Protein 3ZGJ (pdb70)

Solvent-accessible surface area: 27251 Å² total; per-residue (Å²): 72,3,46,70,28,29,5,2,7,2,16,1,72,50,13,200,91,2,19,22,43,0,40,102,14,13,33,6,68,40,16,0,55,2,8,67,112,43,52,20,129,48,48,92,0,16,0,0,48,19,8,102,3,10,3,0,0,0,29,19,66,42,126,81,18,73,2,23,136,26,17,145,114,1,9,11,2,2,0,4,0,0,0,3,1,138,77,18,56,53,2,21,84,82,0,59,160,33,60,4,106,53,81,39,65,67,124,61,0,5,0,22,17,10,45,58,3,74,0,8,0,6,91,85,116,46,2,56,78,29,100,37,47,112,66,116,45,33,110,54,116,74,35,94,92,28,54,32,19,5,0,0,0,0,3,74,42,72,49,2,99,73,15,16,62,43,0,77,45,0,0,47,0,48,60,77,18,16,43,67,10,77,11,80,61,12,5,7,7,6,6,6,0,42,12,106,79,40,29,0,4,0,6,0,8,17,4,10,111,66,75,84,109,13,15,4,48,102,11,16,80,20,4,69,6,23,1,3,12,13,0,0,2,21,16,107,79,0,20,22,28,9,100,50,7,36,125,107,63,9,41,32,14,65,14,62,35,65,36,4,107,161,84,102,70,76,54,14,96,106,8,36,0,3,19,29,61,36,76,105,23,99,0,15,5,2,14,2,117,23,40,12,111,90,51,5,2,15,1,1,11,0,23,52,63,44,5,136,4,21,5,60,59,0,17,88,8,10,6,58,4,23,58,105,72,67,123,67,46,5,50,77,25,18,4,1,2,2,11,2,71,47,13,193,90,3,20,21,42,0,42,103,14,13,31,6,68,38,14,0,53,3,7,64,110,38,57,23,133,42,42,94,0,19,0,0,49,20,5,72,4,9,4,0,0,0,36,19,66,42,122,107,21,66,0,24,125,26,18,82,111,1,10,10,3,2,1,1,0,0,0,4,1,129,61,15,128,34,1,17,73,81,0,57,162,34,61,7,116,54,76,72,56,14,32,66,18,104,50,84,83,86,96,46,125,9,0,4,0,23,20,9,47,58,5,71,0,3,0,1,45,81,85,17,0,5,43,12,50,22,46,116,60,134,40,35,117,45,82,44,11,14,49,24,66,32,20,4,0,0,0,0,3,72,42,70,50,14,190,75,15,11,113,36,0,77,51,1,0,54,0,51,130,77,31,48,48,98,10,80,11,73,62,14,6,6,48,10,21,4,1,40,13,112,81,36,28,0,3,0,8,0,8,22,6,27,107,116,75,82,101,1,11,4,43,77,14,16,75,24,2,73,6,21,2,3,11,11,0,0,2,22,16,53,79,0,18,23,25,12,99,54,11,35,127,104,63,8,44,20,14,173,13,67,32,65,42,2,92,139,37,107,135,104,85,74,32,28,113,46,17,101,106,6,19,0,2,19,27,143,26,140,117,12,40,0,28,4,2,12,2,111,21,41,11,111,91,53,4,1,15,1,1,11,0,27,52,55,44,6,130,3,23,4,53,61,0,15,87,8,10,7,61,5,21,31,91,71,107,170

InterPro domains:
  IPR004360 Glyoxalase/fosfomycin resistance/dioxygenase domain [PF00903] (19-122)
  IPR004360 Glyoxalase/fosfomycin resistance/dioxygenase domain [PF00903] (179-324)
  IPR005956 4-hydroxyphenylpyruvate dioxygenase [PIRSF009283] (10-370)
  IPR005956 4-hydroxyphenylpyruvate dioxygenase [PTHR11959] (17-368)
  IPR005956 4-hydroxyphenylpyruvate dioxygenase [TIGR01263] (18-370)
  IPR029068 Glyoxalase/Bleomycin resistance protein/Dihydroxybiphenyl dioxygenase [G3DSA:3.10.180.10] (1-175)
  IPR029068 Glyoxalase/Bleomycin resistance protein/Dihydroxybiphenyl dioxygenase [G3DSA:3.10.180.10] (176-371)
  IPR029068 Glyoxalase/Bleomycin resistance protein/Dihydroxybiphenyl dioxygenase [SSF54593] (10-359)
  IPR037523 Vicinal oxygen chelate (VOC), core domain [PS51819] (18-148)
  IPR037523 Vicinal oxygen chelate (VOC), core domain [PS51819] (178-329)
  IPR041735 4-hydroxyphenylpyruvate dioxygenase, C-terminal [cd07250] (179-364)
  IPR041736 4-hydroxyphenylpyruvate dioxygenase, N-terminal [cd08342] (19-156)

Nearest PDB structures (foldseek):
  3zgj-assembly1_A  TM=1.003E+00  e=5.094E-76  Streptomyces coelicolor A3(2)
  3zgj-assembly2_B  TM=9.993E-01  e=3.856E-69  Streptomyces coelicolor A3(2)
  1t47-assembly1_B  TM=8.723E-01  e=1.632E-34  Streptomyces avermitilis
  1sqi-assembly1_B  TM=8.446E-01  e=7.645E-31  Rattus norvegicus
  1sqi-assembly1_A  TM=8.437E-01  e=1.027E-30  Rattus norvegicus

Secondary structure (DSSP, 8-state):
---EEEEEEEEES-HHHHHHIIIIIT--EEEEEESGGGT--SEEEEEEEETTEEEEEEEESSTTSHHHHHHHHHSSEEEEEEEEESSHHHHHHHHHHTT--EEE----EEEE-STT-EEEEEE----TTS--EE-GGGGS---S-SEEEEEEEE--TT-HHHHHHHHHHHH---EEEEEEEEETTEEEEEEEEE-TTSS-EEEEEEE-TTS---HHHHHHHHHTSSEEEEEEEE-S-HHHHHHHHHHTT--B----HHHHHH--HHHHHHHT-EEEEETTEEEEEEEBPP-STTS--EEEEEEEEB--S--HHHHHHHHHHHHHHH-/----EEEEEEEEES-HHHHHHIIIIIT--EEEEEESGGGT--SEEEEEEEETTEEEEEEEESSTTSHHHHHHHHHSSEEEEEEEEES-HHHHHHHHHHTT--EEEEEEE-SSTT---EEEEEE-STT-EEEEEE----TTS--EEPGGGGS---S--EEEEEEEE--TT-HHHHHHHHHHHH---EEEEEEEEETTEEEEEEEEE-TTSS-EEEEEEE-TTS---HHHHHHHHTTSSEEEEEEEE-S-HHHHHHHHHHTT--B----HHHHHH----HHHHHHHHHHT-EEEEETTEEEEEEEBPP-STTS--EEEEEEEEB--S--HHHHHHHHHHHHHHH-

CATH classification: 3.10.180.10 (+1 more: 3.10.180.10)

Structure (mmCIF, N/CA/C/O backbone):
data_3ZGJ
#
_entry.id   3ZGJ
#
_cell.length_a   122.870
_cell.length_b   122.870
_cell.length_c   54.860
_cell.angle_alpha   90.00
_cell.angle_beta   90.00
_cell.angle_gamma   90.00
#
_symmetry.space_group_name_H-M   'P 4'
#
loop_
_entity.id
_entity.type
_entity.pdbx_description
1 polymer '4-HYDROXYPHENYLPYRUVIC ACID DIOXYGENASE'
2 non-polymer 'COBALT (II) ION'
3 non-polymer '(R)-MANDELIC ACID'
4 water water
#
loop_
_atom_site.group_PDB
_atom_site.id
_atom_site.type_symbol
_atom_site.label_atom_id
_atom_site.label_alt_id
_atom_site.label_comp_id
_atom_site.label_asym_id
_atom_site.label_entity_id
_atom_site.label_seq_id
_atom_site.pdbx_PDB_ins_code
_atom_site.Cartn_x
_atom_site.Cartn_y
_atom_site.Cartn_z
_atom_site.occupancy
_atom_site.B_iso_or_equiv
_atom_site.auth_seq_id
_atom_site.auth_comp_id
_atom_site.auth_asym_id
_atom_site.auth_atom_id
_atom_site.pdbx_PDB_model_num
ATOM 1 N N . PRO A 1 15 ? 5.329 -60.807 -56.918 1.00 58.10 15 PRO A N 1
ATOM 2 C CA . PRO A 1 15 ? 6.760 -60.943 -57.190 1.00 52.39 15 PRO A CA 1
ATOM 3 C C . PRO A 1 15 ? 7.396 -62.131 -56.376 1.00 49.42 15 PRO A C 1
ATOM 4 O O . PRO A 1 15 ? 6.729 -62.706 -55.486 1.00 47.01 15 PRO A O 1
ATOM 8 N N . PRO A 1 16 ? 8.686 -62.460 -56.641 1.00 46.55 16 PRO A N 1
ATOM 9 C CA . PRO A 1 16 ? 9.408 -63.615 -56.030 1.00 41.89 16 PRO A CA 1
ATOM 10 C C . PRO A 1 16 ? 9.387 -63.550 -54.538 1.00 44.52 16 PRO A C 1
ATOM 11 O O . PRO A 1 16 ? 9.670 -62.484 -53.995 1.00 45.67 16 PRO A O 1
ATOM 15 N N . SER A 1 17 ? 9.057 -64.646 -53.847 1.00 35.61 17 SER A N 1
ATOM 16 C CA . SER A 1 17 ? 9.250 -64.624 -52.400 1.00 40.95 17 SER A CA 1
ATOM 17 C C . SER A 1 17 ? 10.652 -65.042 -51.857 1.00 39.09 17 SER A C 1
ATOM 18 O O . SER A 1 17 ? 11.049 -64.577 -50.807 1.00 38.74 17 SER A O 1
ATOM 21 N N . ASP A 1 18 ? 11.361 -65.929 -52.560 1.00 42.15 18 ASP A N 1
ATOM 22 C CA . ASP A 1 18 ? 12.540 -66.612 -52.024 1.00 40.35 18 ASP A CA 1
ATOM 23 C C . ASP A 1 18 ? 13.478 -66.954 -53.140 1.00 34.52 18 ASP A C 1
ATOM 24 O O . ASP A 1 18 ? 13.102 -66.973 -54.313 1.00 33.09 18 ASP A O 1
ATOM 29 N N . ILE A 1 19 ? 14.729 -67.269 -52.768 1.00 30.88 19 ILE A N 1
ATOM 30 C CA . ILE A 1 19 ? 15.626 -67.823 -53.763 1.00 27.99 19 ILE A CA 1
ATOM 31 C C . ILE A 1 19 ? 15.393 -69.387 -53.754 1.00 24.12 19 ILE A C 1
ATOM 32 O O . ILE A 1 19 ? 15.547 -69.982 -52.708 1.00 27.12 19 ILE A O 1
ATOM 37 N N . ALA A 1 20 ? 14.921 -69.928 -54.871 1.00 30.59 20 ALA A N 1
ATOM 38 C CA . ALA A 1 20 ? 14.693 -71.374 -55.119 1.00 28.88 20 ALA A CA 1
ATOM 39 C C . ALA A 1 20 ? 16.032 -72.130 -55.028 1.00 26.30 20 ALA A C 1
ATOM 40 O O . ALA A 1 20 ? 16.143 -73.113 -54.283 1.00 35.07 20 ALA A O 1
ATOM 42 N N . TYR A 1 21 ? 17.010 -71.702 -55.823 1.00 28.50 21 TYR A N 1
ATOM 43 C CA . TYR A 1 21 ? 18.356 -72.279 -55.781 1.00 27.44 21 TYR A CA 1
ATOM 44 C C . TYR A 1 21 ? 19.352 -71.381 -56.499 1.00 27.15 21 TYR A C 1
ATOM 45 O O . TYR A 1 21 ? 18.957 -70.492 -57.242 1.00 26.97 21 TYR A O 1
ATOM 54 N N . ALA A 1 22 ? 20.648 -71.623 -56.284 1.00 23.07 22 ALA A N 1
ATOM 55 C CA . ALA A 1 22 ? 21.694 -70.977 -57.069 1.00 24.11 22 ALA A CA 1
ATOM 56 C C . ALA A 1 22 ? 22.373 -72.074 -57.866 1.00 27.64 22 ALA A C 1
ATOM 57 O O . ALA A 1 22 ? 22.705 -73.158 -57.290 1.00 27.13 22 ALA A O 1
ATOM 59 N N . GLU A 1 23 ? 22.619 -71.795 -59.135 1.00 23.67 23 GLU A N 1
ATOM 60 C CA . GLU A 1 23 ? 23.330 -72.764 -60.003 1.00 27.18 23 GLU A CA 1
ATOM 61 C C . GLU A 1 23 ? 24.746 -72.312 -60.359 1.00 26.65 23 GLU A C 1
ATOM 62 O O . GLU A 1 23 ? 24.936 -71.213 -60.978 1.00 26.70 23 GLU A O 1
ATOM 68 N N . LEU A 1 24 ? 25.716 -73.141 -59.939 1.00 22.20 24 LEU A N 1
ATOM 69 C CA . LEU A 1 24 ? 27.124 -72.978 -60.186 1.00 25.70 24 LEU A CA 1
ATOM 70 C C . LEU A 1 24 ? 27.560 -73.698 -61.450 1.00 30.70 24 LEU A C 1
ATOM 71 O O . LEU A 1 24 ? 27.360 -74.915 -61.593 1.00 33.47 24 LEU A O 1
ATOM 76 N N . TYR A 1 25 ? 28.126 -72.969 -62.409 1.00 27.59 25 TYR A N 1
ATOM 77 C CA . TYR A 1 25 ? 28.718 -73.537 -63.623 1.00 26.81 25 TYR A CA 1
ATOM 78 C C . TYR A 1 25 ? 30.183 -73.689 -63.360 1.00 29.30 25 TYR A C 1
ATOM 79 O O . TYR A 1 25 ? 30.853 -72.727 -62.920 1.00 29.02 25 TYR A O 1
ATOM 88 N N . VAL A 1 26 ? 30.742 -74.894 -63.602 1.00 27.30 26 VAL A N 1
ATOM 89 C CA . VAL A 1 26 ? 32.105 -75.175 -63.203 1.00 25.40 26 VAL A CA 1
ATOM 90 C C . VAL A 1 26 ? 32.866 -75.963 -64.317 1.00 27.57 26 VAL A C 1
ATOM 91 O O . VAL A 1 26 ? 32.245 -76.685 -65.130 1.00 27.83 26 VAL A O 1
ATOM 95 N N . ALA A 1 27 ? 34.192 -75.854 -64.308 1.00 29.13 27 ALA A N 1
ATOM 96 C CA . ALA A 1 27 ? 35.000 -76.641 -65.221 1.00 33.73 27 ALA A CA 1
ATOM 97 C C . ALA A 1 27 ? 35.092 -78.165 -64.802 1.00 36.10 27 ALA A C 1
ATOM 98 O O . ALA A 1 27 ? 35.198 -79.029 -65.656 1.00 37.53 27 ALA A O 1
ATOM 100 N N . ASP A 1 28 ? 35.074 -78.446 -63.497 1.00 32.62 28 ASP A N 1
ATOM 101 C CA . ASP A 1 28 ? 35.344 -79.762 -62.939 1.00 32.13 28 ASP A CA 1
ATOM 102 C C . ASP A 1 28 ? 34.306 -80.004 -61.811 1.00 26.86 28 ASP A C 1
ATOM 103 O O . ASP A 1 28 ? 34.518 -79.581 -60.701 1.00 25.52 28 ASP A O 1
ATOM 108 N N . ASP A 1 29 ? 33.195 -80.728 -62.073 1.00 24.85 29 ASP A N 1
ATOM 109 C CA . ASP A 1 29 ? 32.249 -80.855 -60.943 1.00 24.91 29 ASP A CA 1
ATOM 110 C C . ASP A 1 29 ? 32.764 -81.788 -59.883 1.00 22.35 29 ASP A C 1
ATOM 111 O O . ASP A 1 29 ? 32.393 -81.670 -58.669 1.00 21.76 29 ASP A O 1
ATOM 116 N N . ARG A 1 30 ? 33.662 -82.733 -60.218 1.00 24.66 30 ARG A N 1
ATOM 117 C CA A ARG A 1 30 ? 34.272 -83.541 -59.123 0.50 23.50 30 ARG A CA 1
ATOM 118 C CA B ARG A 1 30 ? 34.242 -83.529 -59.089 0.50 23.50 30 ARG A CA 1
ATOM 119 C C . ARG A 1 30 ? 34.891 -82.629 -58.062 1.00 23.04 30 ARG A C 1
ATOM 120 O O . ARG A 1 30 ? 34.742 -82.810 -56.828 1.00 21.75 30 ARG A O 1
ATOM 135 N N . GLU A 1 31 ? 35.639 -81.627 -58.537 1.00 27.35 31 GLU A N 1
ATOM 136 C CA . GLU A 1 31 ? 36.348 -80.791 -57.543 1.00 26.95 31 GLU A CA 1
ATOM 137 C C . GLU A 1 31 ? 35.343 -79.887 -56.764 1.00 23.28 31 GLU A C 1
ATOM 138 O O . GLU A 1 31 ? 35.390 -79.789 -55.548 1.00 23.08 31 GLU A O 1
ATOM 144 N N . ALA A 1 32 ? 34.467 -79.219 -57.518 1.00 26.52 32 ALA A N 1
ATOM 145 C CA . ALA A 1 32 ? 33.540 -78.224 -56.959 1.00 24.43 32 ALA A CA 1
ATOM 146 C C . ALA A 1 32 ? 32.557 -78.879 -56.043 1.00 22.36 32 ALA A C 1
ATOM 147 O O . ALA A 1 32 ? 32.374 -78.423 -54.942 1.00 25.29 32 ALA A O 1
ATOM 149 N N . SER A 1 33 ? 31.934 -79.993 -56.469 1.00 23.06 33 SER A N 1
ATOM 150 C CA . SER A 1 33 ? 30.944 -80.660 -55.615 1.00 24.02 33 SER A CA 1
ATOM 151 C C . SER A 1 33 ? 31.658 -81.323 -54.449 1.00 24.93 33 SER A C 1
ATOM 152 O O . SER A 1 33 ? 31.180 -81.305 -53.312 1.00 26.95 33 SER A O 1
ATOM 155 N N . GLY A 1 34 ? 32.829 -81.935 -54.711 1.00 23.59 34 GLY A N 1
ATOM 156 C CA . GLY A 1 34 ? 33.642 -82.437 -53.605 1.00 22.94 34 GLY A CA 1
ATOM 157 C C . GLY A 1 34 ? 33.856 -81.444 -52.478 1.00 24.59 34 GLY A C 1
ATOM 158 O O . GLY A 1 34 ? 33.751 -81.799 -51.327 1.00 26.03 34 GLY A O 1
ATOM 159 N N . PHE A 1 35 ? 34.190 -80.189 -52.801 1.00 27.03 35 PHE A N 1
ATOM 160 C CA . PHE A 1 35 ? 34.417 -79.204 -51.716 1.00 24.19 35 PHE A CA 1
ATOM 161 C C . PHE A 1 35 ? 33.082 -78.915 -51.033 1.00 21.46 35 PHE A C 1
ATOM 162 O O . PHE A 1 35 ? 32.966 -78.877 -49.837 1.00 23.40 35 PHE A O 1
ATOM 170 N N . LEU A 1 36 ? 32.015 -78.744 -51.803 1.00 22.78 36 LEU A N 1
ATOM 171 C CA . LEU A 1 36 ? 30.695 -78.383 -51.148 1.00 22.16 36 LEU A CA 1
ATOM 172 C C . LEU A 1 36 ? 30.123 -79.478 -50.254 1.00 21.70 36 LEU A C 1
ATOM 173 O O . LEU A 1 36 ? 29.544 -79.229 -49.221 1.00 21.40 36 LEU A O 1
ATOM 178 N N . VAL A 1 37 ? 30.313 -80.704 -50.704 1.00 24.72 37 VAL A N 1
ATOM 179 C CA . VAL A 1 37 ? 29.902 -81.913 -49.952 1.00 26.00 37 VAL A CA 1
ATOM 180 C C . VAL A 1 37 ? 30.877 -82.278 -48.843 1.00 23.69 37 VAL A C 1
ATOM 181 O O . VAL A 1 37 ? 30.502 -82.301 -47.664 1.00 24.13 37 VAL A O 1
ATOM 185 N N . ASP A 1 38 ? 32.134 -82.551 -49.211 1.00 27.04 38 ASP A N 1
ATOM 186 C CA . ASP A 1 38 ? 33.108 -83.123 -48.219 1.00 31.47 38 ASP A CA 1
ATOM 187 C C . ASP A 1 38 ? 33.551 -82.066 -47.234 1.00 29.15 38 ASP A C 1
ATOM 188 O O . ASP A 1 38 ? 33.691 -82.379 -46.088 1.00 30.25 38 ASP A O 1
ATOM 193 N N . SER A 1 39 ? 33.715 -80.802 -47.667 1.00 28.40 39 SER A N 1
ATOM 194 C CA . SER A 1 39 ? 34.066 -79.752 -46.689 1.00 28.87 39 SER A CA 1
ATOM 195 C C . SER A 1 39 ? 32.907 -79.025 -46.062 1.00 27.64 39 SER A C 1
ATOM 196 O O . SER A 1 39 ? 32.789 -79.000 -44.838 1.00 29.72 39 SER A O 1
ATOM 199 N N . LEU A 1 40 ? 32.035 -78.421 -46.896 1.00 28.04 40 LEU A N 1
ATOM 200 C CA . LEU A 1 40 ? 30.902 -77.676 -46.332 1.00 26.66 40 LEU A CA 1
ATOM 201 C C . LEU A 1 40 ? 29.756 -78.521 -45.826 1.00 29.70 40 LEU A C 1
ATOM 202 O O . LEU A 1 40 ? 28.881 -78.022 -45.095 1.00 30.32 40 LEU A O 1
ATOM 207 N N . GLY A 1 41 ? 29.711 -79.806 -46.184 1.00 29.06 41 GLY A N 1
ATOM 208 C CA . GLY A 1 41 ? 28.576 -80.602 -45.681 1.00 24.69 41 GLY A CA 1
ATOM 209 C C . GLY A 1 41 ? 27.276 -80.587 -46.475 1.00 24.54 41 GLY A C 1
ATOM 210 O O . GLY A 1 41 ? 26.217 -80.974 -45.925 1.00 27.46 41 GLY A O 1
ATOM 211 N N . PHE A 1 42 ? 27.293 -80.173 -47.748 1.00 24.27 42 PHE A N 1
ATOM 212 C CA . PHE A 1 42 ? 26.057 -80.238 -48.541 1.00 22.82 42 PHE A CA 1
ATOM 213 C C . PHE A 1 42 ? 25.793 -81.735 -48.840 1.00 24.37 42 PHE A C 1
ATOM 214 O O . PHE A 1 42 ? 26.743 -82.465 -48.846 1.00 21.12 42 PHE A O 1
ATOM 222 N N . VAL A 1 43 ? 24.536 -82.107 -49.044 1.00 24.54 43 VAL A N 1
ATOM 223 C CA . VAL A 1 43 ? 24.156 -83.471 -49.404 1.00 24.90 43 VAL A CA 1
ATOM 224 C C . VAL A 1 43 ? 23.648 -83.514 -50.843 1.00 21.22 43 VAL A C 1
ATOM 225 O O . VAL A 1 43 ? 22.665 -82.799 -51.205 1.00 22.56 43 VAL A O 1
ATOM 229 N N . PRO A 1 44 ? 24.206 -84.430 -51.668 1.00 23.78 44 PRO A N 1
ATOM 230 C CA . PRO A 1 44 ? 23.600 -84.622 -52.984 1.00 20.08 44 PRO A CA 1
ATOM 231 C C . PRO A 1 44 ? 22.177 -85.195 -52.937 1.00 23.55 44 PRO A C 1
ATOM 232 O O . PRO A 1 44 ? 21.900 -86.182 -52.204 1.00 20.27 44 PRO A O 1
ATOM 236 N N . LEU A 1 45 ? 21.268 -84.602 -53.711 1.00 19.91 45 LEU A N 1
ATOM 237 C CA . LEU A 1 45 ? 19.832 -85.011 -53.688 1.00 22.01 45 LEU A CA 1
ATOM 238 C C . LEU A 1 45 ? 19.459 -85.669 -55.030 1.00 21.83 45 LEU A C 1
ATOM 239 O O . LEU A 1 45 ? 18.557 -86.524 -55.089 1.00 25.51 45 LEU A O 1
ATOM 244 N N . ALA A 1 46 ? 20.072 -85.235 -56.118 1.00 19.73 46 ALA A N 1
ATOM 245 C CA . ALA A 1 46 ? 19.565 -85.607 -57.428 1.00 20.40 46 ALA A CA 1
ATOM 246 C C . ALA A 1 46 ? 20.538 -85.247 -58.464 1.00 21.00 46 ALA A C 1
ATOM 247 O O . ALA A 1 46 ? 21.381 -84.343 -58.253 1.00 21.91 46 ALA A O 1
ATOM 249 N N . VAL A 1 47 ? 20.484 -85.952 -59.591 1.00 18.58 47 VAL A N 1
ATOM 250 C CA . VAL A 1 47 ? 21.442 -85.702 -60.668 1.00 19.87 47 VAL A CA 1
ATOM 251 C C . VAL A 1 47 ? 20.764 -85.788 -61.993 1.00 18.42 47 VAL A C 1
ATOM 252 O O . VAL A 1 47 ? 19.756 -86.482 -62.137 1.00 22.02 47 VAL A O 1
ATOM 256 N N . ALA A 1 48 ? 21.343 -85.115 -62.993 1.00 22.76 48 ALA A N 1
ATOM 257 C CA . ALA A 1 48 ? 20.859 -85.159 -64.383 1.00 24.71 48 ALA A CA 1
ATOM 258 C C . ALA A 1 48 ? 22.076 -85.260 -65.281 1.00 25.44 48 ALA A C 1
ATOM 259 O O . ALA A 1 48 ? 23.192 -84.840 -64.920 1.00 26.81 48 ALA A O 1
ATOM 261 N N . GLY A 1 49 ? 21.892 -85.824 -66.459 1.00 24.55 49 GLY A N 1
ATOM 262 C CA . GLY A 1 49 ? 23.015 -86.038 -67.349 1.00 24.60 49 GLY A CA 1
ATOM 263 C C . GLY A 1 49 ? 22.514 -86.912 -68.508 1.00 22.99 49 GLY A C 1
ATOM 264 O O . GLY A 1 49 ? 21.301 -87.102 -68.673 1.00 28.94 49 GLY A O 1
ATOM 265 N N . PRO A 1 50 ? 23.413 -87.422 -69.335 1.00 24.98 50 PRO A N 1
ATOM 266 C CA . PRO A 1 50 ? 22.981 -88.135 -70.546 1.00 25.77 50 PRO A CA 1
ATOM 267 C C . PRO A 1 50 ? 21.953 -89.224 -70.264 1.00 26.94 50 PRO A C 1
ATOM 268 O O . PRO A 1 50 ? 21.011 -89.327 -71.001 1.00 28.24 50 PRO A O 1
ATOM 272 N N . ALA A 1 51 ? 22.056 -89.967 -69.152 1.00 27.89 51 ALA A N 1
ATOM 273 C CA . ALA A 1 51 ? 21.072 -91.062 -68.911 1.00 27.09 51 ALA A CA 1
ATOM 274 C C . ALA A 1 51 ? 19.669 -90.545 -68.602 1.00 29.51 51 ALA A C 1
ATOM 275 O O . ALA A 1 51 ? 18.717 -91.318 -68.688 1.00 25.70 51 ALA A O 1
ATOM 277 N N . THR A 1 52 ? 19.545 -89.262 -68.177 1.00 27.25 52 THR A N 1
ATOM 278 C CA . THR A 1 52 ? 18.225 -88.706 -67.899 1.00 27.58 52 THR A CA 1
ATOM 279 C C . THR A 1 52 ? 17.767 -87.807 -69.114 1.00 27.02 52 THR A C 1
ATOM 280 O O . THR A 1 52 ? 16.712 -87.186 -69.034 1.00 25.97 52 THR A O 1
ATOM 284 N N . GLY A 1 53 ? 18.557 -87.754 -70.168 1.00 26.96 53 GLY A N 1
ATOM 285 C CA . GLY A 1 53 ? 18.131 -87.022 -71.393 1.00 31.29 53 GLY A CA 1
ATOM 286 C C . GLY A 1 53 ? 18.754 -85.630 -71.504 1.00 35.51 53 GLY A C 1
ATOM 287 O O . GLY A 1 53 ? 18.376 -84.859 -72.370 1.00 34.47 53 GLY A O 1
ATOM 288 N N . THR A 1 54 ? 19.724 -85.322 -70.632 1.00 33.28 54 THR A N 1
ATOM 289 C CA . THR A 1 54 ? 20.474 -84.060 -70.670 1.00 34.57 54 THR A CA 1
ATOM 290 C C . THR A 1 54 ? 21.845 -84.308 -71.208 1.00 30.58 54 THR A C 1
ATOM 291 O O . THR A 1 54 ? 22.773 -84.669 -70.465 1.00 33.43 54 THR A O 1
ATOM 295 N N . HIS A 1 55 ? 22.005 -84.144 -72.518 1.00 34.14 55 HIS A N 1
ATOM 296 C CA . HIS A 1 55 ? 23.263 -84.575 -73.176 1.00 34.95 55 HIS A CA 1
ATOM 297 C C . HIS A 1 55 ? 24.433 -83.662 -73.116 1.00 37.68 55 HIS A C 1
ATOM 298 O O . HIS A 1 55 ? 25.550 -84.127 -73.181 1.00 38.23 55 HIS A O 1
ATOM 305 N N . ASP A 1 56 ? 24.224 -82.363 -72.928 1.00 35.36 56 ASP A N 1
ATOM 306 C CA . ASP A 1 56 ? 25.391 -81.473 -73.013 1.00 35.91 56 ASP A CA 1
ATOM 307 C C . ASP A 1 56 ? 26.040 -81.147 -71.663 1.00 32.00 56 ASP A C 1
ATOM 308 O O . ASP A 1 56 ? 27.084 -80.521 -71.610 1.00 35.63 56 ASP A O 1
ATOM 313 N N . ARG A 1 57 ? 25.466 -81.631 -70.571 1.00 32.48 57 ARG A N 1
ATOM 314 C CA . ARG A 1 57 ? 26.013 -81.297 -69.258 1.00 29.15 57 ARG A CA 1
ATOM 315 C C . ARG A 1 57 ? 25.589 -82.305 -68.212 1.00 28.03 57 ARG A C 1
ATOM 316 O O . ARG A 1 57 ? 24.555 -82.931 -68.370 1.00 31.20 57 ARG A O 1
ATOM 324 N N . ARG A 1 58 ? 26.367 -82.396 -67.132 1.00 26.80 58 ARG A N 1
ATOM 325 C CA . ARG A 1 58 ? 26.010 -83.124 -65.932 1.00 28.64 58 ARG A CA 1
ATOM 326 C C . ARG A 1 58 ? 25.667 -82.137 -64.820 1.00 26.52 58 ARG A C 1
ATOM 327 O O . ARG A 1 58 ? 26.487 -81.255 -64.542 1.00 29.18 58 ARG A O 1
ATOM 335 N N . SER A 1 59 ? 24.502 -82.303 -64.174 1.00 24.19 59 SER A N 1
ATOM 336 C CA . SER A 1 59 ? 24.116 -81.425 -63.028 1.00 25.31 59 SER A CA 1
ATOM 337 C C . SER A 1 59 ? 23.790 -82.203 -61.789 1.00 23.59 59 SER A C 1
ATOM 338 O O . SER A 1 59 ? 23.265 -83.330 -61.888 1.00 26.15 59 SER A O 1
ATOM 341 N N . THR A 1 60 ? 24.147 -81.652 -60.633 1.00 20.29 60 THR A N 1
ATOM 342 C CA . THR A 1 60 ? 23.880 -82.281 -59.341 1.00 19.85 60 THR A CA 1
ATOM 343 C C . THR A 1 60 ? 23.229 -81.229 -58.442 1.00 20.26 60 THR A C 1
ATOM 344 O O . THR A 1 60 ? 23.780 -80.151 -58.232 1.00 22.57 60 THR A O 1
ATOM 348 N N . VAL A 1 61 ? 22.115 -81.589 -57.867 1.00 21.17 61 VAL A N 1
ATOM 349 C CA . VAL A 1 61 ? 21.471 -80.765 -56.857 1.00 22.51 61 VAL A CA 1
ATOM 350 C C . VAL A 1 61 ? 22.039 -81.107 -55.492 1.00 25.68 61 VAL A C 1
ATOM 351 O O . VAL A 1 61 ? 22.046 -82.302 -55.093 1.00 23.18 61 VAL A O 1
ATOM 355 N N . LEU A 1 62 ? 22.530 -80.087 -54.771 1.00 19.09 62 LEU A N 1
ATOM 356 C CA . LEU A 1 62 ? 23.031 -80.273 -53.431 1.00 19.45 62 LEU A CA 1
ATOM 357 C C . LEU A 1 62 ? 22.225 -79.497 -52.490 1.00 22.58 62 LEU A C 1
ATOM 358 O O . LEU A 1 62 ? 21.823 -78.374 -52.832 1.00 24.19 62 LEU A O 1
ATOM 363 N N . ARG A 1 63 ? 22.054 -80.004 -51.276 1.00 20.55 63 ARG A N 1
ATOM 364 C CA . ARG A 1 63 ? 21.270 -79.231 -50.301 1.00 24.48 63 ARG A CA 1
ATOM 365 C C . ARG A 1 63 ? 21.850 -79.258 -48.915 1.00 25.81 63 ARG A C 1
ATOM 366 O O . ARG A 1 63 ? 22.419 -80.242 -48.486 1.00 24.78 63 ARG A O 1
ATOM 374 N N . SER A 1 64 ? 21.659 -78.174 -48.171 1.00 24.11 64 SER A N 1
ATOM 375 C CA . SER A 1 64 ? 21.990 -78.168 -46.780 1.00 28.02 64 SER A CA 1
ATOM 376 C C . SER A 1 64 ? 20.976 -77.250 -46.107 1.00 29.15 64 SER A C 1
ATOM 377 O O . SER A 1 64 ? 20.879 -76.033 -46.472 1.00 27.36 64 SER A O 1
ATOM 380 N N . GLY A 1 65 ? 20.195 -77.813 -45.175 1.00 28.64 65 GLY A N 1
ATOM 381 C CA . GLY A 1 65 ? 19.054 -77.078 -44.606 1.00 29.75 65 GLY A CA 1
ATOM 382 C C . GLY A 1 65 ? 18.146 -76.588 -45.723 1.00 33.87 65 GLY A C 1
ATOM 383 O O . GLY A 1 65 ? 17.659 -77.350 -46.533 1.00 31.84 65 GLY A O 1
ATOM 384 N N . GLU A 1 66 ? 17.922 -75.288 -45.791 1.00 31.89 66 GLU A N 1
ATOM 385 C CA . GLU A 1 66 ? 17.149 -74.760 -46.863 1.00 29.92 66 GLU A CA 1
ATOM 386 C C . GLU A 1 66 ? 17.989 -74.203 -47.980 1.00 31.09 66 GLU A C 1
ATOM 387 O O . GLU A 1 66 ? 17.463 -73.550 -48.851 1.00 33.46 66 GLU A O 1
ATOM 393 N N . VAL A 1 67 ? 19.290 -74.439 -47.995 1.00 26.91 67 VAL A N 1
ATOM 394 C CA . VAL A 1 67 ? 20.064 -73.870 -49.128 1.00 25.52 67 VAL A CA 1
ATOM 395 C C . VAL A 1 67 ? 20.169 -74.930 -50.204 1.00 24.52 67 VAL A C 1
ATOM 396 O O . VAL A 1 67 ? 20.606 -76.074 -49.894 1.00 22.37 67 VAL A O 1
ATOM 400 N N . THR A 1 68 ? 19.741 -74.624 -51.425 1.00 24.21 68 THR A N 1
ATOM 401 C CA . THR A 1 68 ? 19.936 -75.541 -52.575 1.00 25.20 68 THR A CA 1
ATOM 402 C C . THR A 1 68 ? 20.926 -74.947 -53.599 1.00 25.69 68 THR A C 1
ATOM 403 O O . THR A 1 68 ? 20.722 -73.797 -54.089 1.00 24.85 68 THR A O 1
ATOM 407 N N . LEU A 1 69 ? 21.977 -75.704 -53.938 1.00 19.51 69 LEU A N 1
ATOM 408 C CA . LEU A 1 69 ? 22.945 -75.301 -54.978 1.00 21.48 69 LEU A CA 1
ATOM 409 C C . LEU A 1 69 ? 22.871 -76.380 -56.016 1.00 25.20 69 LEU A C 1
ATOM 410 O O . LEU A 1 69 ? 22.581 -77.545 -55.654 1.00 31.46 69 LEU A O 1
ATOM 415 N N . VAL A 1 70 ? 23.079 -76.017 -57.277 1.00 22.11 70 VAL A N 1
ATOM 416 C CA . VAL A 1 70 ? 23.083 -76.962 -58.373 1.00 22.63 70 VAL A CA 1
ATOM 417 C C . VAL A 1 70 ? 24.499 -76.790 -58.940 1.00 27.00 70 VAL A C 1
ATOM 418 O O . VAL A 1 70 ? 24.977 -75.634 -59.121 1.00 25.83 70 VAL A O 1
ATOM 422 N N . VAL A 1 71 ? 25.239 -77.900 -59.136 1.00 21.34 71 VAL A N 1
ATOM 423 C CA . VAL A 1 71 ? 26.592 -77.772 -59.667 1.00 20.21 71 VAL A CA 1
ATOM 424 C C . VAL A 1 71 ? 26.533 -78.385 -61.041 1.00 25.92 71 VAL A C 1
ATOM 425 O O . VAL A 1 71 ? 25.993 -79.508 -61.202 1.00 21.91 71 VAL A O 1
ATOM 429 N N . THR A 1 72 ? 26.983 -77.647 -62.055 1.00 21.98 72 THR A N 1
ATOM 430 C CA . THR A 1 72 ? 26.759 -78.070 -63.428 1.00 24.69 72 THR A CA 1
ATOM 431 C C . THR A 1 72 ? 28.053 -77.977 -64.214 1.00 27.87 72 THR A C 1
ATOM 432 O O . THR A 1 72 ? 28.764 -76.984 -64.108 1.00 29.90 72 THR A O 1
ATOM 436 N N . GLN A 1 73 ? 28.363 -79.044 -64.975 1.00 26.69 73 GLN A N 1
ATOM 437 C CA . GLN A 1 73 ? 29.603 -79.091 -65.749 1.00 27.72 73 GLN A CA 1
ATOM 438 C C . GLN A 1 73 ? 29.285 -79.470 -67.188 1.00 30.60 73 GLN A C 1
ATOM 439 O O . GLN A 1 73 ? 28.470 -80.340 -67.426 1.00 27.44 73 GLN A O 1
ATOM 445 N N . ALA A 1 74 ? 29.898 -78.786 -68.153 1.00 29.32 74 ALA A N 1
ATOM 446 C CA . ALA A 1 74 ? 29.646 -79.099 -69.512 1.00 33.38 74 ALA A CA 1
ATOM 447 C C . ALA A 1 74 ? 30.292 -80.438 -69.828 1.00 31.09 74 ALA A C 1
ATOM 448 O O . ALA A 1 74 ? 31.404 -80.757 -69.328 1.00 30.82 74 ALA A O 1
ATOM 450 N N . LEU A 1 75 ? 29.645 -81.133 -70.752 1.00 28.70 75 LEU A N 1
ATOM 451 C CA . LEU A 1 75 ? 30.174 -82.440 -71.225 1.00 33.57 75 LEU A CA 1
ATOM 452 C C . LEU A 1 75 ? 30.638 -82.380 -72.670 1.00 36.99 75 LEU A C 1
ATOM 453 O O . LEU A 1 75 ? 30.988 -83.402 -73.225 1.00 39.28 75 LEU A O 1
ATOM 458 N N . ALA A 1 76 ? 30.643 -81.185 -73.271 1.00 41.25 76 ALA A N 1
ATOM 459 C CA . ALA A 1 76 ? 31.081 -80.973 -74.665 1.00 45.91 76 ALA A CA 1
ATOM 460 C C . ALA A 1 76 ? 31.626 -79.536 -74.745 1.00 51.22 76 ALA A C 1
ATOM 461 O O . ALA A 1 76 ? 31.074 -78.630 -74.101 1.00 46.57 76 ALA A O 1
ATOM 463 N N . PRO A 1 77 ? 32.724 -79.318 -75.506 1.00 62.07 77 PRO A N 1
ATOM 464 C CA . PRO A 1 77 ? 33.194 -77.923 -75.632 1.00 61.64 77 PRO A CA 1
ATOM 465 C C . PRO A 1 77 ? 32.278 -77.087 -76.539 1.00 61.10 77 PRO A C 1
ATOM 466 O O . PRO A 1 77 ? 31.453 -77.664 -77.276 1.00 60.97 77 PRO A O 1
ATOM 470 N N . ASP A 1 78 ? 32.366 -75.754 -76.416 1.00 52.12 78 ASP A N 1
ATOM 471 C CA . ASP A 1 78 ? 31.547 -74.815 -77.179 1.00 51.25 78 ASP A CA 1
ATOM 472 C C . ASP A 1 78 ? 30.038 -74.998 -77.007 1.00 56.06 78 ASP A C 1
ATOM 473 O O . ASP A 1 78 ? 29.284 -74.740 -77.938 1.00 61.40 78 ASP A O 1
ATOM 475 N N . THR A 1 79 ? 29.594 -75.429 -75.817 1.00 49.13 79 THR A N 1
ATOM 476 C CA . THR A 1 79 ? 28.184 -75.348 -75.431 1.00 46.79 79 THR A CA 1
ATOM 477 C C . THR A 1 79 ? 28.036 -74.067 -74.595 1.00 44.60 79 THR A C 1
ATOM 478 O O . THR A 1 79 ? 29.040 -73.521 -74.200 1.00 39.95 79 THR A O 1
ATOM 482 N N . PRO A 1 80 ? 26.802 -73.605 -74.315 1.00 47.98 80 PRO A N 1
ATOM 483 C CA . PRO A 1 80 ? 26.671 -72.377 -73.489 1.00 49.12 80 PRO A CA 1
ATOM 484 C C . PRO A 1 80 ? 27.389 -72.490 -72.125 1.00 47.57 80 PRO A C 1
ATOM 485 O O . PRO A 1 80 ? 28.095 -71.548 -71.725 1.00 46.80 80 PRO A O 1
ATOM 489 N N . VAL A 1 81 ? 27.244 -73.621 -71.423 1.00 36.26 81 VAL A N 1
ATOM 490 C CA . VAL A 1 81 ? 27.945 -73.797 -70.144 1.00 33.80 81 VAL A CA 1
ATOM 491 C C . VAL A 1 81 ? 29.429 -73.720 -70.292 1.00 34.82 81 VAL A C 1
ATOM 492 O O . VAL A 1 81 ? 30.114 -73.063 -69.496 1.00 35.35 81 VAL A O 1
ATOM 496 N N . ALA A 1 82 ? 29.960 -74.425 -71.284 1.00 37.02 82 ALA A N 1
ATOM 497 C CA . ALA A 1 82 ? 31.398 -74.419 -71.515 1.00 39.83 82 ALA A CA 1
ATOM 498 C C . ALA A 1 82 ? 31.838 -72.993 -71.881 1.00 33.91 82 ALA A C 1
ATOM 499 O O . ALA A 1 82 ? 32.883 -72.573 -71.430 1.00 30.39 82 ALA A O 1
ATOM 501 N N . ARG A 1 83 ? 31.055 -72.308 -72.704 1.00 39.35 83 ARG A N 1
ATOM 502 C CA . ARG A 1 83 ? 31.399 -70.916 -73.084 1.00 44.76 83 ARG A CA 1
ATOM 503 C C . ARG A 1 83 ? 31.363 -70.023 -71.832 1.00 40.41 83 ARG A C 1
ATOM 504 O O . ARG A 1 83 ? 32.322 -69.293 -71.544 1.00 39.24 83 ARG A O 1
ATOM 512 N N . TYR A 1 84 ? 30.290 -70.119 -71.056 1.00 37.75 84 TYR A N 1
ATOM 513 C CA . TYR A 1 84 ? 30.266 -69.393 -69.739 1.00 34.93 84 TYR A CA 1
ATOM 514 C C . TYR A 1 84 ? 31.546 -69.619 -68.878 1.00 35.05 84 TYR A C 1
ATOM 515 O O . TYR A 1 84 ? 32.221 -68.680 -68.432 1.00 33.98 84 TYR A O 1
ATOM 524 N N . VAL A 1 85 ? 31.895 -70.875 -68.604 1.00 33.57 85 VAL A N 1
ATOM 525 C CA . VAL A 1 85 ? 32.994 -71.168 -67.726 1.00 29.41 85 VAL A CA 1
ATOM 526 C C . VAL A 1 85 ? 34.317 -70.737 -68.381 1.00 31.50 85 VAL A C 1
ATOM 527 O O . VAL A 1 85 ? 35.284 -70.428 -67.700 1.00 31.91 85 VAL A O 1
ATOM 531 N N . GLU A 1 86 ? 34.420 -70.777 -69.708 1.00 37.76 86 GLU A N 1
ATOM 532 C CA . GLU A 1 86 ? 35.697 -70.289 -70.254 1.00 37.91 86 GLU A CA 1
ATOM 533 C C . GLU A 1 86 ? 35.828 -68.761 -69.949 1.00 36.78 86 GLU A C 1
ATOM 534 O O . GLU A 1 86 ? 36.894 -68.307 -69.536 1.00 34.04 86 GLU A O 1
ATOM 540 N N . ARG A 1 87 ? 34.727 -68.021 -70.102 1.00 36.92 87 ARG A N 1
ATOM 541 C CA . ARG A 1 87 ? 34.753 -66.549 -69.818 1.00 36.53 87 ARG A CA 1
ATOM 542 C C . ARG A 1 87 ? 35.006 -66.209 -68.337 1.00 36.38 87 ARG A C 1
ATOM 543 O O . ARG A 1 87 ? 36.004 -65.569 -67.975 1.00 35.02 87 ARG A O 1
ATOM 551 N N . HIS A 1 88 ? 34.130 -66.723 -67.458 1.00 36.50 88 HIS A N 1
ATOM 552 C CA . HIS A 1 88 ? 34.069 -66.350 -66.026 1.00 32.12 88 HIS A CA 1
ATOM 553 C C . HIS A 1 88 ? 34.857 -67.213 -65.032 1.00 35.76 88 HIS A C 1
ATOM 554 O O . HIS A 1 88 ? 35.078 -66.823 -63.878 1.00 34.04 88 HIS A O 1
ATOM 561 N N . GLY A 1 89 ? 35.245 -68.433 -65.423 1.00 31.40 89 GLY A N 1
ATOM 562 C CA . GLY A 1 89 ? 35.755 -69.394 -64.394 1.00 28.63 89 GLY A CA 1
ATOM 563 C C . GLY A 1 89 ? 34.542 -70.021 -63.710 1.00 26.96 89 GLY A C 1
ATOM 564 O O . GLY A 1 89 ? 33.379 -69.753 -64.106 1.00 29.62 89 GLY A O 1
ATOM 565 N N . ASP A 1 90 ? 34.779 -70.847 -62.698 1.00 29.46 90 ASP A N 1
ATOM 566 C CA . ASP A 1 90 ? 33.690 -71.400 -61.893 1.00 28.79 90 ASP A CA 1
ATOM 567 C C . ASP A 1 90 ? 32.906 -70.202 -61.308 1.00 28.97 90 ASP A C 1
ATOM 568 O O . ASP A 1 90 ? 33.500 -69.346 -60.669 1.00 28.94 90 ASP A O 1
ATOM 573 N N . SER A 1 91 ? 31.597 -70.196 -61.476 1.00 28.06 91 SER A N 1
ATOM 574 C CA . SER A 1 91 ? 30.797 -68.984 -61.161 1.00 30.13 91 SER A CA 1
ATOM 575 C C . SER A 1 91 ? 29.329 -69.305 -61.035 1.00 25.51 91 SER A C 1
ATOM 576 O O . SER A 1 91 ? 28.831 -70.193 -61.727 1.00 29.01 91 SER A O 1
ATOM 579 N N . ILE A 1 92 ? 28.597 -68.548 -60.221 1.00 24.38 92 ILE A N 1
ATOM 580 C CA . ILE A 1 92 ? 27.112 -68.675 -60.184 1.00 24.91 92 ILE A CA 1
ATOM 581 C C . ILE A 1 92 ? 26.504 -68.049 -61.460 1.00 33.47 92 ILE A C 1
ATOM 582 O O . ILE A 1 92 ? 26.650 -66.843 -61.658 1.00 33.29 92 ILE A O 1
ATOM 587 N N . ALA A 1 93 ? 25.806 -68.818 -62.299 1.00 27.80 93 ALA A N 1
ATOM 588 C CA . ALA A 1 93 ? 25.198 -68.341 -63.541 1.00 24.69 93 ALA A CA 1
ATOM 589 C C . ALA A 1 93 ? 23.718 -68.142 -63.403 1.00 30.97 93 ALA A C 1
ATOM 590 O O . ALA A 1 93 ? 23.090 -67.495 -64.222 1.00 34.93 93 ALA A O 1
ATOM 592 N N . ASP A 1 94 ? 23.129 -68.680 -62.354 1.00 30.61 94 ASP A N 1
ATOM 593 C CA . ASP A 1 94 ? 21.684 -68.620 -62.206 1.00 30.91 94 ASP A CA 1
ATOM 594 C C . ASP A 1 94 ? 21.302 -68.432 -60.768 1.00 33.48 94 ASP A C 1
ATOM 595 O O . ASP A 1 94 ? 21.705 -69.208 -59.865 1.00 30.16 94 ASP A O 1
ATOM 600 N N . LEU A 1 95 ? 20.570 -67.353 -60.511 1.00 30.08 95 LEU A N 1
ATOM 601 C CA . LEU A 1 95 ? 19.932 -67.200 -59.191 1.00 27.40 95 LEU A CA 1
ATOM 602 C C . LEU A 1 95 ? 18.450 -67.365 -59.432 1.00 33.35 95 LEU A C 1
ATOM 603 O O . LEU A 1 95 ? 17.820 -66.420 -59.999 1.00 31.20 95 LEU A O 1
ATOM 608 N N . ALA A 1 96 ? 17.890 -68.533 -59.050 1.00 32.02 96 ALA A N 1
ATOM 609 C CA . ALA A 1 96 ? 16.447 -68.861 -59.339 1.00 27.27 96 ALA A CA 1
ATOM 610 C C . ALA A 1 96 ? 15.541 -68.376 -58.263 1.00 27.73 96 ALA A C 1
ATOM 611 O O . ALA A 1 96 ? 15.824 -68.563 -57.060 1.00 28.48 96 ALA A O 1
ATOM 613 N N . PHE A 1 97 ? 14.426 -67.738 -58.695 1.00 29.13 97 PHE A N 1
ATOM 614 C CA . PHE A 1 97 ? 13.441 -67.209 -57.765 1.00 30.86 97 PHE A CA 1
ATOM 615 C C . PHE A 1 97 ? 12.218 -68.132 -57.728 1.00 30.00 97 PHE A C 1
ATOM 616 O O . PHE A 1 97 ? 11.745 -68.524 -58.771 1.00 33.42 97 PHE A O 1
ATOM 624 N N . GLY A 1 98 ? 11.745 -68.422 -56.520 1.00 36.63 98 GLY A N 1
ATOM 625 C CA . GLY A 1 98 ? 10.456 -69.031 -56.269 1.00 41.84 98 GLY A CA 1
ATOM 626 C C . GLY A 1 98 ? 9.307 -68.012 -56.193 1.00 44.09 98 GLY A C 1
ATOM 627 O O . GLY A 1 98 ? 9.337 -67.091 -55.391 1.00 41.38 98 GLY A O 1
ATOM 628 N N . CYS A 1 99 ? 8.271 -68.253 -57.000 1.00 50.72 99 CYS A N 1
ATOM 629 C CA . CYS A 1 99 ? 7.135 -67.336 -57.208 1.00 54.04 99 CYS A CA 1
ATOM 630 C C . CYS A 1 99 ? 5.820 -68.061 -56.933 1.00 58.37 99 CYS A C 1
ATOM 631 O O . CYS A 1 99 ? 5.641 -69.187 -57.415 1.00 55.34 99 CYS A O 1
ATOM 634 N N . ASP A 1 100 ? 4.919 -67.437 -56.168 1.00 58.57 100 ASP A N 1
ATOM 635 C CA . ASP A 1 100 ? 3.551 -67.947 -55.961 1.00 62.34 100 ASP A CA 1
ATOM 636 C C . ASP A 1 100 ? 2.793 -68.059 -57.283 1.00 62.33 100 ASP A C 1
ATOM 637 O O . ASP A 1 100 ? 1.991 -68.974 -57.489 1.00 63.92 100 ASP A O 1
ATOM 642 N N . ASP A 1 101 ? 3.072 -67.129 -58.185 1.00 54.76 101 ASP A N 1
ATOM 643 C CA . ASP A 1 101 ? 2.510 -67.157 -59.519 1.00 61.79 101 ASP A CA 1
ATOM 644 C C . ASP A 1 101 ? 3.597 -66.696 -60.472 1.00 50.72 101 ASP A C 1
ATOM 645 O O . ASP A 1 101 ? 3.932 -65.522 -60.502 1.00 56.99 101 ASP A O 1
ATOM 650 N N . VAL A 1 102 ? 4.104 -67.624 -61.264 1.00 48.22 102 VAL A N 1
ATOM 651 C CA . VAL A 1 102 ? 5.270 -67.395 -62.117 1.00 50.81 102 VAL A CA 1
ATOM 652 C C . VAL A 1 102 ? 4.926 -66.430 -63.236 1.00 53.78 102 VAL A C 1
ATOM 653 O O . VAL A 1 102 ? 5.730 -65.572 -63.570 1.00 49.76 102 VAL A O 1
ATOM 657 N N . ARG A 1 103 ? 3.738 -66.578 -63.814 1.00 54.61 103 ARG A N 1
ATOM 658 C CA . ARG A 1 103 ? 3.331 -65.762 -64.955 1.00 56.16 103 ARG A CA 1
ATOM 659 C C . ARG A 1 103 ? 3.391 -64.279 -64.537 1.00 51.41 103 ARG A C 1
ATOM 660 O O . ARG A 1 103 ? 4.032 -63.477 -65.194 1.00 50.30 103 ARG A O 1
ATOM 662 N N . SER A 1 104 ? 2.804 -63.979 -63.380 1.00 50.43 104 SER A N 1
ATOM 663 C CA . SER A 1 104 ? 2.816 -62.657 -62.766 1.00 59.11 104 SER A CA 1
ATOM 664 C C . SER A 1 104 ? 4.235 -62.129 -62.478 1.00 62.56 104 SER A C 1
ATOM 665 O O . SER A 1 104 ? 4.516 -60.977 -62.776 1.00 58.96 104 SER A O 1
ATOM 668 N N . CYS A 1 105 ? 5.114 -62.967 -61.901 1.00 62.74 105 CYS A N 1
ATOM 669 C CA . CYS A 1 105 ? 6.525 -62.594 -61.674 1.00 52.82 105 CYS A CA 1
ATOM 670 C C . CYS A 1 105 ? 7.261 -62.277 -62.968 1.00 47.05 105 CYS A C 1
ATOM 671 O O . CYS A 1 105 ? 7.981 -61.265 -63.046 1.00 44.26 105 CYS A O 1
ATOM 674 N N . PHE A 1 106 ? 7.056 -63.117 -63.974 1.00 38.27 106 PHE A N 1
ATOM 675 C CA . PHE A 1 106 ? 7.669 -62.943 -65.300 1.00 40.80 106 PHE A CA 1
ATOM 676 C C . PHE A 1 106 ? 7.212 -61.655 -65.991 1.00 50.30 106 PHE A C 1
ATOM 677 O O . PHE A 1 106 ? 8.013 -61.030 -66.714 1.00 48.69 106 PHE A O 1
ATOM 685 N N . ASP A 1 107 ? 5.930 -61.307 -65.818 1.00 48.55 107 ASP A N 1
ATOM 686 C CA . ASP A 1 107 ? 5.363 -60.150 -66.524 1.00 55.55 107 ASP A CA 1
ATOM 687 C C . ASP A 1 107 ? 5.898 -58.888 -65.906 1.00 53.76 107 ASP A C 1
ATOM 688 O O . ASP A 1 107 ? 6.487 -58.057 -66.602 1.00 54.57 107 ASP A O 1
ATOM 693 N N . ARG A 1 108 ? 5.717 -58.775 -64.592 1.00 49.84 108 ARG A N 1
ATOM 694 C CA . ARG A 1 108 ? 6.340 -57.699 -63.799 1.00 50.08 108 ARG A CA 1
ATOM 695 C C . ARG A 1 108 ? 7.828 -57.496 -64.089 1.00 51.44 108 ARG A C 1
ATOM 696 O O . ARG A 1 108 ? 8.289 -56.346 -64.112 1.00 53.30 108 ARG A O 1
ATOM 704 N N . ALA A 1 109 ? 8.576 -58.587 -64.340 1.00 45.86 109 ALA A N 1
ATOM 705 C CA . ALA A 1 109 ? 10.021 -58.467 -64.656 1.00 49.11 109 ALA A CA 1
ATOM 706 C C . ALA A 1 109 ? 10.275 -57.954 -66.062 1.00 49.82 109 ALA A C 1
ATOM 707 O O . ALA A 1 109 ? 11.163 -57.156 -66.296 1.00 44.77 109 ALA A O 1
ATOM 709 N N . VAL A 1 110 ? 9.542 -58.484 -67.025 1.00 45.57 110 VAL A N 1
ATOM 710 C CA . VAL A 1 110 ? 9.697 -58.014 -68.423 1.00 59.56 110 VAL A CA 1
ATOM 711 C C . VAL A 1 110 ? 9.284 -56.516 -68.505 1.00 50.31 110 VAL A C 1
ATOM 712 O O . VAL A 1 110 ? 9.964 -55.692 -69.134 1.00 50.36 110 VAL A O 1
ATOM 716 N N . LEU A 1 111 ? 8.202 -56.189 -67.810 1.00 53.79 111 LEU A N 1
ATOM 717 C CA . LEU A 1 111 ? 7.729 -54.803 -67.704 1.00 63.12 111 LEU A CA 1
ATOM 718 C C . LEU A 1 111 ? 8.852 -53.851 -67.269 1.00 63.96 111 LEU A C 1
ATOM 719 O O . LEU A 1 111 ? 9.091 -52.828 -67.917 1.00 66.12 111 LEU A O 1
ATOM 724 N N . ALA A 1 112 ? 9.536 -54.201 -66.177 1.00 53.33 112 ALA A N 1
ATOM 725 C CA . ALA A 1 112 ? 10.710 -53.471 -65.700 1.00 49.02 112 ALA A CA 1
ATOM 726 C C . ALA A 1 112 ? 11.925 -53.481 -66.619 1.00 40.86 112 ALA A C 1
ATOM 727 O O . ALA A 1 112 ? 12.969 -52.907 -66.275 1.00 45.53 112 ALA A O 1
ATOM 729 N N . GLY A 1 113 ? 11.836 -54.102 -67.778 1.00 40.44 113 GLY A N 1
ATOM 730 C CA . GLY A 1 113 ? 12.977 -54.081 -68.719 1.00 38.82 113 GLY A CA 1
ATOM 731 C C . GLY A 1 113 ? 13.823 -55.365 -68.689 1.00 46.36 113 GLY A C 1
ATOM 732 O O . GLY A 1 113 ? 14.842 -55.441 -69.364 1.00 44.08 113 GLY A O 1
ATOM 733 N N . ALA A 1 114 ? 13.443 -56.375 -67.887 1.00 46.60 114 ALA A N 1
ATOM 734 C CA . ALA A 1 114 ? 14.220 -57.620 -67.883 1.00 50.49 114 ALA A CA 1
ATOM 735 C C . ALA A 1 114 ? 14.046 -58.266 -69.267 1.00 52.36 114 ALA A C 1
ATOM 736 O O . ALA A 1 114 ? 12.913 -58.300 -69.783 1.00 61.04 114 ALA A O 1
ATOM 738 N N . GLU A 1 115 ? 15.147 -58.695 -69.887 1.00 48.49 115 GLU A N 1
ATOM 739 C CA . GLU A 1 115 ? 15.101 -59.488 -71.110 1.00 53.98 115 GLU A CA 1
ATOM 740 C C . GLU A 1 115 ? 14.445 -60.875 -70.887 1.00 60.26 115 GLU A C 1
ATOM 741 O O . GLU A 1 115 ? 14.724 -61.550 -69.893 1.00 56.90 115 GLU A O 1
ATOM 747 N N . ALA A 1 116 ? 13.563 -61.291 -71.801 1.00 65.20 116 ALA A N 1
ATOM 748 C CA . ALA A 1 116 ? 12.964 -62.631 -71.734 1.00 67.23 116 ALA A CA 1
ATOM 749 C C . ALA A 1 116 ? 13.919 -63.638 -72.353 1.00 68.66 116 ALA A C 1
ATOM 750 O O . ALA A 1 116 ? 14.068 -63.697 -73.578 1.00 74.42 116 ALA A O 1
ATOM 752 N N . LEU A 1 117 ? 14.597 -64.404 -71.493 1.00 64.45 117 LEU A N 1
ATOM 753 C CA . LEU A 1 117 ? 15.619 -65.349 -71.935 1.00 56.80 117 LEU A CA 1
ATOM 754 C C . LEU A 1 117 ? 15.013 -66.706 -72.315 1.00 54.22 117 LEU A C 1
ATOM 755 O O . LEU A 1 117 ? 15.558 -67.399 -73.160 1.00 57.37 117 LEU A O 1
ATOM 760 N N . GLN A 1 118 ? 13.890 -67.063 -71.694 1.00 47.67 118 GLN A N 1
ATOM 761 C CA . GLN A 1 118 ? 13.064 -68.207 -72.092 1.00 54.34 118 GLN A CA 1
ATOM 762 C C . GLN A 1 118 ? 11.656 -67.942 -71.560 1.00 56.09 118 GLN A C 1
ATOM 763 O O . GLN A 1 118 ? 11.471 -67.632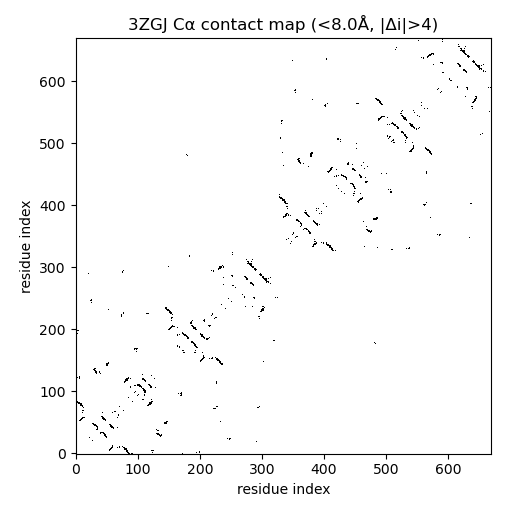 -70.372 1.00 57.23 118 GLN A O 1
ATOM 765 N N . ALA A 1 119 ? 10.651 -68.041 -72.426 1.00 53.46 119 ALA A N 1
ATOM 766 C CA . ALA A 1 119 ? 9.328 -67.595 -72.023 1.00 51.16 119 ALA A CA 1
ATOM 767 C C . ALA A 1 119 ? 8.618 -68.772 -71.366 1.00 56.16 119 ALA A C 1
ATOM 768 O O . ALA A 1 119 ? 9.051 -69.916 -71.565 1.00 63.94 119 ALA A O 1
ATOM 770 N N . PRO A 1 120 ? 7.538 -68.505 -70.589 1.00 54.11 120 PRO A N 1
ATOM 771 C CA . PRO A 1 120 ? 6.906 -69.486 -69.683 1.00 63.76 120 PRO A CA 1
ATOM 772 C C . PRO A 1 120 ? 6.484 -70.876 -70.256 1.00 73.94 120 PRO A C 1
ATOM 773 O O . PRO A 1 120 ? 5.280 -71.194 -70.328 1.00 71.59 120 PRO A O 1
ATOM 777 N N . THR A 1 121 ? 7.490 -71.702 -70.591 1.00 79.85 121 THR A N 1
ATOM 778 C CA . THR A 1 121 ? 7.310 -73.086 -71.084 1.00 74.43 121 THR A CA 1
ATOM 779 C C . THR A 1 121 ? 6.970 -74.088 -69.970 1.00 76.24 121 THR A C 1
ATOM 780 O O . THR A 1 121 ? 5.904 -73.993 -69.330 1.00 85.60 121 THR A O 1
ATOM 784 N N . PHE A 1 132 ? 7.355 -72.369 -65.077 1.00 48.69 132 PHE A N 1
ATOM 785 C CA . PHE A 1 132 ? 8.782 -72.009 -65.212 1.00 60.67 132 PHE A CA 1
ATOM 786 C C . PHE A 1 132 ? 9.223 -71.148 -66.434 1.00 62.45 132 PHE A C 1
ATOM 787 O O . PHE A 1 132 ? 8.877 -71.425 -67.596 1.00 62.29 132 PHE A O 1
ATOM 795 N N . ALA A 1 133 ? 10.060 -70.148 -66.135 1.00 59.99 133 ALA A N 1
ATOM 796 C CA . ALA A 1 133 ? 10.521 -69.120 -67.084 1.00 57.45 133 ALA A CA 1
ATOM 797 C C . ALA A 1 133 ? 11.958 -68.658 -66.731 1.00 58.78 133 ALA A C 1
ATOM 798 O O . ALA A 1 133 ? 12.436 -68.944 -65.633 1.00 55.02 133 ALA A O 1
ATOM 800 N N . THR A 1 134 ? 12.641 -67.999 -67.668 1.00 52.49 134 THR A N 1
ATOM 801 C CA . THR A 1 134 ? 13.916 -67.335 -67.412 1.00 54.34 134 THR A CA 1
ATOM 802 C C . THR A 1 134 ? 14.049 -65.851 -67.885 1.00 57.17 134 THR A C 1
ATOM 803 O O . THR A 1 134 ? 14.026 -65.578 -69.100 1.00 52.88 134 THR A O 1
ATOM 807 N N . VAL A 1 135 ? 14.258 -64.929 -66.929 1.00 50.35 135 VAL A N 1
ATOM 808 C CA . VAL A 1 135 ? 14.607 -63.514 -67.245 1.00 45.68 135 VAL A CA 1
ATOM 809 C C . VAL A 1 135 ? 16.077 -63.117 -66.925 1.00 45.85 135 VAL A C 1
ATOM 810 O O . VAL A 1 135 ? 16.807 -63.807 -66.199 1.00 40.57 135 VAL A O 1
ATOM 814 N N . SER A 1 136 ? 16.520 -61.990 -67.450 1.00 42.97 136 SER A N 1
ATOM 815 C CA . SER A 1 136 ? 17.892 -61.526 -67.201 1.00 39.22 136 SER A CA 1
ATOM 816 C C . SER A 1 136 ? 17.936 -60.705 -65.941 1.00 32.86 136 SER A C 1
ATOM 817 O O . SER A 1 136 ? 16.927 -60.561 -65.212 1.00 36.47 136 SER A O 1
ATOM 820 N N . GLY A 1 137 ? 19.130 -60.210 -65.637 1.00 35.08 137 GLY A N 1
ATOM 821 C CA . GLY A 1 137 ? 19.351 -59.553 -64.336 1.00 33.40 137 GLY A CA 1
ATOM 822 C C . GLY A 1 137 ? 20.579 -58.722 -64.455 1.00 33.94 137 GLY A C 1
ATOM 823 O O . GLY A 1 137 ? 20.905 -58.317 -65.564 1.00 34.68 137 GLY A O 1
ATOM 824 N N . PHE A 1 138 ? 21.321 -58.527 -63.363 1.00 29.99 138 PHE A N 1
ATOM 825 C CA . PHE A 1 138 ? 22.653 -57.870 -63.465 1.00 29.37 138 PHE A CA 1
ATOM 826 C C . PHE A 1 138 ? 23.622 -58.659 -64.335 1.00 37.22 138 PHE A C 1
ATOM 827 O O . PHE A 1 138 ? 23.458 -59.872 -64.478 1.00 39.33 138 PHE A O 1
ATOM 835 N N . GLY A 1 139 ? 24.663 -57.995 -64.833 1.00 34.14 139 GLY A N 1
ATOM 836 C CA . GLY A 1 139 ? 25.639 -58.553 -65.772 1.00 37.42 139 GLY A CA 1
ATOM 837 C C . GLY A 1 139 ? 24.999 -59.612 -66.679 1.00 43.99 139 GLY A C 1
ATOM 838 O O . GLY A 1 139 ? 23.949 -59.378 -67.288 1.00 47.64 139 GLY A O 1
ATOM 839 N N . ASP A 1 140 ? 25.576 -60.810 -66.736 1.00 38.59 140 ASP A N 1
ATOM 840 C CA . ASP A 1 140 ? 24.985 -61.861 -67.593 1.00 37.07 140 ASP A CA 1
ATOM 841 C C . ASP A 1 140 ? 24.321 -63.004 -66.759 1.00 40.05 140 ASP A C 1
ATOM 842 O O . ASP A 1 140 ? 24.037 -64.077 -67.283 1.00 34.93 140 ASP A O 1
ATOM 847 N N . ILE A 1 141 ? 24.002 -62.716 -65.500 1.00 35.64 141 ILE A N 1
ATOM 848 C CA . ILE A 1 141 ? 23.187 -63.617 -64.692 1.00 37.21 141 ILE A CA 1
ATOM 849 C C . ILE A 1 141 ? 21.808 -63.991 -65.257 1.00 40.09 141 ILE A C 1
ATOM 850 O O . ILE A 1 141 ? 21.149 -63.212 -65.955 1.00 37.98 141 ILE A O 1
ATOM 855 N N . ARG A 1 142 ? 21.319 -65.172 -64.875 1.00 31.20 142 ARG A N 1
ATOM 856 C CA . ARG A 1 142 ? 19.989 -65.551 -65.233 1.00 32.11 142 ARG A CA 1
ATOM 857 C C . ARG A 1 142 ? 19.184 -65.650 -63.959 1.00 32.85 142 ARG A C 1
ATOM 858 O O . ARG A 1 142 ? 19.737 -65.882 -62.869 1.00 33.78 142 ARG A O 1
ATOM 866 N N . HIS A 1 143 ? 17.885 -65.425 -64.066 1.00 28.48 143 HIS A N 1
ATOM 867 C CA . HIS A 1 143 ? 16.970 -65.655 -62.992 1.00 32.43 143 HIS A CA 1
ATOM 868 C C . HIS A 1 143 ? 15.850 -66.528 -63.515 1.00 35.87 143 HIS A C 1
ATOM 869 O O . HIS A 1 143 ? 14.901 -66.040 -64.154 1.00 29.39 143 HIS A O 1
ATOM 876 N N . THR A 1 144 ? 15.912 -67.823 -63.193 1.00 33.71 144 THR A N 1
ATOM 877 C CA . THR A 1 144 ? 14.881 -68.724 -63.592 1.00 31.00 144 THR A CA 1
ATOM 878 C C . THR A 1 144 ? 13.821 -68.484 -62.589 1.00 34.97 144 THR A C 1
ATOM 879 O O . THR A 1 144 ? 14.115 -68.210 -61.403 1.00 36.02 144 THR A O 1
ATOM 883 N N . LEU A 1 145 ? 12.560 -68.554 -63.028 1.00 35.07 145 LEU A N 1
ATOM 884 C CA . LEU A 1 145 ? 11.451 -68.217 -62.165 1.00 36.51 145 LEU A CA 1
ATOM 885 C C . LEU A 1 145 ? 10.659 -69.530 -61.986 1.00 38.66 145 LEU A C 1
ATOM 886 O O . LEU A 1 145 ? 10.344 -70.150 -62.991 1.00 37.94 145 LEU A O 1
ATOM 891 N N . VAL A 1 146 ? 10.294 -69.927 -60.761 1.00 39.64 146 VAL A N 1
ATOM 892 C CA . VAL A 1 146 ? 9.819 -71.321 -60.571 1.00 41.38 146 VAL A CA 1
ATOM 893 C C . VAL A 1 146 ? 8.794 -71.331 -59.480 1.00 43.75 146 VAL A C 1
ATOM 894 O O . VAL A 1 146 ? 8.721 -70.383 -58.700 1.00 42.56 146 VAL A O 1
ATOM 898 N N . PRO A 1 147 ? 7.923 -72.359 -59.458 1.00 46.94 147 PRO A N 1
ATOM 899 C CA . PRO A 1 147 ? 6.866 -72.282 -58.435 1.00 46.31 147 PRO A CA 1
ATOM 900 C C . PRO A 1 147 ? 7.446 -72.351 -57.032 1.00 53.44 147 PRO A C 1
ATOM 901 O O . PRO A 1 147 ? 8.319 -73.153 -56.783 1.00 53.75 147 PRO A O 1
ATOM 905 N N . ALA A 1 148 ? 7.006 -71.482 -56.142 1.00 51.87 148 ALA A N 1
ATOM 906 C CA . ALA A 1 148 ? 7.408 -71.556 -54.764 1.00 58.71 148 ALA A CA 1
ATOM 907 C C . ALA A 1 148 ? 6.550 -72.671 -54.128 1.00 64.48 148 ALA A C 1
ATOM 908 O O . ALA A 1 148 ? 7.021 -73.447 -53.301 1.00 68.23 148 ALA A O 1
ATOM 910 N N . LEU A 1 156 ? 11.873 -77.862 -54.108 1.00 67.54 156 LEU A N 1
ATOM 911 C CA . LEU A 1 156 ? 11.584 -78.476 -55.397 1.00 62.76 156 LEU A CA 1
ATOM 912 C C . LEU A 1 156 ? 12.710 -78.221 -56.435 1.00 67.18 156 LEU A C 1
ATOM 913 O O . LEU A 1 156 ? 13.153 -77.081 -56.646 1.00 66.08 156 LEU A O 1
ATOM 915 N N . LEU A 1 157 ? 13.148 -79.311 -57.072 1.00 58.05 157 LEU A N 1
ATOM 916 C CA . LEU A 1 157 ? 14.270 -79.370 -58.022 1.00 41.64 157 LEU A CA 1
ATOM 917 C C . LEU A 1 157 ? 14.053 -78.496 -59.236 1.00 40.14 157 LEU A C 1
ATOM 918 O O . LEU A 1 157 ? 12.883 -78.218 -59.570 1.00 45.39 157 LEU A O 1
ATOM 923 N N . PRO A 1 158 ? 15.133 -78.090 -59.937 1.00 36.70 158 PRO A N 1
ATOM 924 C CA . PRO A 1 158 ? 14.903 -77.265 -61.124 1.00 37.85 158 PRO A CA 1
ATOM 925 C C . PRO A 1 158 ? 13.974 -77.903 -62.160 1.00 47.34 158 PRO A C 1
ATOM 926 O O . PRO A 1 158 ? 14.122 -79.090 -62.530 1.00 42.89 158 PRO A O 1
ATOM 930 N N . PRO A 1 159 ? 13.053 -77.088 -62.692 1.00 51.22 159 PRO A N 1
ATOM 931 C CA . PRO A 1 159 ? 12.055 -77.631 -63.617 1.00 42.20 159 PRO A CA 1
ATOM 932 C C . PRO A 1 159 ? 12.468 -77.832 -65.073 1.00 41.48 159 PRO A C 1
ATOM 933 O O . PRO A 1 159 ? 11.653 -78.350 -65.833 1.00 42.02 159 PRO A O 1
ATOM 937 N N . ASP A 1 160 ? 13.676 -77.445 -65.485 1.00 36.21 160 ASP A N 1
ATOM 938 C CA . ASP A 1 160 ? 14.101 -77.570 -66.899 1.00 36.75 160 ASP A CA 1
ATOM 939 C C . ASP A 1 160 ? 14.798 -78.897 -67.238 1.00 45.35 160 ASP A C 1
ATOM 940 O O . ASP A 1 160 ? 15.333 -79.100 -68.354 1.00 46.09 160 ASP A O 1
ATOM 945 N N . ARG A 1 161 ? 14.870 -79.860 -66.320 1.00 40.97 161 ARG A N 1
ATOM 946 C CA . ARG A 1 161 ? 15.650 -81.034 -66.737 1.00 40.03 161 ARG A CA 1
ATOM 947 C C . ARG A 1 161 ? 14.995 -82.123 -65.917 1.00 30.51 161 ARG A C 1
ATOM 948 O O . ARG A 1 161 ? 14.198 -81.761 -65.061 1.00 28.44 161 ARG A O 1
ATOM 956 N N . ASP A 1 162 ? 15.242 -83.382 -66.130 1.00 33.28 162 ASP A N 1
ATOM 957 C CA . ASP A 1 162 ? 14.503 -84.423 -65.347 1.00 30.27 162 ASP A CA 1
ATOM 958 C C . ASP A 1 162 ? 15.576 -85.031 -64.534 1.00 27.98 162 ASP A C 1
ATOM 959 O O . ASP A 1 162 ? 16.674 -85.166 -64.962 1.00 32.85 162 ASP A O 1
ATOM 964 N N . TRP A 1 163 ? 15.200 -85.418 -63.350 1.00 26.61 163 TRP A N 1
ATOM 965 C CA . TRP A 1 163 ? 16.176 -85.637 -62.249 1.00 27.52 163 TRP A CA 1
ATOM 966 C C . TRP A 1 163 ? 16.096 -87.102 -61.825 1.00 25.33 163 TRP A C 1
ATOM 967 O O . TRP A 1 163 ? 15.024 -87.613 -61.612 1.00 26.56 163 TRP A O 1
ATOM 978 N N . ALA A 1 164 ? 17.221 -87.770 -61.808 1.00 23.46 164 ALA A N 1
ATOM 979 C CA . ALA A 1 164 ? 17.320 -89.024 -61.013 1.00 24.08 164 ALA A CA 1
ATOM 980 C C . ALA A 1 164 ? 17.624 -88.773 -59.520 1.00 23.45 164 ALA A C 1
ATOM 981 O O . ALA A 1 164 ? 18.716 -88.324 -59.165 1.00 21.05 164 ALA A O 1
ATOM 983 N N . LEU A 1 165 ? 16.684 -89.140 -58.656 1.00 24.10 165 LEU A N 1
ATOM 984 C CA . LEU A 1 165 ? 16.803 -88.976 -57.156 1.00 26.27 165 LEU A CA 1
ATOM 985 C C . LEU A 1 165 ? 17.808 -89.870 -56.512 1.00 29.66 165 LEU A C 1
ATOM 986 O O . LEU A 1 165 ? 17.912 -91.046 -56.904 1.00 25.21 165 LEU A O 1
ATOM 991 N N . LEU A 1 166 ? 18.529 -89.313 -55.524 1.00 22.90 166 LEU A N 1
ATOM 992 C CA . LEU A 1 166 ? 19.261 -90.104 -54.552 1.00 26.64 166 LEU A CA 1
ATOM 993 C C . LEU A 1 166 ? 18.356 -90.442 -53.390 1.00 23.93 166 LEU A C 1
ATOM 994 O O . LEU A 1 166 ? 17.351 -89.774 -53.172 1.00 27.81 166 LEU A O 1
ATOM 999 N N . PRO A 1 167 ? 18.736 -91.466 -52.589 1.00 24.56 167 PRO A N 1
ATOM 1000 C CA . PRO A 1 167 ? 17.938 -91.801 -51.376 1.00 26.52 167 PRO A CA 1
ATOM 1001 C C . PRO A 1 167 ? 17.701 -90.574 -50.438 1.00 25.94 167 PRO A C 1
ATOM 1002 O O . PRO A 1 167 ? 16.621 -90.401 -49.838 1.00 22.60 167 PRO A O 1
ATOM 1006 N N . ALA A 1 168 ? 18.731 -89.743 -50.313 1.00 24.32 168 ALA A N 1
ATOM 1007 C CA . ALA A 1 168 ? 18.696 -88.523 -49.462 1.00 27.54 168 ALA A CA 1
ATOM 1008 C C . ALA A 1 168 ? 17.599 -87.543 -49.886 1.00 26.08 168 ALA A C 1
ATOM 1009 O O . ALA A 1 168 ? 17.146 -86.784 -49.077 1.00 27.14 168 ALA A O 1
ATOM 1011 N N . ALA A 1 169 ? 17.163 -87.573 -51.144 1.00 23.60 169 ALA A N 1
ATOM 1012 C CA . ALA A 1 169 ? 16.180 -86.636 -51.620 1.00 29.34 169 ALA A CA 1
ATOM 1013 C C . ALA A 1 169 ? 14.836 -86.940 -50.950 1.00 38.20 169 ALA A C 1
ATOM 1014 O O . ALA A 1 169 ? 13.920 -86.136 -51.034 1.00 34.86 169 ALA A O 1
ATOM 1016 N N . THR A 1 170 ? 14.692 -88.125 -50.355 1.00 35.52 170 THR A N 1
ATOM 1017 C CA . THR A 1 170 ? 13.358 -88.622 -49.938 1.00 36.39 170 THR A CA 1
ATOM 1018 C C . THR A 1 170 ? 13.215 -88.401 -48.443 1.00 42.43 170 THR A C 1
ATOM 1019 O O . THR A 1 170 ? 12.310 -88.951 -47.833 1.00 47.93 170 THR A O 1
ATOM 1023 N N . GLY A 1 171 ? 14.130 -87.619 -47.851 1.00 42.84 171 GLY A N 1
ATOM 1024 C CA . GLY A 1 171 ? 14.194 -87.382 -46.409 1.00 48.98 171 GLY A CA 1
ATOM 1025 C C . GLY A 1 171 ? 14.069 -85.914 -45.996 1.00 58.78 171 GLY A C 1
ATOM 1026 O O . GLY A 1 171 ? 14.264 -85.030 -46.807 1.00 51.32 171 GLY A O 1
ATOM 1027 N N . ARG A 1 172 ? 13.751 -85.667 -44.727 1.00 65.97 172 ARG A N 1
ATOM 1028 C CA . ARG A 1 172 ? 13.475 -84.302 -44.214 1.00 72.08 172 ARG A CA 1
ATOM 1029 C C . ARG A 1 172 ? 14.763 -83.536 -43.996 1.00 64.25 172 ARG A C 1
ATOM 1030 O O . ARG A 1 172 ? 15.750 -84.087 -43.507 1.00 63.02 172 ARG A O 1
ATOM 1032 N N . THR A 1 173 ? 14.731 -82.259 -44.348 1.00 71.08 173 THR A N 1
ATOM 1033 C CA . THR A 1 173 ? 15.893 -81.383 -44.229 1.00 69.28 173 THR A CA 1
ATOM 1034 C C . THR A 1 173 ? 15.756 -80.411 -43.037 1.00 60.82 173 THR A C 1
ATOM 1035 O O . THR A 1 173 ? 14.629 -80.093 -42.606 1.00 54.45 173 THR A O 1
ATOM 1039 N N . GLY A 1 174 ? 16.886 -79.972 -42.482 1.00 54.13 174 GLY A N 1
ATOM 1040 C CA . GLY A 1 174 ? 16.857 -79.056 -41.314 1.00 55.39 174 GLY A CA 1
ATOM 1041 C C . GLY A 1 174 ? 16.340 -77.668 -41.721 1.00 52.70 174 GLY A C 1
ATOM 1042 O O . GLY A 1 174 ? 16.262 -77.373 -42.922 1.00 45.66 174 GLY A O 1
ATOM 1043 N N . PRO A 1 175 ? 15.952 -76.816 -40.743 1.00 50.46 175 PRO A N 1
ATOM 1044 C CA . PRO A 1 175 ? 15.570 -75.435 -41.174 1.00 50.87 175 PRO A CA 1
ATOM 1045 C C . PRO A 1 175 ? 16.825 -74.507 -41.327 1.00 43.64 175 PRO A C 1
ATOM 1046 O O . PRO A 1 175 ? 16.761 -73.407 -41.916 1.00 41.09 175 PRO A O 1
ATOM 1050 N N . ARG A 1 176 ? 17.941 -74.978 -40.788 1.00 35.95 176 ARG A N 1
ATOM 1051 C CA . ARG A 1 176 ? 19.234 -74.303 -40.957 1.00 40.97 176 ARG A CA 1
ATOM 1052 C C . ARG A 1 176 ? 20.189 -75.266 -41.605 1.00 37.45 176 ARG A C 1
ATOM 1053 O O . ARG A 1 176 ? 20.054 -76.461 -41.383 1.00 40.98 176 ARG A O 1
ATOM 1061 N N . PRO A 1 177 ? 21.171 -74.759 -42.367 1.00 33.26 177 PRO A N 1
ATOM 1062 C CA . PRO A 1 177 ? 21.320 -73.323 -42.728 1.00 30.87 177 PRO A CA 1
ATOM 1063 C C . PRO A 1 177 ? 20.250 -72.775 -43.700 1.00 31.15 177 PRO A C 1
ATOM 1064 O O . PRO A 1 177 ? 19.477 -73.548 -44.318 1.00 30.71 177 PRO A O 1
ATOM 1068 N N . LEU A 1 178 ? 20.091 -71.449 -43.761 1.00 28.79 178 LEU A N 1
ATOM 1069 C CA . LEU A 1 178 ? 19.326 -70.865 -44.847 1.00 29.54 178 LEU A CA 1
ATOM 1070 C C . LEU A 1 178 ? 20.147 -69.789 -45.515 1.00 26.94 178 LEU A C 1
ATOM 1071 O O . LEU A 1 178 ? 21.229 -69.437 -45.031 1.00 29.97 178 LEU A O 1
ATOM 1076 N N . LEU A 1 179 ? 19.713 -69.356 -46.680 1.00 25.85 179 LEU A N 1
ATOM 1077 C CA . LEU A 1 179 ? 20.571 -68.446 -47.483 1.00 28.22 179 LEU A CA 1
ATOM 1078 C C . LEU A 1 179 ? 20.273 -66.999 -47.048 1.00 30.73 179 LEU A C 1
ATOM 1079 O O . LEU A 1 179 ? 19.208 -66.485 -47.352 1.00 31.05 179 LEU A O 1
ATOM 1084 N N . ASP A 1 180 ? 21.191 -66.413 -46.284 1.00 27.93 180 ASP A N 1
ATOM 1085 C CA . ASP A 1 180 ? 20.957 -65.113 -45.658 1.00 28.93 180 ASP A CA 1
ATOM 1086 C C . ASP A 1 180 ? 20.902 -63.977 -46.702 1.00 27.36 180 ASP A C 1
ATOM 1087 O O . ASP A 1 180 ? 19.967 -63.206 -46.709 1.00 29.96 180 ASP A O 1
ATOM 1092 N N . HIS A 1 181 ? 21.833 -63.978 -47.645 1.00 27.67 181 HIS A N 1
ATOM 1093 C CA . HIS A 1 181 ? 21.908 -62.939 -48.659 1.00 24.50 181 HIS A CA 1
ATOM 1094 C C . HIS A 1 181 ? 22.935 -63.366 -49.695 1.00 25.01 181 HIS A C 1
ATOM 1095 O O . HIS A 1 181 ? 23.760 -64.344 -49.472 1.00 25.37 181 HIS A O 1
ATOM 1102 N N . VAL A 1 182 ? 22.829 -62.734 -50.861 1.00 18.61 182 VAL A N 1
ATOM 1103 C CA . VAL A 1 182 ? 23.760 -62.949 -51.950 1.00 22.76 182 VAL A CA 1
ATOM 1104 C C . VAL A 1 182 ? 24.484 -61.614 -52.167 1.00 23.98 182 VAL A C 1
ATOM 1105 O O . VAL A 1 182 ? 23.794 -60.579 -52.258 1.00 28.19 182 VAL A O 1
ATOM 1109 N N . ALA A 1 183 ? 25.814 -61.636 -52.317 1.00 23.55 183 ALA A N 1
ATOM 1110 C CA . ALA A 1 183 ? 26.621 -60.396 -52.547 1.00 21.97 183 ALA A CA 1
ATOM 1111 C C . ALA A 1 183 ? 27.063 -60.384 -53.999 1.00 25.34 183 ALA A C 1
ATOM 1112 O O . ALA A 1 183 ? 27.481 -61.425 -54.574 1.00 22.61 183 ALA A O 1
ATOM 1114 N N . VAL A 1 184 ? 26.851 -59.245 -54.675 1.00 20.35 184 VAL A N 1
ATOM 1115 C CA . VAL A 1 184 ? 27.051 -59.176 -56.105 1.00 22.97 184 VAL A CA 1
ATOM 1116 C C . VAL A 1 184 ? 27.981 -57.991 -56.399 1.00 26.96 184 VAL A C 1
ATOM 1117 O O . VAL A 1 184 ? 27.720 -56.851 -55.920 1.00 28.21 184 VAL A O 1
ATOM 1121 N N . CYS A 1 185 ? 29.038 -58.247 -57.163 1.00 25.65 185 CYS A N 1
ATOM 1122 C CA . CYS A 1 185 ? 29.955 -57.154 -57.610 1.00 28.88 185 CYS A CA 1
ATOM 1123 C C . CYS A 1 185 ? 29.437 -56.603 -58.921 1.00 27.58 185 CYS A C 1
ATOM 1124 O O . CYS A 1 185 ? 29.142 -57.363 -59.869 1.00 28.06 185 CYS A O 1
ATOM 1127 N N . LEU A 1 186 ? 29.333 -55.252 -58.974 1.00 26.69 186 LEU A N 1
ATOM 1128 C CA . LEU A 1 186 ? 28.852 -54.516 -60.139 1.00 28.40 186 LEU A CA 1
ATOM 1129 C C . LEU A 1 186 ? 29.953 -53.540 -60.729 1.00 26.37 186 LEU A C 1
ATOM 1130 O O . LEU A 1 186 ? 30.828 -53.121 -60.029 1.00 26.33 186 LEU A O 1
ATOM 1135 N N . GLU A 1 187 ? 29.910 -53.251 -62.010 1.00 29.18 187 GLU A N 1
ATOM 1136 C CA . GLU A 1 187 ? 30.828 -52.255 -62.607 1.00 34.97 187 GLU A CA 1
ATOM 1137 C C . GLU A 1 187 ? 30.508 -50.832 -62.055 1.00 33.11 187 GLU A C 1
ATOM 1138 O O . GLU A 1 187 ? 29.320 -50.518 -61.826 1.00 29.44 187 GLU A O 1
ATOM 1144 N N . SER A 1 188 ? 31.538 -50.006 -61.942 1.00 33.50 188 SER A N 1
ATOM 1145 C CA . SER A 1 188 ? 31.423 -48.577 -61.506 1.00 33.11 188 SER A CA 1
ATOM 1146 C C . SER A 1 188 ? 30.358 -47.879 -62.275 1.00 30.42 188 SER A C 1
ATOM 1147 O O . SER A 1 188 ? 30.282 -47.992 -63.494 1.00 32.95 188 SER A O 1
ATOM 1150 N N . GLY A 1 189 ? 29.549 -47.124 -61.551 1.00 31.50 189 GLY A N 1
ATOM 1151 C CA . GLY A 1 189 ? 28.456 -46.344 -62.150 1.00 34.57 189 GLY A CA 1
ATOM 1152 C C . GLY A 1 189 ? 27.238 -47.140 -62.520 1.00 39.53 189 GLY A C 1
ATOM 1153 O O . GLY A 1 189 ? 26.365 -46.616 -63.276 1.00 37.60 189 GLY A O 1
ATOM 1154 N N . THR A 1 190 ? 27.138 -48.413 -62.045 1.00 30.69 190 THR A N 1
ATOM 1155 C CA . THR A 1 190 ? 25.927 -49.149 -62.341 1.00 29.19 190 THR A CA 1
ATOM 1156 C C . THR A 1 190 ? 25.151 -49.445 -61.050 1.00 29.42 190 THR A C 1
ATOM 1157 O O . THR A 1 190 ? 24.058 -49.996 -61.101 1.00 28.31 190 THR A O 1
ATOM 1161 N N . LEU A 1 191 ? 25.646 -49.023 -59.888 1.00 27.30 191 LEU A N 1
ATOM 1162 C CA . LEU A 1 191 ? 24.930 -49.339 -58.654 1.00 29.90 191 LEU A CA 1
ATOM 1163 C C . LEU A 1 191 ? 23.471 -48.844 -58.627 1.00 34.60 191 LEU A C 1
ATOM 1164 O O . LEU A 1 191 ? 22.583 -49.600 -58.271 1.00 27.89 191 LEU A O 1
ATOM 1169 N N . ARG A 1 192 ? 23.213 -47.577 -58.984 1.00 34.61 192 ARG A N 1
ATOM 1170 C CA . ARG A 1 192 ? 21.852 -47.031 -58.826 1.00 37.37 192 ARG A CA 1
ATOM 1171 C C . ARG A 1 192 ? 20.929 -47.702 -59.782 1.00 30.52 192 ARG A C 1
ATOM 1172 O O . ARG A 1 192 ? 19.821 -48.070 -59.438 1.00 34.47 192 ARG A O 1
ATOM 1180 N N . SER A 1 193 ? 21.365 -47.860 -61.013 1.00 32.96 193 SER A N 1
ATOM 1181 C CA . SER A 1 193 ? 20.411 -48.379 -61.982 1.00 34.57 193 SER A CA 1
ATOM 1182 C C . SER A 1 193 ? 20.163 -49.903 -61.766 1.00 30.42 193 SER A C 1
ATOM 1183 O O . SER A 1 193 ? 19.060 -50.400 -62.022 1.00 32.67 193 SER A O 1
ATOM 1186 N N . THR A 1 194 ? 21.162 -50.606 -61.227 1.00 33.87 194 THR A N 1
ATOM 1187 C CA . THR A 1 194 ? 20.941 -52.026 -60.776 1.00 28.22 194 THR A CA 1
ATOM 1188 C C . THR A 1 194 ? 19.947 -52.070 -59.672 1.00 30.38 194 THR A C 1
ATOM 1189 O O . THR A 1 194 ? 18.954 -52.842 -59.735 1.00 29.44 194 THR A O 1
ATOM 1193 N N . ALA A 1 195 ? 20.144 -51.247 -58.629 1.00 27.53 195 ALA A N 1
ATOM 1194 C CA . ALA A 1 195 ? 19.109 -51.195 -57.594 1.00 28.98 195 ALA A CA 1
ATOM 1195 C C . ALA A 1 195 ? 17.696 -50.820 -58.038 1.00 34.21 195 ALA A C 1
ATOM 1196 O O . ALA A 1 195 ? 16.739 -51.343 -57.479 1.00 32.46 195 ALA A O 1
ATOM 1198 N N . GLU A 1 196 ? 17.588 -49.883 -58.968 1.00 34.41 196 GLU A N 1
ATOM 1199 C CA . GLU A 1 196 ? 16.299 -49.468 -59.518 1.00 35.33 196 GLU A CA 1
ATOM 1200 C C . GLU A 1 196 ? 15.609 -50.635 -60.262 1.00 32.60 196 GLU A C 1
ATOM 1201 O O . GLU A 1 196 ? 14.403 -50.888 -60.039 1.00 35.10 196 GLU A O 1
ATOM 1203 N N . PHE A 1 197 ? 16.364 -51.329 -61.121 1.00 33.76 197 PHE A N 1
ATOM 1204 C CA . PHE A 1 197 ? 15.921 -52.583 -61.708 1.00 35.67 197 PHE A CA 1
ATOM 1205 C C . PHE A 1 197 ? 15.409 -53.613 -60.689 1.00 36.32 197 PHE A C 1
ATOM 1206 O O . PHE A 1 197 ? 14.311 -54.126 -60.853 1.00 35.39 197 PHE A O 1
ATOM 1214 N N . TYR A 1 198 ? 16.156 -53.899 -59.625 1.00 35.15 198 TYR A N 1
ATOM 1215 C CA . TYR A 1 198 ? 15.685 -54.899 -58.657 1.00 35.26 198 TYR A CA 1
ATOM 1216 C C . TYR A 1 198 ? 14.440 -54.481 -57.889 1.00 39.07 198 TYR A C 1
ATOM 1217 O O . TYR A 1 198 ? 13.592 -55.318 -57.590 1.00 31.33 198 TYR A O 1
ATOM 1226 N N . GLU A 1 199 ? 14.314 -53.173 -57.584 1.00 39.04 199 GLU A N 1
ATOM 1227 C CA . GLU A 1 199 ? 13.083 -52.642 -56.984 1.00 34.09 199 GLU A CA 1
ATOM 1228 C C . GLU A 1 199 ? 11.895 -52.934 -57.929 1.00 31.08 199 GLU A C 1
ATOM 1229 O O . GLU A 1 199 ? 10.816 -53.440 -57.480 1.00 28.81 199 GLU A O 1
ATOM 1235 N N . ALA A 1 200 ? 12.080 -52.620 -59.214 1.00 33.38 200 ALA A N 1
ATOM 1236 C CA . ALA A 1 200 ? 10.928 -52.603 -60.114 1.00 41.81 200 ALA A CA 1
ATOM 1237 C C . ALA A 1 200 ? 10.579 -53.993 -60.607 1.00 44.05 200 ALA A C 1
ATOM 1238 O O . ALA A 1 200 ? 9.396 -54.368 -60.617 1.00 40.55 200 ALA A O 1
ATOM 1240 N N . ALA A 1 201 ? 11.616 -54.734 -61.015 1.00 41.04 201 ALA A N 1
ATOM 1241 C CA . ALA A 1 201 ? 11.460 -56.110 -61.546 1.00 42.30 201 ALA A CA 1
ATOM 1242 C C . ALA A 1 201 ? 11.005 -57.109 -60.479 1.00 45.92 201 ALA A C 1
ATOM 1243 O O . ALA A 1 201 ? 10.088 -57.921 -60.748 1.00 45.57 201 ALA A O 1
ATOM 1245 N N . PHE A 1 202 ? 11.552 -57.015 -59.267 1.00 36.89 202 PHE A N 1
ATOM 1246 C CA . PHE A 1 202 ? 11.367 -58.093 -58.312 1.00 40.32 202 PHE A CA 1
ATOM 1247 C C . PHE A 1 202 ? 10.902 -57.609 -56.976 1.00 35.77 202 PHE A C 1
ATOM 1248 O O . PHE A 1 202 ? 10.801 -58.375 -55.988 1.00 35.42 202 PHE A O 1
ATOM 1256 N N . ASP A 1 203 ? 10.552 -56.321 -56.908 1.00 39.66 203 ASP A N 1
ATOM 1257 C CA . ASP A 1 203 ? 10.039 -55.801 -55.636 1.00 36.06 203 ASP A CA 1
ATOM 1258 C C . ASP A 1 203 ? 11.019 -55.935 -54.477 1.00 33.55 203 ASP A C 1
ATOM 1259 O O . ASP A 1 203 ? 10.641 -56.282 -53.279 1.00 30.49 203 ASP A O 1
ATOM 1264 N N . MET A 1 204 ? 12.296 -55.703 -54.810 1.00 30.61 204 MET A N 1
ATOM 1265 C CA . MET A 1 204 ? 13.367 -55.688 -53.791 1.00 28.31 204 MET A CA 1
ATOM 1266 C C . MET A 1 204 ? 13.897 -54.212 -53.607 1.00 31.93 204 MET A C 1
ATOM 1267 O O . MET A 1 204 ? 14.882 -53.803 -54.292 1.00 33.67 204 MET A O 1
ATOM 1272 N N . PRO A 1 205 ? 13.221 -53.422 -52.764 1.00 34.14 205 PRO A N 1
ATOM 1273 C CA . PRO A 1 205 ? 13.587 -51.988 -52.591 1.00 33.64 205 PRO A CA 1
ATOM 1274 C C . PRO A 1 205 ? 14.834 -51.834 -51.703 1.00 39.63 205 PRO A C 1
ATOM 1275 O O . PRO A 1 205 ? 15.308 -52.816 -51.041 1.00 31.14 205 PRO A O 1
ATOM 1279 N N . TYR A 1 206 ? 15.354 -50.605 -51.668 1.00 31.48 206 TYR A N 1
ATOM 1280 C CA . TYR A 1 206 ? 16.462 -50.270 -50.835 1.00 27.54 206 TYR A CA 1
ATOM 1281 C C . TYR A 1 206 ? 16.227 -50.727 -49.409 1.00 28.23 206 TYR A C 1
ATOM 1282 O O . TYR A 1 206 ? 15.179 -50.522 -48.832 1.00 30.38 206 TYR A O 1
ATOM 1291 N N . TYR A 1 207 ? 17.215 -51.341 -48.778 1.00 24.51 207 TYR A N 1
ATOM 1292 C CA . TYR A 1 207 ? 17.139 -51.615 -47.380 1.00 24.88 207 TYR A CA 1
ATOM 1293 C C . TYR A 1 207 ? 18.136 -50.748 -46.577 1.00 25.39 207 TYR A C 1
ATOM 1294 O O . TYR A 1 207 ? 17.781 -50.222 -45.507 1.00 26.32 207 TYR A O 1
ATOM 1303 N N . SER A 1 208 ? 19.382 -50.627 -47.066 1.00 27.40 208 SER A N 1
ATOM 1304 C CA . SER A 1 208 ? 20.451 -49.940 -46.373 1.00 28.27 208 SER A CA 1
ATOM 1305 C C . SER A 1 208 ? 21.632 -49.695 -47.336 1.00 28.52 208 SER A C 1
ATOM 1306 O O . SER A 1 208 ? 21.685 -50.238 -48.442 1.00 28.30 208 SER A O 1
ATOM 1309 N N . SER A 1 209 ? 22.519 -48.755 -46.990 1.00 25.29 209 SER A N 1
ATOM 1310 C CA . SER A 1 209 ? 23.676 -48.491 -47.876 1.00 23.94 209 SER A CA 1
ATOM 1311 C C . SER A 1 209 ? 24.891 -48.249 -46.995 1.00 26.33 209 SER A C 1
ATOM 1312 O O . SER A 1 209 ? 24.755 -48.003 -45.773 1.00 28.82 209 SER A O 1
ATOM 1315 N N . GLU A 1 210 ? 26.079 -48.485 -47.543 1.00 24.46 210 GLU A N 1
ATOM 1316 C CA . GLU A 1 210 ? 27.296 -48.251 -46.746 1.00 29.16 210 GLU A CA 1
ATOM 1317 C C . GLU A 1 210 ? 28.322 -47.812 -47.744 1.00 26.42 210 GLU A C 1
ATOM 1318 O O . GLU A 1 210 ? 28.265 -48.225 -48.906 1.00 29.23 210 GLU A O 1
ATOM 1324 N N . TYR A 1 211 ? 29.256 -46.972 -47.314 1.00 28.96 211 TYR A N 1
ATOM 1325 C CA . TYR A 1 211 ? 30.396 -46.616 -48.168 1.00 30.79 211 TYR A CA 1
ATOM 1326 C C . TYR A 1 211 ? 31.559 -47.092 -47.367 1.00 32.50 211 TYR A C 1
ATOM 1327 O O . TYR A 1 211 ? 31.639 -46.690 -46.221 1.00 32.61 211 TYR A O 1
ATOM 1336 N N . ILE A 1 212 ? 32.456 -47.945 -47.935 1.00 29.90 212 ILE A N 1
ATOM 1337 C CA . ILE A 1 212 ? 33.405 -48.640 -47.068 1.00 29.30 212 ILE A CA 1
ATOM 1338 C C . ILE A 1 212 ? 34.820 -48.345 -47.583 1.00 27.89 212 ILE A C 1
ATOM 1339 O O . ILE A 1 212 ? 35.099 -48.535 -48.738 1.00 28.22 212 ILE A O 1
ATOM 1344 N N . GLU A 1 213 ? 35.714 -47.896 -46.722 1.00 31.56 213 GLU A N 1
ATOM 1345 C CA . GLU A 1 213 ? 37.075 -47.553 -47.204 1.00 34.71 213 GLU A CA 1
ATOM 1346 C C . GLU A 1 213 ? 38.057 -48.504 -46.560 1.00 37.81 213 GLU A C 1
ATOM 1347 O O . GLU A 1 213 ? 37.948 -48.776 -45.357 1.00 42.60 213 GLU A O 1
ATOM 1353 N N . VAL A 1 214 ? 38.994 -48.998 -47.353 1.00 37.44 214 VAL A N 1
ATOM 1354 C CA . VAL A 1 214 ? 40.087 -49.895 -46.861 1.00 43.17 214 VAL A CA 1
ATOM 1355 C C . VAL A 1 214 ? 41.373 -49.355 -47.528 1.00 41.63 214 VAL A C 1
ATOM 1356 O O . VAL A 1 214 ? 41.442 -49.299 -48.776 1.00 43.00 214 VAL A O 1
ATOM 1360 N N . GLY A 1 215 ? 42.382 -48.933 -46.755 1.00 48.58 215 GLY A N 1
ATOM 1361 C CA . GLY A 1 215 ? 43.620 -48.411 -47.420 1.00 43.50 215 GLY A CA 1
ATOM 1362 C C . GLY A 1 215 ? 43.202 -47.262 -48.328 1.00 37.88 215 GLY A C 1
ATOM 1363 O O . GLY A 1 215 ? 42.430 -46.407 -47.911 1.00 38.14 215 GLY A O 1
ATOM 1364 N N . GLU A 1 216 ? 43.612 -47.268 -49.589 1.00 37.93 216 GLU A N 1
ATOM 1365 C CA . GLU A 1 216 ? 43.288 -46.137 -50.464 1.00 43.90 216 GLU A CA 1
ATOM 1366 C C . GLU A 1 216 ? 42.092 -46.479 -51.389 1.00 47.09 216 GLU A C 1
ATOM 1367 O O . GLU A 1 216 ? 41.752 -45.713 -52.323 1.00 43.25 216 GLU A O 1
ATOM 1369 N N . GLN A 1 217 ? 41.460 -47.645 -51.153 1.00 37.54 217 GLN A N 1
ATOM 1370 C CA . GLN A 1 217 ? 40.331 -48.021 -51.995 1.00 32.30 217 GLN A CA 1
ATOM 1371 C C . GLN A 1 217 ? 39.023 -47.788 -51.217 1.00 28.58 217 GLN A C 1
ATOM 1372 O O . GLN A 1 217 ? 39.020 -47.613 -49.983 1.00 30.14 217 GLN A O 1
ATOM 1378 N N . ALA A 1 218 ? 37.904 -47.864 -51.932 1.00 30.56 218 ALA A N 1
ATOM 1379 C CA . ALA A 1 218 ? 36.594 -47.784 -51.286 1.00 28.56 218 ALA A CA 1
ATOM 1380 C C . ALA A 1 218 ? 35.562 -48.474 -52.159 1.00 26.66 218 ALA A C 1
ATOM 1381 O O . ALA A 1 218 ? 35.705 -48.610 -53.398 1.00 26.54 218 ALA A O 1
ATOM 1383 N N . MET A 1 219 ? 34.476 -48.841 -51.508 1.00 27.77 219 MET A N 1
ATOM 1384 C CA . MET A 1 219 ? 33.390 -49.443 -52.260 1.00 30.25 219 MET A CA 1
ATOM 1385 C C . MET A 1 219 ? 32.089 -48.901 -51.737 1.00 23.67 219 MET A C 1
ATOM 1386 O O . MET A 1 219 ? 31.954 -48.592 -50.577 1.00 30.57 219 MET A O 1
ATOM 1391 N N . ASP A 1 220 ? 31.153 -48.831 -52.632 1.00 26.59 220 ASP A N 1
ATOM 1392 C CA . ASP A 1 220 ? 29.864 -48.366 -52.326 1.00 26.61 220 ASP A CA 1
ATOM 1393 C C . ASP A 1 220 ? 28.934 -49.573 -52.421 1.00 27.44 220 ASP A C 1
ATOM 1394 O O . ASP A 1 220 ? 28.951 -50.309 -53.463 1.00 29.01 220 ASP A O 1
ATOM 1399 N N . MET A 1 221 ? 28.047 -49.702 -51.446 1.00 30.01 221 MET A N 1
ATOM 1400 C CA . MET A 1 221 ? 27.093 -50.778 -51.562 1.00 27.67 221 MET A CA 1
ATOM 1401 C C . MET A 1 221 ? 25.693 -50.388 -51.124 1.00 29.78 221 MET A C 1
ATOM 1402 O O . MET A 1 221 ? 25.497 -49.489 -50.295 1.00 28.03 221 MET A O 1
ATOM 1407 N N . ILE A 1 222 ? 24.708 -51.069 -51.704 1.00 26.54 222 ILE A N 1
ATOM 1408 C CA . ILE A 1 222 ? 23.306 -50.972 -51.272 1.00 24.27 222 ILE A CA 1
ATOM 1409 C C . ILE A 1 222 ? 22.824 -52.409 -51.005 1.00 28.06 222 ILE A C 1
ATOM 1410 O O . ILE A 1 222 ? 22.959 -53.293 -51.901 1.00 27.87 222 ILE A O 1
ATOM 1415 N N . PHE A 1 223 ? 22.221 -52.602 -49.838 1.00 26.62 223 PHE A N 1
ATOM 1416 C CA . PHE A 1 223 ? 21.542 -53.870 -49.551 1.00 30.04 223 PHE A CA 1
ATOM 1417 C C . PHE A 1 223 ? 20.103 -53.668 -50.008 1.00 33.31 223 PHE A C 1
ATOM 1418 O O . PHE A 1 223 ? 19.488 -52.598 -49.653 1.00 26.14 223 PHE A O 1
ATOM 1426 N N . VAL A 1 224 ? 19.604 -54.601 -50.858 1.00 23.78 224 VAL A N 1
ATOM 1427 C CA . VAL A 1 224 ? 18.174 -54.599 -51.255 1.00 28.44 224 VAL A CA 1
ATOM 1428 C C . VAL A 1 224 ? 17.458 -55.825 -50.655 1.00 34.47 224 VAL A C 1
ATOM 1429 O O . VAL A 1 224 ? 18.124 -56.889 -50.475 1.00 28.63 224 VAL A O 1
ATOM 1433 N N . ARG A 1 225 ? 16.168 -55.690 -50.298 1.00 29.70 225 ARG A N 1
ATOM 1434 C CA . ARG A 1 225 ? 15.477 -56.781 -49.606 1.00 31.84 225 ARG A CA 1
ATOM 1435 C C . ARG A 1 225 ? 13.986 -56.664 -49.876 1.00 37.85 225 ARG A C 1
ATOM 1436 O O . ARG A 1 225 ? 13.387 -55.554 -49.800 1.00 32.16 225 ARG A O 1
ATOM 1444 N N . ASN A 1 226 ? 13.357 -57.778 -50.213 1.00 34.89 226 ASN A N 1
ATOM 1445 C CA . ASN A 1 226 ? 11.876 -57.760 -50.371 1.00 30.99 226 ASN A CA 1
ATOM 1446 C C . ASN A 1 226 ? 11.114 -57.685 -49.081 1.00 33.08 226 ASN A C 1
ATOM 1447 O O . ASN A 1 226 ? 11.652 -57.923 -48.011 1.00 33.06 226 ASN A O 1
ATOM 1452 N N . ALA A 1 227 ? 9.827 -57.309 -49.172 1.00 43.80 227 ALA A N 1
ATOM 1453 C CA . ALA A 1 227 ? 8.944 -57.183 -47.979 1.00 41.66 227 ALA A CA 1
ATOM 1454 C C . ALA A 1 227 ? 8.962 -58.397 -47.048 1.00 40.80 227 ALA A C 1
ATOM 1455 O O . ALA A 1 227 ? 9.132 -58.250 -45.809 1.00 39.18 227 ALA A O 1
ATOM 1457 N N . GLY A 1 228 ? 8.783 -59.595 -47.631 1.00 43.01 228 GLY A N 1
ATOM 1458 C CA . GLY A 1 228 ? 8.860 -60.833 -46.851 1.00 44.01 228 GLY A CA 1
ATOM 1459 C C . GLY A 1 228 ? 10.192 -61.039 -46.118 1.00 43.78 228 GLY A C 1
ATOM 1460 O O . GLY A 1 228 ? 10.235 -61.693 -45.080 1.00 42.02 228 GLY A O 1
ATOM 1461 N N . GLY A 1 229 ? 11.290 -60.507 -46.672 1.00 37.93 229 GLY A N 1
ATOM 1462 C CA . GLY A 1 229 ? 12.628 -60.805 -46.161 1.00 37.92 229 GLY A CA 1
ATOM 1463 C C . GLY A 1 229 ? 13.237 -62.113 -46.701 1.00 39.72 229 GLY A C 1
ATOM 1464 O O . GLY A 1 229 ? 14.271 -62.549 -46.232 1.00 43.16 229 GLY A O 1
ATOM 1465 N N . GLY A 1 230 ? 12.577 -62.757 -47.656 1.00 37.49 230 GLY A N 1
ATOM 1466 C CA . GLY A 1 230 ? 13.114 -63.959 -48.272 1.00 36.70 230 GLY A CA 1
ATOM 1467 C C . GLY A 1 230 ? 14.351 -63.767 -49.160 1.00 43.88 230 GLY A C 1
ATOM 1468 O O . GLY A 1 230 ? 15.148 -64.713 -49.406 1.00 37.22 230 GLY A O 1
ATOM 1469 N N . ILE A 1 231 ? 14.517 -62.556 -49.684 1.00 31.94 231 ILE A N 1
ATOM 1470 C CA . ILE A 1 231 ? 15.578 -62.321 -50.633 1.00 35.09 231 ILE A CA 1
ATOM 1471 C C . ILE A 1 231 ? 16.306 -61.024 -50.223 1.00 37.24 231 ILE A C 1
ATOM 1472 O O . ILE A 1 231 ? 15.625 -59.994 -50.108 1.00 29.74 231 ILE A O 1
ATOM 1477 N N . THR A 1 232 ? 17.632 -61.095 -49.986 1.00 31.97 232 THR A N 1
ATOM 1478 C CA . THR A 1 232 ? 18.485 -59.921 -49.727 1.00 30.05 232 THR A CA 1
ATOM 1479 C C . THR A 1 232 ? 19.702 -60.022 -50.637 1.00 33.58 232 THR A C 1
ATOM 1480 O O . THR A 1 232 ? 20.365 -61.071 -50.674 1.00 26.66 232 THR A O 1
ATOM 1484 N N . PHE A 1 233 ? 19.923 -59.020 -51.483 1.00 25.57 233 PHE A N 1
ATOM 1485 C CA . PHE A 1 233 ? 21.132 -58.899 -52.218 1.00 24.44 233 PHE A CA 1
ATOM 1486 C C . PHE A 1 233 ? 21.979 -57.753 -51.631 1.00 31.08 233 PHE A C 1
ATOM 1487 O O . PHE A 1 233 ? 21.392 -56.670 -51.180 1.00 28.27 233 PHE A O 1
ATOM 1495 N N . THR A 1 234 ? 23.305 -57.961 -51.589 1.00 26.54 234 THR A N 1
ATOM 1496 C CA . THR A 1 234 ? 24.260 -56.841 -51.435 1.00 27.19 234 THR A CA 1
ATOM 1497 C C . THR A 1 234 ? 24.717 -56.473 -52.813 1.00 30.23 234 THR A C 1
ATOM 1498 O O . THR A 1 234 ? 25.316 -57.324 -53.531 1.00 28.63 234 THR A O 1
ATOM 1502 N N . LEU A 1 235 ? 24.423 -55.230 -53.232 1.00 22.74 235 LEU A N 1
ATOM 1503 C CA . LEU A 1 235 ? 24.930 -54.744 -54.494 1.00 24.19 235 LEU A CA 1
ATOM 1504 C C . LEU A 1 235 ? 26.154 -53.899 -54.164 1.00 29.05 235 LEU A C 1
ATOM 1505 O O . LEU A 1 235 ? 26.038 -52.907 -53.404 1.00 28.71 235 LEU A O 1
ATOM 1510 N N . ILE A 1 236 ? 27.292 -54.239 -54.764 1.00 26.44 236 ILE A N 1
ATOM 1511 C CA . ILE A 1 236 ? 28.592 -53.613 -54.438 1.00 26.02 236 ILE A CA 1
ATOM 1512 C C . ILE A 1 236 ? 29.236 -53.088 -55.739 1.00 28.16 236 ILE A C 1
ATOM 1513 O O . ILE A 1 236 ? 29.395 -53.828 -56.740 1.00 28.16 236 ILE A O 1
ATOM 1518 N N . GLU A 1 237 ? 29.602 -51.804 -55.738 1.00 25.60 237 GLU A N 1
ATOM 1519 C CA . GLU A 1 237 ? 30.308 -51.222 -56.863 1.00 28.83 237 GLU A CA 1
ATOM 1520 C C . GLU A 1 237 ? 31.717 -50.680 -56.375 1.00 27.75 237 GLU A C 1
ATOM 1521 O O . GLU A 1 237 ? 31.853 -50.216 -55.235 1.00 29.56 237 GLU A O 1
ATOM 1527 N N . PRO A 1 238 ? 32.778 -50.795 -57.189 1.00 28.76 238 PRO A N 1
ATOM 1528 C CA . PRO A 1 238 ? 34.016 -50.149 -56.682 1.00 28.33 238 PRO A CA 1
ATOM 1529 C C . PRO A 1 238 ? 33.920 -48.582 -56.860 1.00 28.48 238 PRO A C 1
ATOM 1530 O O . PRO A 1 238 ? 33.271 -48.104 -57.815 1.00 31.18 238 PRO A O 1
ATOM 1534 N N . ASP A 1 239 ? 34.535 -47.839 -55.962 1.00 30.73 239 ASP A N 1
ATOM 1535 C CA . ASP A 1 239 ? 34.553 -46.340 -56.162 1.00 32.49 239 ASP A CA 1
ATOM 1536 C C . ASP A 1 239 ? 35.661 -46.004 -57.159 1.00 29.07 239 ASP A C 1
ATOM 1537 O O . ASP A 1 239 ? 36.820 -46.102 -56.803 1.00 31.45 239 ASP A O 1
ATOM 1542 N N . ASP A 1 240 ? 35.330 -45.690 -58.409 1.00 33.47 240 ASP A N 1
ATOM 1543 C CA . ASP A 1 240 ? 36.413 -45.234 -59.328 1.00 39.78 240 ASP A CA 1
ATOM 1544 C C . ASP A 1 240 ? 37.118 -43.904 -59.042 1.00 45.02 240 ASP A C 1
ATOM 1545 O O . ASP A 1 240 ? 38.052 -43.511 -59.786 1.00 39.04 240 ASP A O 1
ATOM 1550 N N . THR A 1 241 ? 36.701 -43.207 -57.987 1.00 40.26 241 THR A N 1
ATOM 1551 C CA . THR A 1 241 ? 37.414 -41.953 -57.644 1.00 37.58 241 THR A CA 1
ATOM 1552 C C . THR A 1 241 ? 38.495 -42.310 -56.652 1.00 43.36 241 THR A C 1
ATOM 1553 O O . THR A 1 241 ? 39.211 -41.434 -56.160 1.00 41.48 241 THR A O 1
ATOM 1557 N N . ARG A 1 242 ? 38.617 -43.601 -56.309 1.00 36.91 242 ARG A N 1
ATOM 1558 C CA . ARG A 1 242 ? 39.734 -43.969 -55.448 1.00 36.92 242 ARG A CA 1
ATOM 1559 C C . ARG A 1 242 ? 40.536 -45.018 -56.181 1.00 33.79 242 ARG A C 1
ATOM 1560 O O . ARG A 1 242 ? 40.282 -45.282 -57.341 1.00 33.82 242 ARG A O 1
ATOM 1568 N N . VAL A 1 243 ? 41.490 -45.648 -55.495 1.00 33.97 243 VAL A N 1
ATOM 1569 C CA . VAL A 1 243 ? 42.413 -46.531 -56.224 1.00 41.36 243 VAL A CA 1
ATOM 1570 C C . VAL A 1 243 ? 41.779 -47.928 -56.291 1.00 39.93 243 VAL A C 1
ATOM 1571 O O . VAL A 1 243 ? 41.114 -48.332 -55.296 1.00 32.88 243 VAL A O 1
ATOM 1575 N N . PRO A 1 244 ? 41.964 -48.642 -57.444 1.00 43.80 244 PRO A N 1
ATOM 1576 C CA . PRO A 1 244 ? 41.395 -49.988 -57.647 1.00 41.21 244 PRO A CA 1
ATOM 1577 C C . PRO A 1 244 ? 41.696 -50.908 -56.496 1.00 40.36 244 PRO A C 1
ATOM 1578 O O . PRO A 1 244 ? 42.775 -50.819 -55.883 1.00 40.35 244 PRO A O 1
ATOM 1582 N N . GLY A 1 245 ? 40.718 -51.749 -56.142 1.00 40.32 245 GLY A N 1
ATOM 1583 C CA . GLY A 1 245 ? 40.919 -52.672 -55.011 1.00 39.26 245 GLY A CA 1
ATOM 1584 C C . GLY A 1 245 ? 40.286 -54.027 -55.289 1.00 31.77 245 GLY A C 1
ATOM 1585 O O . GLY A 1 245 ? 40.180 -54.511 -56.464 1.00 30.30 245 GLY A O 1
ATOM 1586 N N . GLN A 1 246 ? 39.847 -54.640 -54.208 1.00 35.39 246 GLN A N 1
ATOM 1587 C CA . GLN A 1 246 ? 39.346 -56.031 -54.256 1.00 32.54 246 GLN A CA 1
ATOM 1588 C C . GLN A 1 246 ? 38.088 -56.168 -55.156 1.00 38.04 246 GLN A C 1
ATOM 1589 O O . GLN A 1 246 ? 37.904 -57.209 -55.802 1.00 31.89 246 GLN A O 1
ATOM 1595 N N . ILE A 1 247 ? 37.224 -55.139 -55.249 1.00 27.05 247 ILE A N 1
ATOM 1596 C CA . ILE A 1 247 ? 36.069 -55.281 -56.114 1.00 28.74 247 ILE A CA 1
ATOM 1597 C C . ILE A 1 247 ? 36.473 -55.207 -57.550 1.00 32.45 247 ILE A C 1
ATOM 1598 O O . ILE A 1 247 ? 35.935 -55.918 -58.414 1.00 31.76 247 ILE A O 1
ATOM 1603 N N . ASP A 1 248 ? 37.424 -54.323 -57.836 1.00 27.55 248 ASP A N 1
ATOM 1604 C CA . ASP A 1 248 ? 37.938 -54.288 -59.222 1.00 33.04 248 ASP A CA 1
ATOM 1605 C C . ASP A 1 248 ? 38.627 -55.627 -59.601 1.00 26.39 248 ASP A C 1
ATOM 1606 O O . ASP A 1 248 ? 38.548 -56.058 -60.745 1.00 30.98 248 ASP A O 1
ATOM 1611 N N . GLN A 1 249 ? 39.399 -56.166 -58.672 1.00 29.17 249 GLN A N 1
ATOM 1612 C CA . GLN A 1 249 ? 40.051 -57.435 -58.896 1.00 35.63 249 GLN A CA 1
ATOM 1613 C C . GLN A 1 249 ? 38.975 -58.529 -59.224 1.00 35.71 249 GLN A C 1
ATOM 1614 O O . GLN A 1 249 ? 39.086 -59.271 -60.202 1.00 39.76 249 GLN A O 1
ATOM 1620 N N . PHE A 1 250 ? 37.929 -58.613 -58.398 1.00 33.71 250 PHE A N 1
ATOM 1621 C CA . PHE A 1 250 ? 36.807 -59.534 -58.688 1.00 32.73 250 PHE A CA 1
ATOM 1622 C C . PHE A 1 250 ? 36.278 -59.386 -60.108 1.00 33.51 250 PHE A C 1
ATOM 1623 O O . PHE A 1 250 ? 36.169 -60.377 -60.870 1.00 31.92 250 PHE A O 1
ATOM 1631 N N . LEU A 1 251 ? 35.981 -58.146 -60.506 1.00 29.64 251 LEU A N 1
ATOM 1632 C CA . LEU A 1 251 ? 35.459 -57.893 -61.846 1.00 30.14 251 LEU A CA 1
ATOM 1633 C C . LEU A 1 251 ? 36.416 -58.294 -63.004 1.00 30.27 251 LEU A C 1
ATOM 1634 O O . LEU A 1 251 ? 35.947 -58.786 -64.045 1.00 34.62 251 LEU A O 1
ATOM 1639 N N . SER A 1 252 ? 37.725 -58.084 -62.845 1.00 33.99 252 SER A N 1
ATOM 1640 C CA . SER A 1 252 ? 38.653 -58.503 -63.902 1.00 33.46 252 SER A CA 1
ATOM 1641 C C . SER A 1 252 ? 38.850 -60.042 -63.894 1.00 31.81 252 SER A C 1
ATOM 1642 O O . SER A 1 252 ? 38.751 -60.636 -64.942 1.00 40.78 252 SER A O 1
ATOM 1645 N N . ALA A 1 253 ? 39.014 -60.664 -62.720 1.00 32.79 253 ALA A N 1
ATOM 1646 C CA . ALA A 1 253 ? 39.130 -62.151 -62.659 1.00 37.44 253 ALA A CA 1
ATOM 1647 C C . ALA A 1 253 ? 37.899 -62.829 -63.238 1.00 41.34 253 ALA A C 1
ATOM 1648 O O . ALA A 1 253 ? 38.012 -63.731 -64.083 1.00 38.85 253 ALA A O 1
ATOM 1650 N N . HIS A 1 254 ? 36.710 -62.393 -62.788 1.00 34.06 254 HIS A N 1
ATOM 1651 C CA . HIS A 1 254 ? 35.457 -62.969 -63.201 1.00 29.75 254 HIS A CA 1
ATOM 1652 C C . HIS A 1 254 ? 35.088 -62.494 -64.574 1.00 33.95 254 HIS A C 1
ATOM 1653 O O . HIS A 1 254 ? 34.221 -63.104 -65.260 1.00 34.62 254 HIS A O 1
ATOM 1660 N N . ASP A 1 255 ? 35.735 -61.399 -65.011 1.00 36.20 255 ASP A N 1
ATOM 1661 C CA . ASP A 1 255 ? 35.402 -60.815 -66.320 1.00 35.17 255 ASP A CA 1
ATOM 1662 C C . ASP A 1 255 ? 33.963 -60.335 -66.396 1.00 36.23 255 ASP A C 1
ATOM 1663 O O . ASP A 1 255 ? 33.187 -60.688 -67.316 1.00 41.31 255 ASP A O 1
ATOM 1668 N N . GLY A 1 256 ? 33.594 -59.473 -65.422 1.00 36.51 256 GLY A N 1
ATOM 1669 C CA . GLY A 1 256 ? 32.264 -58.853 -65.423 1.00 33.22 256 GLY A CA 1
ATOM 1670 C C . GLY A 1 256 ? 31.561 -58.954 -64.096 1.00 30.21 256 GLY A C 1
ATOM 1671 O O . GLY A 1 256 ? 32.074 -59.607 -63.198 1.00 29.95 256 GLY A O 1
ATOM 1672 N N . PRO A 1 257 ? 30.383 -58.292 -63.962 1.00 30.32 257 PRO A N 1
ATOM 1673 C CA . PRO A 1 257 ? 29.587 -58.396 -62.730 1.00 27.29 257 PRO A CA 1
ATOM 1674 C C . PRO A 1 257 ? 29.313 -59.913 -62.394 1.00 28.68 257 PRO A C 1
ATOM 1675 O O . PRO A 1 257 ? 29.160 -60.749 -63.311 1.00 27.94 257 PRO A O 1
ATOM 1679 N N . GLY A 1 258 ? 29.185 -60.237 -61.116 1.00 28.77 258 GLY A N 1
ATOM 1680 C CA . GLY A 1 258 ? 28.842 -61.659 -60.762 1.00 27.90 258 GLY A CA 1
ATOM 1681 C C . GLY A 1 258 ? 28.676 -61.759 -59.298 1.00 25.58 258 GLY A C 1
ATOM 1682 O O . GLY A 1 258 ? 28.897 -60.766 -58.543 1.00 25.99 258 GLY A O 1
ATOM 1683 N N . VAL A 1 259 ? 28.317 -62.967 -58.852 1.00 24.08 259 VAL A N 1
ATOM 1684 C CA . VAL A 1 259 ? 28.145 -63.218 -57.423 1.00 20.69 259 VAL A CA 1
ATOM 1685 C C . VAL A 1 259 ? 29.487 -63.411 -56.785 1.00 22.69 259 VAL A C 1
ATOM 1686 O O . VAL A 1 259 ? 30.283 -64.273 -57.170 1.00 24.19 259 VAL A O 1
ATOM 1690 N N . GLN A 1 260 ? 29.786 -62.582 -55.801 1.00 21.92 260 GLN A N 1
ATOM 1691 C CA . GLN A 1 260 ? 31.028 -62.647 -55.072 1.00 23.50 260 GLN A CA 1
ATOM 1692 C C . GLN A 1 260 ? 30.924 -63.611 -53.903 1.00 23.25 260 GLN A C 1
ATOM 1693 O O . GLN A 1 260 ? 31.930 -64.237 -53.543 1.00 27.01 260 GLN A O 1
ATOM 1699 N N . HIS A 1 261 ? 29.779 -63.623 -53.211 1.00 22.47 261 HIS A N 1
ATOM 1700 C CA . HIS A 1 261 ? 29.594 -64.590 -52.086 1.00 21.94 261 HIS A CA 1
ATOM 1701 C C . HIS A 1 261 ? 28.154 -64.932 -51.786 1.00 25.73 261 HIS A C 1
ATOM 1702 O O . HIS A 1 261 ? 27.263 -64.107 -52.023 1.00 22.27 261 HIS A O 1
ATOM 1709 N N . LEU A 1 262 ? 27.927 -66.153 -51.250 1.00 24.17 262 LEU A N 1
ATOM 1710 C CA . LEU A 1 262 ? 26.609 -66.586 -50.741 1.00 21.79 262 LEU A CA 1
ATOM 1711 C C . LEU A 1 262 ? 26.823 -66.641 -49.281 1.00 20.03 262 LEU A C 1
ATOM 1712 O O . LEU A 1 262 ? 27.882 -67.121 -48.827 1.00 22.00 262 LEU A O 1
ATOM 1717 N N . ALA A 1 263 ? 25.869 -66.202 -48.495 1.00 20.93 263 ALA A N 1
ATOM 1718 C CA . ALA A 1 263 ? 26.008 -66.267 -47.031 1.00 20.83 263 ALA A CA 1
ATOM 1719 C C . ALA A 1 263 ? 24.986 -67.177 -46.467 1.00 23.92 263 ALA A C 1
ATOM 1720 O O . ALA A 1 263 ? 23.758 -67.045 -46.751 1.00 25.94 263 ALA A O 1
ATOM 1722 N N . PHE A 1 264 ? 25.458 -68.056 -45.581 1.00 24.97 264 PHE A N 1
ATOM 1723 C CA . PHE A 1 264 ? 24.591 -69.049 -44.962 1.00 25.30 264 PHE A CA 1
ATOM 1724 C C . PHE A 1 264 ? 24.398 -68.706 -43.518 1.00 26.25 264 PHE A C 1
ATOM 1725 O O . PHE A 1 264 ? 25.375 -68.648 -42.744 1.00 23.82 264 PHE A O 1
ATOM 1733 N N . LEU A 1 265 ? 23.121 -68.573 -43.142 1.00 23.48 265 LEU A N 1
ATOM 1734 C CA . LEU A 1 265 ? 22.732 -68.316 -41.788 1.00 27.33 265 LEU A CA 1
ATOM 1735 C C . LEU A 1 265 ? 22.760 -69.619 -40.968 1.00 30.85 265 LEU A C 1
ATOM 1736 O O . LEU A 1 265 ? 22.051 -70.563 -41.352 1.00 30.50 265 LEU A O 1
ATOM 1741 N N . VAL A 1 266 ? 23.541 -69.664 -39.871 1.00 29.03 266 VAL A N 1
ATOM 1742 C CA . VAL A 1 266 ? 23.666 -70.830 -39.009 1.00 36.28 266 VAL A CA 1
ATOM 1743 C C . VAL A 1 266 ? 23.339 -70.494 -37.546 1.00 44.14 266 VAL A C 1
ATOM 1744 O O . VAL A 1 266 ? 23.390 -69.326 -37.171 1.00 38.58 266 VAL A O 1
ATOM 1748 N N . ASP A 1 267 ? 22.987 -71.495 -36.718 1.00 43.58 267 ASP A N 1
ATOM 1749 C CA . ASP A 1 267 ? 22.715 -71.246 -35.289 1.00 47.94 267 ASP A CA 1
ATOM 1750 C C . ASP A 1 267 ? 23.992 -71.024 -34.427 1.00 48.76 267 ASP A C 1
ATOM 1751 O O . ASP A 1 267 ? 23.974 -70.210 -33.492 1.00 52.05 267 ASP A O 1
ATOM 1756 N N . ASP A 1 268 ? 25.091 -71.726 -34.734 1.00 44.09 268 ASP A N 1
ATOM 1757 C CA . ASP A 1 268 ? 26.314 -71.648 -33.900 1.00 46.45 268 ASP A CA 1
ATOM 1758 C C . ASP A 1 268 ? 27.550 -71.483 -34.770 1.00 41.97 268 ASP A C 1
ATOM 1759 O O . ASP A 1 268 ? 28.203 -72.457 -35.199 1.00 37.52 268 ASP A O 1
ATOM 1764 N N . ILE A 1 269 ? 27.855 -70.242 -35.087 1.00 35.51 269 ILE A N 1
ATOM 1765 C CA . ILE A 1 269 ? 28.922 -70.038 -36.020 1.00 34.76 269 ILE A CA 1
ATOM 1766 C C . ILE A 1 269 ? 30.247 -70.496 -35.438 1.00 33.65 269 ILE A C 1
ATOM 1767 O O . ILE A 1 269 ? 31.096 -70.978 -36.172 1.00 35.83 269 ILE A O 1
ATOM 1772 N N . VAL A 1 270 ? 30.461 -70.318 -34.131 1.00 38.29 270 VAL A N 1
ATOM 1773 C CA . VAL A 1 270 ? 31.708 -70.835 -33.518 1.00 38.46 270 VAL A CA 1
ATOM 1774 C C . VAL A 1 270 ? 31.852 -72.346 -33.710 1.00 33.66 270 VAL A C 1
ATOM 1775 O O . VAL A 1 270 ? 32.876 -72.802 -34.202 1.00 38.55 270 VAL A O 1
ATOM 1779 N N . GLY A 1 271 ? 30.836 -73.099 -33.316 1.00 36.75 271 GLY A N 1
ATOM 1780 C CA . GLY A 1 271 ? 30.823 -74.554 -33.557 1.00 39.98 271 GLY A CA 1
ATOM 1781 C C . GLY A 1 271 ? 31.005 -74.935 -35.018 1.00 39.67 271 GLY A C 1
ATOM 1782 O O . GLY A 1 271 ? 31.849 -75.746 -35.336 1.00 39.20 271 GLY A O 1
ATOM 1783 N N . SER A 1 272 ? 30.223 -74.330 -35.924 1.00 41.01 272 SER A N 1
ATOM 1784 C CA . SER A 1 272 ? 30.366 -74.582 -37.367 1.00 40.84 272 SER A CA 1
ATOM 1785 C C . SER A 1 272 ? 31.764 -74.304 -37.837 1.00 38.61 272 SER A C 1
ATOM 1786 O O . SER A 1 272 ? 32.361 -75.097 -38.590 1.00 35.01 272 SER A O 1
ATOM 1789 N N . VAL A 1 273 ? 32.325 -73.180 -37.408 1.00 35.93 273 VAL A N 1
ATOM 1790 C CA . VAL A 1 273 ? 33.688 -72.865 -37.878 1.00 35.15 273 VAL A CA 1
ATOM 1791 C C . VAL A 1 273 ? 34.704 -73.878 -37.348 1.00 34.09 273 VAL A C 1
ATOM 1792 O O . VAL A 1 273 ? 35.650 -74.273 -38.081 1.00 34.40 273 VAL A O 1
ATOM 1796 N N . ARG A 1 274 ? 34.537 -74.292 -36.099 1.00 36.77 274 ARG A N 1
ATOM 1797 C CA . ARG A 1 274 ? 35.344 -75.456 -35.613 1.00 44.89 274 ARG A CA 1
ATOM 1798 C C . ARG A 1 274 ? 35.163 -76.739 -36.462 1.00 40.55 274 ARG A C 1
ATOM 1799 O O . ARG A 1 274 ? 36.162 -77.240 -37.021 1.00 41.43 274 ARG A O 1
ATOM 1807 N N . SER A 1 275 ? 33.947 -77.275 -36.581 1.00 43.94 275 SER A N 1
ATOM 1808 C CA . SER A 1 275 ? 33.832 -78.486 -37.455 1.00 44.12 275 SER A CA 1
ATOM 1809 C C . SER A 1 275 ? 34.272 -78.258 -38.877 1.00 41.46 275 SER A C 1
ATOM 1810 O O . SER A 1 275 ? 34.947 -79.108 -39.452 1.00 45.06 275 SER A O 1
ATOM 1813 N N . LEU A 1 276 ? 33.937 -77.104 -39.467 1.00 30.61 276 LEU A N 1
ATOM 1814 C CA . LEU A 1 276 ? 34.345 -76.896 -40.851 1.00 29.85 276 LEU A CA 1
ATOM 1815 C C . LEU A 1 276 ? 35.861 -76.842 -40.963 1.00 30.72 276 LEU A C 1
ATOM 1816 O O . LEU A 1 276 ? 36.479 -77.286 -41.974 1.00 32.42 276 LEU A O 1
ATOM 1821 N N . GLY A 1 277 ? 36.471 -76.213 -39.959 1.00 37.20 277 GLY A N 1
ATOM 1822 C CA . GLY A 1 277 ? 37.946 -76.061 -39.960 1.00 41.37 277 GLY A CA 1
ATOM 1823 C C . GLY A 1 277 ? 38.592 -77.437 -40.002 1.00 44.08 277 GLY A C 1
ATOM 1824 O O . GLY A 1 277 ? 39.513 -77.671 -40.782 1.00 44.04 277 GLY A O 1
ATOM 1825 N N . ASP A 1 278 ? 38.019 -78.345 -39.214 1.00 43.36 278 ASP A N 1
ATOM 1826 C CA . ASP A 1 278 ? 38.373 -79.777 -39.172 1.00 54.73 278 ASP A CA 1
ATOM 1827 C C . ASP A 1 278 ? 38.238 -80.493 -40.510 1.00 57.69 278 ASP A C 1
ATOM 1828 O O . ASP A 1 278 ? 39.041 -81.383 -40.798 1.00 62.97 278 ASP A O 1
ATOM 1833 N N . ARG A 1 279 ? 37.226 -80.149 -41.321 1.00 51.91 279 ARG A N 1
ATOM 1834 C CA . ARG A 1 279 ? 37.065 -80.817 -42.611 1.00 46.65 279 ARG A CA 1
ATOM 1835 C C . ARG A 1 279 ? 37.815 -80.122 -43.734 1.00 50.42 279 ARG A C 1
ATOM 1836 O O . ARG A 1 279 ? 37.503 -80.306 -44.906 1.00 47.93 279 ARG A O 1
ATOM 1844 N N . GLY A 1 280 ? 38.810 -79.324 -43.361 1.00 49.78 280 GLY A N 1
ATOM 1845 C CA . GLY A 1 280 ? 39.687 -78.703 -44.347 1.00 53.60 280 GLY A CA 1
ATOM 1846 C C . GLY A 1 280 ? 39.384 -77.273 -44.775 1.00 52.86 280 GLY A C 1
ATOM 1847 O O . GLY A 1 280 ? 40.179 -76.689 -45.531 1.00 47.20 280 GLY A O 1
ATOM 1848 N N . VAL A 1 281 ? 38.262 -76.703 -44.312 1.00 47.01 281 VAL A N 1
ATOM 1849 C CA . VAL A 1 281 ? 37.869 -75.343 -44.763 1.00 40.89 281 VAL A CA 1
ATOM 1850 C C . VAL A 1 281 ? 38.790 -74.247 -44.211 1.00 35.78 281 VAL A C 1
ATOM 1851 O O . VAL A 1 281 ? 38.937 -74.106 -42.992 1.00 37.25 281 VAL A O 1
ATOM 1855 N N . ALA A 1 282 ? 39.337 -73.461 -45.121 1.00 33.82 282 ALA A N 1
ATOM 1856 C CA . ALA A 1 282 ? 40.197 -72.290 -44.823 1.00 38.39 282 ALA A CA 1
ATOM 1857 C C . ALA A 1 282 ? 39.322 -71.014 -44.698 1.00 40.45 282 ALA A C 1
ATOM 1858 O O . ALA A 1 282 ? 38.587 -70.621 -45.641 1.00 40.32 282 ALA A O 1
ATOM 1860 N N . PHE A 1 283 ? 39.396 -70.386 -43.546 1.00 32.39 283 PHE A N 1
ATOM 1861 C CA . PHE A 1 283 ? 38.689 -69.138 -43.336 1.00 36.09 283 PHE A CA 1
ATOM 1862 C C . PHE A 1 283 ? 39.700 -67.984 -43.349 1.00 40.74 283 PHE A C 1
ATOM 1863 O O . PHE A 1 283 ? 40.867 -68.192 -43.031 1.00 35.67 283 PHE A O 1
ATOM 1871 N N . LEU A 1 284 ? 39.271 -66.778 -43.731 1.00 37.84 284 LEU A N 1
ATOM 1872 C CA . LEU A 1 284 ? 40.155 -65.623 -43.696 1.00 38.38 284 LEU A CA 1
ATOM 1873 C C . LEU A 1 284 ? 40.466 -65.272 -42.264 1.00 38.28 284 LEU A C 1
ATOM 1874 O O . LEU A 1 284 ? 39.593 -65.361 -41.408 1.00 44.37 284 LEU A O 1
ATOM 1879 N N . ARG A 1 285 ? 41.713 -64.874 -41.992 1.00 43.93 285 ARG A N 1
ATOM 1880 C CA . ARG A 1 285 ? 42.119 -64.568 -40.605 1.00 39.13 285 ARG A CA 1
ATOM 1881 C C . ARG A 1 285 ? 41.904 -63.064 -40.244 1.00 39.98 285 ARG A C 1
ATOM 1882 O O . ARG A 1 285 ? 41.950 -62.209 -41.132 1.00 36.68 285 ARG A O 1
ATOM 1884 N N . THR A 1 286 ? 41.588 -62.787 -38.974 1.00 37.47 286 THR A N 1
ATOM 1885 C CA . THR A 1 286 ? 41.587 -61.435 -38.373 1.00 46.59 286 THR A CA 1
ATOM 1886 C C . THR A 1 286 ? 42.683 -61.334 -37.242 1.00 50.62 286 THR A C 1
ATOM 1887 O O . THR A 1 286 ? 42.775 -62.234 -36.403 1.00 48.68 286 THR A O 1
ATOM 1891 N N . PRO A 1 287 ? 43.489 -60.238 -37.211 1.00 52.50 287 PRO A N 1
ATOM 1892 C CA . PRO A 1 287 ? 44.526 -60.008 -36.187 1.00 49.42 287 PRO A CA 1
ATOM 1893 C C . PRO A 1 287 ? 43.967 -59.980 -34.780 1.00 51.30 287 PRO A C 1
ATOM 1894 O O . PRO A 1 287 ? 42.807 -59.572 -34.581 1.00 49.01 287 PRO A O 1
ATOM 1898 N N . GLY A 1 288 ? 44.799 -60.385 -33.808 1.00 53.37 288 GLY A N 1
ATOM 1899 C CA . GLY A 1 288 ? 44.414 -60.442 -32.386 1.00 48.48 288 GLY A CA 1
ATOM 1900 C C . GLY A 1 288 ? 44.077 -59.062 -31.850 1.00 48.47 288 GLY A C 1
ATOM 1901 O O . GLY A 1 288 ? 43.279 -58.923 -30.905 1.00 57.60 288 GLY A O 1
ATOM 1902 N N . ALA A 1 289 ? 44.677 -58.048 -32.474 1.00 49.21 289 ALA A N 1
ATOM 1903 C CA . ALA A 1 289 ? 44.398 -56.637 -32.190 1.00 55.62 289 ALA A CA 1
ATOM 1904 C C . ALA A 1 289 ? 42.888 -56.376 -32.109 1.00 56.51 289 ALA A C 1
ATOM 1905 O O . ALA A 1 289 ? 42.390 -55.759 -31.145 1.00 51.91 289 ALA A O 1
ATOM 1907 N N . TYR A 1 290 ? 42.160 -56.885 -33.119 1.00 52.45 290 TYR A N 1
ATOM 1908 C CA . TYR A 1 290 ? 40.712 -56.673 -33.232 1.00 45.14 290 TYR A CA 1
ATOM 1909 C C . TYR A 1 290 ? 39.999 -57.215 -31.976 1.00 46.05 290 TYR A C 1
ATOM 1910 O O . TYR A 1 290 ? 39.041 -56.631 -31.480 1.00 42.74 290 TYR A O 1
ATOM 1919 N N . TYR A 1 291 ? 40.506 -58.305 -31.427 1.00 46.37 291 TYR A N 1
ATOM 1920 C CA . TYR A 1 291 ? 39.837 -58.939 -30.281 1.00 53.69 291 TYR A CA 1
ATOM 1921 C C . TYR A 1 291 ? 40.105 -58.212 -28.941 1.00 55.92 291 TYR A C 1
ATOM 1922 O O . TYR A 1 291 ? 39.217 -58.166 -28.057 1.00 57.92 291 TYR A O 1
ATOM 1931 N N . ASP A 1 292 ? 41.301 -57.624 -28.833 1.00 58.39 292 ASP A N 1
ATOM 1932 C CA . ASP A 1 292 ? 41.707 -56.785 -27.666 1.00 63.76 292 ASP A CA 1
ATOM 1933 C C . ASP A 1 292 ? 40.709 -55.657 -27.471 1.00 63.09 292 ASP A C 1
ATOM 1934 O O . ASP A 1 292 ? 40.121 -55.516 -26.390 1.00 65.15 292 ASP A O 1
ATOM 1939 N N . LEU A 1 293 ? 40.467 -54.906 -28.543 1.00 65.27 293 LEU A N 1
ATOM 1940 C CA . LEU A 1 293 ? 39.392 -53.902 -28.556 1.00 68.44 293 LEU A CA 1
ATOM 1941 C C . LEU A 1 293 ? 37.989 -54.396 -28.140 1.00 76.05 293 LEU A C 1
ATOM 1942 O O . LEU A 1 293 ? 37.356 -53.807 -27.266 1.00 80.97 293 LEU A O 1
ATOM 1947 N N . LEU A 1 294 ? 37.515 -55.475 -28.765 1.00 81.78 294 LEU A N 1
ATOM 1948 C CA . LEU A 1 294 ? 36.085 -55.870 -28.752 1.00 74.52 294 LEU A CA 1
ATOM 1949 C C . LEU A 1 294 ? 35.389 -55.846 -27.379 1.00 67.32 294 LEU A C 1
ATOM 1950 O O . LEU A 1 294 ? 36.019 -56.105 -26.348 1.00 73.77 294 LEU A O 1
ATOM 1955 N N . ALA A 1 304 ? 33.519 -66.145 -24.662 1.00 58.98 304 ALA A N 1
ATOM 1956 C CA . ALA A 1 304 ? 32.810 -65.567 -25.804 1.00 56.65 304 ALA A CA 1
ATOM 1957 C C . ALA A 1 304 ? 33.836 -64.864 -26.673 1.00 58.77 304 ALA A C 1
ATOM 1958 O O . ALA A 1 304 ? 34.100 -65.297 -27.801 1.00 55.86 304 ALA A O 1
ATOM 1960 N N . ILE A 1 305 ? 34.439 -63.798 -26.153 1.00 51.74 305 ILE A N 1
ATOM 1961 C CA . ILE A 1 305 ? 35.520 -63.153 -26.879 1.00 51.91 305 ILE A CA 1
ATOM 1962 C C . ILE A 1 305 ? 36.712 -64.069 -27.204 1.00 55.63 305 ILE A C 1
ATOM 1963 O O . ILE A 1 305 ? 37.308 -63.947 -28.292 1.00 48.03 305 ILE A O 1
ATOM 1968 N N . GLU A 1 306 ? 37.076 -64.965 -26.284 1.00 54.64 306 GLU A N 1
ATOM 1969 C CA . GLU A 1 306 ? 38.153 -65.931 -26.558 1.00 54.04 306 GLU A CA 1
ATOM 1970 C C . GLU A 1 306 ? 37.695 -66.928 -27.654 1.00 49.69 306 GLU A C 1
ATOM 1971 O O . GLU A 1 306 ? 38.521 -67.411 -28.447 1.00 48.86 306 GLU A O 1
ATOM 1973 N N . ASP A 1 307 ? 36.393 -67.228 -27.680 1.00 44.51 307 ASP A N 1
ATOM 1974 C CA . ASP A 1 307 ? 35.836 -68.106 -28.732 1.00 49.37 307 ASP A CA 1
ATOM 1975 C C . ASP A 1 307 ? 35.947 -67.446 -30.125 1.00 48.38 307 ASP A C 1
ATOM 1976 O O . ASP A 1 307 ? 36.391 -68.089 -31.084 1.00 44.83 307 ASP A O 1
ATOM 1981 N N . LEU A 1 308 ? 35.550 -66.163 -30.213 1.00 45.70 308 LEU A N 1
ATOM 1982 C CA . LEU A 1 308 ? 35.623 -65.410 -31.475 1.00 41.20 308 LEU A CA 1
ATOM 1983 C C . LEU A 1 308 ? 37.044 -65.255 -31.954 1.00 44.60 308 LEU A C 1
ATOM 1984 O O . LEU A 1 308 ? 37.355 -65.508 -33.130 1.00 42.09 308 LEU A O 1
ATOM 1989 N N . ARG A 1 309 ? 37.936 -64.858 -31.032 1.00 46.18 309 ARG A N 1
ATOM 1990 C CA . ARG A 1 309 ? 39.366 -64.780 -31.316 1.00 43.09 309 ARG A CA 1
ATOM 1991 C C . ARG A 1 309 ? 39.915 -66.061 -31.958 1.00 38.38 309 ARG A C 1
ATOM 1992 O O . ARG A 1 309 ? 40.637 -66.012 -32.964 1.00 45.10 309 ARG A O 1
ATOM 2000 N N . GLU A 1 310 ? 39.620 -67.199 -31.328 1.00 43.28 310 GLU A N 1
ATOM 2001 C CA . GLU A 1 310 ? 40.102 -68.525 -31.764 1.00 44.85 310 GLU A CA 1
ATOM 2002 C C . GLU A 1 310 ? 39.594 -68.847 -33.156 1.00 45.00 310 GLU A C 1
ATOM 2003 O O . GLU A 1 310 ? 40.310 -69.438 -33.978 1.00 47.61 310 GLU A O 1
ATOM 2009 N N . THR A 1 311 ? 38.329 -68.511 -33.401 1.00 42.77 311 THR A N 1
ATOM 2010 C CA . THR A 1 311 ? 37.717 -68.831 -34.696 1.00 39.18 311 THR A CA 1
ATOM 2011 C C . THR A 1 311 ? 37.818 -67.754 -35.773 1.00 40.94 311 THR A C 1
ATOM 2012 O O . THR A 1 311 ? 37.341 -67.998 -36.902 1.00 38.21 311 THR A O 1
ATOM 2016 N N . ASN A 1 312 ? 38.408 -66.587 -35.448 1.00 38.65 312 ASN A N 1
ATOM 2017 C CA . ASN A 1 312 ? 38.477 -65.454 -36.400 1.00 35.90 312 ASN A CA 1
ATOM 2018 C C . ASN A 1 312 ? 37.097 -64.944 -36.905 1.00 33.16 312 ASN A C 1
ATOM 2019 O O . ASN A 1 312 ? 36.986 -64.398 -38.040 1.00 34.79 312 ASN A O 1
ATOM 2024 N N . VAL A 1 313 ? 36.085 -65.116 -36.061 1.00 31.44 313 VAL A N 1
ATOM 2025 C CA . VAL A 1 313 ? 34.748 -64.612 -36.233 1.00 33.81 313 VAL A CA 1
ATOM 2026 C C . VAL A 1 313 ? 34.642 -63.118 -35.824 1.00 39.70 313 VAL A C 1
ATOM 2027 O O . VAL A 1 313 ? 35.304 -62.679 -34.851 1.00 34.87 313 VAL A O 1
ATOM 2031 N N . LEU A 1 314 ? 33.820 -62.369 -36.579 1.00 34.57 314 LEU A N 1
ATOM 2032 C CA . LEU A 1 314 ? 33.634 -60.893 -36.430 1.00 33.47 314 LEU A CA 1
ATOM 2033 C C . LEU A 1 314 ? 32.289 -60.570 -35.818 1.00 35.55 314 LEU A C 1
ATOM 2034 O O . LEU A 1 314 ? 31.291 -61.175 -36.193 1.00 44.33 314 LEU A O 1
ATOM 2039 N N . ALA A 1 315 ? 32.241 -59.598 -34.900 1.00 31.85 315 ALA A N 1
ATOM 2040 C CA . ALA A 1 315 ? 31.029 -59.257 -34.168 1.00 32.44 315 ALA A CA 1
ATOM 2041 C C . ALA A 1 315 ? 30.684 -57.789 -34.342 1.00 37.74 315 ALA A C 1
ATOM 2042 O O . ALA A 1 315 ? 31.583 -56.940 -34.397 1.00 38.88 315 ALA A O 1
ATOM 2044 N N . ASP A 1 316 ? 29.394 -57.518 -34.506 1.00 36.46 316 ASP A N 1
ATOM 2045 C CA . ASP A 1 316 ? 28.883 -56.184 -34.669 1.00 37.01 316 ASP A CA 1
ATOM 2046 C C . ASP A 1 316 ? 27.435 -56.268 -34.236 1.00 40.13 316 ASP A C 1
ATOM 2047 O O . ASP A 1 316 ? 26.950 -57.342 -33.920 1.00 38.97 316 ASP A O 1
ATOM 2052 N N . ARG A 1 317 ? 26.737 -55.144 -34.196 1.00 43.34 317 ARG A N 1
ATOM 2053 C CA . ARG A 1 317 ? 25.363 -55.129 -33.680 1.00 44.76 317 ARG A CA 1
ATOM 2054 C C . ARG A 1 317 ? 24.587 -54.095 -34.449 1.00 42.77 317 ARG A C 1
ATOM 2055 O O . ARG A 1 317 ? 25.187 -53.207 -35.076 1.00 41.10 317 ARG A O 1
ATOM 2057 N N . ASP A 1 318 ? 23.267 -54.250 -34.455 1.00 46.35 318 ASP A N 1
ATOM 2058 C CA . ASP A 1 318 ? 22.315 -53.241 -34.960 1.00 47.10 318 ASP A CA 1
ATOM 2059 C C . ASP A 1 318 ? 21.324 -52.925 -33.813 1.00 52.48 318 ASP A C 1
ATOM 2060 O O . ASP A 1 318 ? 21.499 -53.411 -32.681 1.00 57.92 318 ASP A O 1
ATOM 2065 N N . GLU A 1 319 ? 20.295 -52.135 -34.073 1.00 55.40 319 GLU A N 1
ATOM 2066 C CA . GLU A 1 319 ? 19.423 -51.734 -32.986 1.00 59.86 319 GLU A CA 1
ATOM 2067 C C . GLU A 1 319 ? 18.788 -52.927 -32.254 1.00 64.15 319 GLU A C 1
ATOM 2068 O O . GLU A 1 319 ? 18.409 -52.796 -31.098 1.00 70.45 319 GLU A O 1
ATOM 2070 N N . TRP A 1 320 ? 18.716 -54.098 -32.903 1.00 59.72 320 TRP A N 1
ATOM 2071 C CA . TRP A 1 320 ? 17.948 -55.249 -32.370 1.00 57.07 320 TRP A CA 1
ATOM 2072 C C . TRP A 1 320 ? 18.759 -56.414 -31.857 1.00 54.99 320 TRP A C 1
ATOM 2073 O O . TRP A 1 320 ? 18.199 -57.412 -31.432 1.00 59.99 320 TRP A O 1
ATOM 2084 N N . GLY A 1 321 ? 20.076 -56.316 -31.921 1.00 53.31 321 GLY A N 1
ATOM 2085 C CA . GLY A 1 321 ? 20.908 -57.405 -31.475 1.00 45.37 321 GLY A CA 1
ATOM 2086 C C . GLY A 1 321 ? 22.175 -57.479 -32.312 1.00 49.31 321 GLY A C 1
ATOM 2087 O O . GLY A 1 321 ? 22.427 -56.628 -33.198 1.00 48.08 321 GLY A O 1
ATOM 2088 N N . TYR A 1 322 ? 22.950 -58.512 -32.035 1.00 46.27 322 TYR A N 1
ATOM 2089 C CA . TYR A 1 322 ? 24.259 -58.652 -32.630 1.00 50.67 322 TYR A CA 1
ATOM 2090 C C . TYR A 1 322 ? 24.229 -59.630 -33.817 1.00 42.89 322 TYR A C 1
ATOM 2091 O O . TYR A 1 322 ? 23.262 -60.410 -33.948 1.00 38.14 322 TYR A O 1
ATOM 2100 N N . LEU A 1 323 ? 25.272 -59.548 -34.658 1.00 37.81 323 LEU A N 1
ATOM 2101 C CA . LEU A 1 323 ? 25.531 -60.533 -35.733 1.00 38.02 323 LEU A CA 1
ATOM 2102 C C . LEU A 1 323 ? 26.994 -60.887 -35.741 1.00 39.26 323 LEU A C 1
ATOM 2103 O O . LEU A 1 323 ? 27.853 -60.054 -35.407 1.00 33.66 323 LEU A O 1
ATOM 2108 N N . LEU A 1 324 ? 27.272 -62.156 -36.062 1.00 31.60 324 LEU A N 1
ATOM 2109 C CA . LEU A 1 324 ? 28.618 -62.685 -36.159 1.00 30.74 324 LEU A CA 1
ATOM 2110 C C . LEU A 1 324 ? 28.806 -63.110 -37.599 1.00 30.52 324 LEU A C 1
ATOM 2111 O O . LEU A 1 324 ? 27.887 -63.721 -38.175 1.00 29.79 324 LEU A O 1
ATOM 2116 N N . GLN A 1 325 ? 29.983 -62.847 -38.171 1.00 27.84 325 GLN A N 1
ATOM 2117 C CA . GLN A 1 325 ? 30.202 -63.199 -39.591 1.00 30.18 325 GLN A CA 1
ATOM 2118 C C . GLN A 1 325 ? 31.637 -63.684 -39.800 1.00 31.46 325 GLN A C 1
ATOM 2119 O O . GLN A 1 325 ? 32.553 -63.262 -39.067 1.00 29.02 325 GLN A O 1
ATOM 2125 N N . ILE A 1 326 ? 31.846 -64.477 -40.850 1.00 25.94 326 ILE A N 1
ATOM 2126 C CA . ILE A 1 326 ? 33.173 -64.884 -41.275 1.00 26.65 326 ILE A CA 1
ATOM 2127 C C . ILE A 1 326 ? 33.106 -65.298 -42.757 1.00 26.33 326 ILE A C 1
ATOM 2128 O O . ILE A 1 326 ? 32.083 -65.768 -43.214 1.00 25.98 326 ILE A O 1
ATOM 2133 N N . PHE A 1 327 ? 34.198 -65.083 -43.471 1.00 26.42 327 PHE A N 1
ATOM 2134 C CA . PHE A 1 327 ? 34.359 -65.476 -44.812 1.00 28.98 327 PHE A CA 1
ATOM 2135 C C . PHE A 1 327 ? 35.330 -66.674 -44.916 1.00 29.38 327 PHE A C 1
ATOM 2136 O O . PHE A 1 327 ? 36.377 -66.746 -44.217 1.00 28.78 327 PHE A O 1
ATOM 2144 N N . THR A 1 328 ? 35.035 -67.530 -45.865 1.00 27.95 328 THR A N 1
ATOM 2145 C CA . THR A 1 328 ? 36.021 -68.576 -46.254 1.00 29.73 328 THR A CA 1
ATOM 2146 C C . THR A 1 328 ? 36.940 -68.013 -47.305 1.00 32.54 328 THR A C 1
ATOM 2147 O O . THR A 1 328 ? 36.553 -67.027 -47.945 1.00 25.57 328 THR A O 1
ATOM 2151 N N . ARG A 1 329 ? 38.151 -68.594 -47.497 1.00 28.24 329 ARG A N 1
ATOM 2152 C CA . ARG A 1 329 ? 38.884 -68.353 -48.738 1.00 33.17 329 ARG A CA 1
ATOM 2153 C C . ARG A 1 329 ? 38.051 -68.820 -49.918 1.00 32.46 329 ARG A C 1
ATOM 2154 O O . ARG A 1 329 ? 37.181 -69.658 -49.741 1.00 34.62 329 ARG A O 1
ATOM 2162 N N . SER A 1 330 ? 38.281 -68.265 -51.107 1.00 26.92 330 SER A N 1
ATOM 2163 C CA . SER A 1 330 ? 37.606 -68.722 -52.308 1.00 28.53 330 SER A CA 1
ATOM 2164 C C . SER A 1 330 ? 38.183 -70.132 -52.606 1.00 32.71 330 SER A C 1
ATOM 2165 O O . SER A 1 330 ? 39.406 -70.295 -52.581 1.00 29.24 330 SER A O 1
ATOM 2168 N N . PRO A 1 331 ? 37.316 -71.114 -52.859 1.00 31.05 331 PRO A N 1
ATOM 2169 C CA . PRO A 1 331 ? 37.933 -72.382 -53.258 1.00 29.90 331 PRO A CA 1
ATOM 2170 C C . PRO A 1 331 ? 38.035 -72.538 -54.727 1.00 33.50 331 PRO A C 1
ATOM 2171 O O . PRO A 1 331 ? 38.179 -73.673 -55.143 1.00 38.20 331 PRO A O 1
ATOM 2175 N N . TYR A 1 332 ? 37.925 -71.468 -55.520 1.00 27.37 332 TYR A N 1
ATOM 2176 C CA . TYR A 1 332 ? 37.902 -71.594 -56.954 1.00 26.91 332 TYR A CA 1
ATOM 2177 C C . TYR A 1 332 ? 39.231 -71.049 -57.544 1.00 30.04 332 TYR A C 1
ATOM 2178 O O . TYR A 1 332 ? 39.832 -70.185 -56.921 1.00 34.20 332 TYR A O 1
ATOM 2187 N N . PRO A 1 333 ? 39.709 -71.599 -58.681 1.00 33.98 333 PRO A N 1
ATOM 2188 C CA . PRO A 1 333 ? 41.007 -71.230 -59.318 1.00 35.87 333 PRO A CA 1
ATOM 2189 C C . PRO A 1 333 ? 41.208 -69.700 -59.443 1.00 38.84 333 PRO A C 1
ATOM 2190 O O . PRO A 1 333 ? 42.304 -69.214 -59.096 1.00 41.08 333 PRO A O 1
ATOM 2194 N N . ARG A 1 334 ? 40.191 -68.970 -59.934 1.00 35.41 334 ARG A N 1
ATOM 2195 C CA . ARG A 1 334 ? 40.353 -67.504 -60.192 1.00 32.55 334 ARG A CA 1
ATOM 2196 C C . ARG A 1 334 ? 40.210 -66.667 -58.908 1.00 33.44 334 ARG A C 1
ATOM 2197 O O . ARG A 1 334 ? 40.290 -65.419 -58.959 1.00 37.51 334 ARG A O 1
ATOM 2205 N N . GLY A 1 335 ? 39.939 -67.312 -57.758 1.00 31.78 335 GLY A N 1
ATOM 2206 C CA . GLY A 1 335 ? 39.886 -66.648 -56.458 1.00 35.33 335 GLY A CA 1
ATOM 2207 C C . GLY A 1 335 ? 38.674 -65.682 -56.320 1.00 38.61 335 GLY A C 1
ATOM 2208 O O . GLY A 1 335 ? 38.767 -64.622 -55.705 1.00 39.41 335 GLY A O 1
ATOM 2209 N N . THR A 1 336 ? 37.544 -66.040 -56.899 1.00 30.47 336 THR A N 1
ATOM 2210 C CA . THR A 1 336 ? 36.444 -65.103 -57.110 1.00 30.96 336 THR A CA 1
ATOM 2211 C C . THR A 1 336 ? 35.386 -65.487 -56.035 1.00 32.66 336 THR A C 1
ATOM 2212 O O . THR A 1 336 ? 35.457 -65.018 -54.885 1.00 31.77 336 THR A O 1
ATOM 2216 N N . LEU A 1 337 ? 34.489 -66.430 -56.352 1.00 25.47 337 LEU A N 1
ATOM 2217 C CA . LEU A 1 337 ? 33.387 -66.758 -55.411 1.00 28.01 337 LEU A CA 1
ATOM 2218 C C . LEU A 1 337 ? 33.862 -67.289 -54.095 1.00 24.21 337 LEU A C 1
ATOM 2219 O O . LEU A 1 337 ? 34.761 -68.158 -54.060 1.00 28.81 337 LEU A O 1
ATOM 2224 N N . PHE A 1 338 ? 33.248 -66.854 -52.993 1.00 20.31 338 PHE A N 1
ATOM 2225 C CA . PHE A 1 338 ? 33.547 -67.446 -51.720 1.00 20.50 338 PHE A CA 1
ATOM 2226 C C . PHE A 1 338 ? 32.288 -67.545 -50.870 1.00 20.75 338 PHE A C 1
ATOM 2227 O O . PHE A 1 338 ? 31.187 -67.244 -51.362 1.00 24.91 338 PHE A O 1
ATOM 2235 N N . TYR A 1 339 ? 32.387 -68.073 -49.671 1.00 19.17 339 TYR A N 1
ATOM 2236 C CA . TYR A 1 339 ? 31.198 -68.302 -48.818 1.00 21.19 339 TYR A CA 1
ATOM 2237 C C . TYR A 1 339 ? 31.335 -67.539 -47.535 1.00 21.37 339 TYR A C 1
ATOM 2238 O O . TYR A 1 339 ? 32.451 -67.262 -47.051 1.00 26.42 339 TYR A O 1
ATOM 2247 N N . GLU A 1 340 ? 30.180 -67.204 -46.984 1.00 20.34 340 GLU A N 1
ATOM 2248 C CA . GLU A 1 340 ? 30.110 -66.530 -45.716 1.00 21.80 340 GLU A CA 1
ATOM 2249 C C . GLU A 1 340 ? 29.211 -67.291 -44.858 1.00 23.06 340 GLU A C 1
ATOM 2250 O O . GLU A 1 340 ? 28.170 -67.829 -45.342 1.00 25.33 340 GLU A O 1
ATOM 2256 N N . TYR A 1 341 ? 29.594 -67.357 -43.570 1.00 23.99 341 TYR A N 1
ATOM 2257 C CA . TYR A 1 341 ? 28.741 -67.859 -42.502 1.00 24.20 341 TYR A CA 1
ATOM 2258 C C . TYR A 1 341 ? 28.344 -66.690 -41.599 1.00 25.43 341 TYR A C 1
ATOM 2259 O O . TYR A 1 341 ? 29.191 -65.867 -41.281 1.00 27.64 341 TYR A O 1
ATOM 2268 N N . ILE A 1 342 ? 27.077 -66.653 -41.205 1.00 25.11 342 ILE A N 1
ATOM 2269 C CA . ILE A 1 342 ? 26.517 -65.558 -40.407 1.00 28.84 342 ILE A CA 1
ATOM 2270 C C . ILE A 1 342 ? 25.635 -66.195 -39.362 1.00 33.13 342 ILE A C 1
ATOM 2271 O O . ILE A 1 342 ? 24.938 -67.205 -39.637 1.00 33.08 342 ILE A O 1
ATOM 2276 N N . GLN A 1 343 ? 25.667 -65.616 -38.150 1.00 33.65 343 GLN A N 1
ATOM 2277 C CA . GLN A 1 343 ? 24.691 -65.989 -37.078 1.00 34.66 343 GLN A CA 1
ATOM 2278 C C . GLN A 1 343 ? 24.031 -64.681 -36.660 1.00 37.25 343 GLN A C 1
ATOM 2279 O O . GLN A 1 343 ? 24.740 -63.684 -36.394 1.00 33.68 343 GLN A O 1
ATOM 2285 N N . ARG A 1 344 ? 22.701 -64.673 -36.614 1.00 32.22 344 ARG A N 1
ATOM 2286 C CA . ARG A 1 344 ? 22.015 -63.496 -36.152 1.00 38.14 344 ARG A CA 1
ATOM 2287 C C . ARG A 1 344 ? 21.418 -63.763 -34.748 1.00 45.85 344 ARG A C 1
ATOM 2288 O O . ARG A 1 344 ? 20.688 -64.728 -34.548 1.00 40.61 344 ARG A O 1
ATOM 2296 N N . ASN A 1 345 ? 21.748 -62.932 -33.767 1.00 47.59 345 ASN A N 1
ATOM 2297 C CA . ASN A 1 345 ? 21.061 -63.032 -32.488 1.00 45.36 345 ASN A CA 1
ATOM 2298 C C . ASN A 1 345 ? 20.232 -61.784 -32.254 1.00 44.99 345 ASN A C 1
ATOM 2299 O O . ASN A 1 345 ? 20.585 -60.950 -31.407 1.00 46.23 345 ASN A O 1
ATOM 2304 N N . GLY A 1 346 ? 19.172 -61.627 -33.044 1.00 40.36 346 GLY A N 1
ATOM 2305 C CA . GLY A 1 346 ? 18.334 -60.449 -32.953 1.00 38.63 346 GLY A CA 1
ATOM 2306 C C . GLY A 1 346 ? 18.578 -59.465 -34.083 1.00 41.06 346 GLY A C 1
ATOM 2307 O O . GLY A 1 346 ? 17.613 -58.911 -34.609 1.00 46.65 346 GLY A O 1
ATOM 2308 N N . ALA A 1 347 ? 19.845 -59.291 -34.506 1.00 40.40 347 ALA A N 1
ATOM 2309 C CA . ALA A 1 347 ? 20.138 -58.384 -35.647 1.00 37.27 347 ALA A CA 1
ATOM 2310 C C . ALA A 1 347 ? 19.332 -58.700 -36.894 1.00 39.12 347 ALA A C 1
ATOM 2311 O O . ALA A 1 347 ? 19.172 -59.877 -37.320 1.00 35.76 347 ALA A O 1
ATOM 2313 N N . ARG A 1 348 ? 18.841 -57.638 -37.507 1.00 36.62 348 ARG A N 1
ATOM 2314 C CA . ARG A 1 348 ? 18.022 -57.767 -38.701 1.00 41.26 348 ARG A CA 1
ATOM 2315 C C . ARG A 1 348 ? 18.763 -57.334 -39.963 1.00 38.89 348 ARG A C 1
ATOM 2316 O O . ARG A 1 348 ? 18.409 -57.743 -41.051 1.00 35.89 348 ARG A O 1
ATOM 2324 N N . GLY A 1 349 ? 19.777 -56.483 -39.807 1.00 37.30 349 GLY A N 1
ATOM 2325 C CA . GLY A 1 349 ? 20.430 -55.879 -40.975 1.00 32.76 349 GLY A CA 1
ATOM 2326 C C . GLY A 1 349 ? 21.906 -56.220 -40.909 1.00 38.17 349 GLY A C 1
ATOM 2327 O O . GLY A 1 349 ? 22.285 -57.369 -40.609 1.00 32.88 349 GLY A O 1
ATOM 2328 N N . PHE A 1 350 ? 22.750 -55.238 -41.182 1.00 32.73 350 PHE A N 1
ATOM 2329 C CA . PHE A 1 350 ? 24.177 -55.471 -41.346 1.00 35.70 350 PHE A CA 1
ATOM 2330 C C . PHE A 1 350 ? 24.922 -54.387 -40.614 1.00 42.12 350 PHE A C 1
ATOM 2331 O O . PHE A 1 350 ? 24.398 -53.309 -40.465 1.00 41.03 350 PHE A O 1
ATOM 2339 N N . GLY A 1 351 ? 26.137 -54.665 -40.159 1.00 40.04 351 GLY A N 1
ATOM 2340 C CA . GLY A 1 351 ? 26.852 -53.703 -39.318 1.00 40.12 351 GLY A CA 1
ATOM 2341 C C . GLY A 1 351 ? 28.050 -53.175 -40.097 1.00 40.73 351 GLY A C 1
ATOM 2342 O O . GLY A 1 351 ? 28.779 -53.957 -40.711 1.00 38.46 351 GLY A O 1
ATOM 2343 N N . SER A 1 352 ? 28.300 -51.862 -40.040 1.00 36.69 352 SER A N 1
ATOM 2344 C CA . SER A 1 352 ? 29.368 -51.250 -40.886 1.00 30.89 352 SER A CA 1
ATOM 2345 C C . SER A 1 352 ? 30.741 -51.647 -40.340 1.00 31.61 352 SER A C 1
ATOM 2346 O O . SER A 1 352 ? 31.711 -51.713 -41.089 1.00 33.16 352 SER A O 1
ATOM 2349 N N . SER A 1 353 ? 30.805 -51.946 -39.060 1.00 30.11 353 SER A N 1
ATOM 2350 C CA . SER A 1 353 ? 32.028 -52.426 -38.446 1.00 37.77 353 SER A CA 1
ATOM 2351 C C . SER A 1 353 ? 32.438 -53.851 -38.968 1.00 35.12 353 SER A C 1
ATOM 2352 O O . SER A 1 353 ? 33.605 -54.085 -39.354 1.00 31.98 353 SER A O 1
ATOM 2355 N N . ASN A 1 354 ? 31.488 -54.784 -39.004 1.00 31.47 354 ASN A N 1
ATOM 2356 C CA . ASN A 1 354 ? 31.788 -56.113 -39.662 1.00 32.84 354 ASN A CA 1
ATOM 2357 C C . ASN A 1 354 ? 32.132 -55.993 -41.124 1.00 30.69 354 ASN A C 1
ATOM 2358 O O . ASN A 1 354 ? 33.069 -56.634 -41.596 1.00 30.65 354 ASN A O 1
ATOM 2363 N N . ILE A 1 355 ? 31.380 -55.156 -41.862 1.00 29.37 355 ILE A N 1
ATOM 2364 C CA . ILE A 1 355 ? 31.643 -55.013 -43.300 1.00 24.98 355 ILE A CA 1
ATOM 2365 C C . ILE A 1 355 ? 33.111 -54.581 -43.522 1.00 29.01 355 ILE A C 1
ATOM 2366 O O . ILE A 1 355 ? 33.875 -55.145 -44.330 1.00 25.19 355 ILE A O 1
ATOM 2371 N N . LYS A 1 356 ? 33.538 -53.590 -42.759 1.00 33.67 356 LYS A N 1
ATOM 2372 C CA . LYS A 1 356 ? 34.909 -53.104 -42.893 1.00 35.16 356 LYS A CA 1
ATOM 2373 C C . LYS A 1 356 ? 35.946 -54.179 -42.517 1.00 34.66 356 LYS A C 1
ATOM 2374 O O . LYS A 1 356 ? 36.940 -54.376 -43.236 1.00 33.76 356 LYS A O 1
ATOM 2380 N N . ALA A 1 357 ? 35.720 -54.872 -41.412 1.00 29.03 357 ALA A N 1
ATOM 2381 C CA . ALA A 1 357 ? 36.705 -55.868 -40.980 1.00 32.08 357 ALA A CA 1
ATOM 2382 C C . ALA A 1 357 ? 36.694 -57.115 -41.909 1.00 31.60 357 ALA A C 1
ATOM 2383 O O . ALA A 1 357 ? 37.707 -57.744 -42.112 1.00 29.87 357 ALA A O 1
ATOM 2385 N N . LEU A 1 358 ? 35.538 -57.454 -42.497 1.00 32.80 358 LEU A N 1
ATOM 2386 C CA . LEU A 1 358 ? 35.510 -58.478 -43.562 1.00 30.30 358 LEU A CA 1
ATOM 2387 C C . LEU A 1 358 ? 36.324 -58.031 -44.753 1.00 30.65 358 LEU A C 1
ATOM 2388 O O . LEU A 1 358 ? 37.092 -58.808 -45.334 1.00 32.75 358 LEU A O 1
ATOM 2393 N N . ALA A 1 359 ? 36.142 -56.768 -45.162 1.00 29.17 359 ALA A N 1
ATOM 2394 C CA . ALA A 1 359 ? 36.777 -56.271 -46.370 1.00 28.73 359 ALA A CA 1
ATOM 2395 C C . ALA A 1 359 ? 38.295 -56.161 -46.089 1.00 27.81 359 ALA A C 1
ATOM 2396 O O . ALA A 1 359 ? 39.130 -56.371 -46.947 1.00 28.79 359 ALA A O 1
ATOM 2398 N N . GLU A 1 360 ? 38.643 -55.811 -44.870 1.00 27.15 360 GLU A N 1
ATOM 2399 C CA . GLU A 1 360 ? 40.071 -55.858 -44.477 1.00 37.38 360 GLU A CA 1
ATOM 2400 C C . GLU A 1 360 ? 40.684 -57.303 -44.559 1.00 36.78 360 GLU A C 1
ATOM 2401 O O . GLU A 1 360 ? 41.805 -57.515 -45.044 1.00 33.33 360 GLU A O 1
ATOM 2407 N N . ALA A 1 361 ? 39.903 -58.285 -44.106 1.00 34.98 361 ALA A N 1
ATOM 2408 C CA . ALA A 1 361 ? 40.344 -59.689 -44.187 1.00 33.87 361 ALA A CA 1
ATOM 2409 C C . ALA A 1 361 ? 40.511 -60.115 -45.640 1.00 30.49 361 ALA A C 1
ATOM 2410 O O . ALA A 1 361 ? 41.482 -60.783 -45.985 1.00 36.37 361 ALA A O 1
ATOM 2412 N N . VAL A 1 362 ? 39.629 -59.697 -46.530 1.00 27.71 362 VAL A N 1
ATOM 2413 C CA . VAL A 1 362 ? 39.806 -60.010 -47.953 1.00 29.92 362 VAL A CA 1
ATOM 2414 C C . VAL A 1 362 ? 41.082 -59.372 -48.566 1.00 39.87 362 VAL A C 1
ATOM 2415 O O . VAL A 1 362 ? 41.797 -60.002 -49.342 1.00 36.86 362 VAL A O 1
ATOM 2419 N N . GLU A 1 363 ? 41.381 -58.118 -48.190 1.00 40.85 363 GLU A N 1
ATOM 2420 C CA . GLU A 1 363 ? 42.601 -57.444 -48.646 1.00 39.51 363 GLU A CA 1
ATOM 2421 C C . GLU A 1 363 ? 43.867 -58.130 -48.090 1.00 39.69 363 GLU A C 1
ATOM 2422 O O . GLU A 1 363 ? 44.814 -58.324 -48.853 1.00 44.70 363 GLU A O 1
ATOM 2428 N N . ARG A 1 364 ? 43.898 -58.494 -46.805 1.00 36.03 364 ARG A N 1
ATOM 2429 C CA . ARG A 1 364 ? 45.019 -59.259 -46.267 1.00 42.38 364 ARG A CA 1
ATOM 2430 C C . ARG A 1 364 ? 45.227 -60.560 -47.062 1.00 56.76 364 ARG A C 1
ATOM 2431 O O . ARG A 1 364 ? 46.317 -60.825 -47.567 1.00 55.52 364 ARG A O 1
ATOM 2439 N N . GLU A 1 365 ? 44.158 -61.328 -47.244 1.00 54.72 365 GLU A N 1
ATOM 2440 C CA . GLU A 1 365 ? 44.180 -62.435 -48.177 1.00 58.89 365 GLU A CA 1
ATOM 2441 C C . GLU A 1 365 ? 44.628 -62.084 -49.612 1.00 64.01 365 GLU A C 1
ATOM 2442 O O . GLU A 1 365 ? 45.354 -62.879 -50.218 1.00 71.88 365 GLU A O 1
ATOM 2448 N N . ARG A 1 366 ? 44.202 -60.942 -50.166 1.00 58.16 366 ARG A N 1
ATOM 2449 C CA . ARG A 1 366 ? 44.454 -60.628 -51.609 1.00 59.33 366 ARG A CA 1
ATOM 2450 C C . ARG A 1 366 ? 45.922 -60.488 -51.930 1.00 65.16 366 ARG A C 1
ATOM 2451 O O . ARG A 1 366 ? 46.347 -60.751 -53.068 1.00 73.35 366 ARG A O 1
ATOM 2453 N N . GLU A 1 367 ? 46.677 -60.035 -50.930 1.00 66.55 367 GLU A N 1
ATOM 2454 C CA . GLU A 1 367 ? 48.100 -59.756 -51.082 1.00 75.49 367 GLU A CA 1
ATOM 2455 C C . GLU A 1 367 ? 48.906 -61.061 -51.015 1.00 70.03 367 GLU A C 1
ATOM 2456 O O . GLU A 1 367 ? 48.807 -61.833 -50.055 1.00 74.71 367 GLU A O 1
ATOM 2458 N N . MET B 1 14 ? 2.919 -36.460 -68.823 1.00 69.15 14 MET B N 1
ATOM 2459 C CA . MET B 1 14 ? 3.621 -36.882 -67.592 1.00 65.52 14 MET B CA 1
ATOM 2460 C C . MET B 1 14 ? 3.719 -35.701 -66.595 1.00 63.50 14 MET B C 1
ATOM 2461 O O . MET B 1 14 ? 3.940 -34.549 -67.001 1.00 58.96 14 MET B O 1
ATOM 2463 N N . PRO B 1 15 ? 3.453 -35.977 -65.300 1.00 45.15 15 PRO B N 1
ATOM 2464 C CA . PRO B 1 15 ? 3.741 -35.078 -64.168 1.00 42.14 15 PRO B CA 1
ATOM 2465 C C . PRO B 1 15 ? 5.187 -35.258 -63.676 1.00 36.35 15 PRO B C 1
ATOM 2466 O O . PRO B 1 15 ? 5.842 -36.214 -64.063 1.00 38.64 15 PRO B O 1
ATOM 2470 N N . PRO B 1 16 ? 5.648 -34.402 -62.745 1.00 29.86 16 PRO B N 1
ATOM 2471 C CA . PRO B 1 16 ? 7.056 -34.544 -62.256 1.00 27.12 16 PRO B CA 1
ATOM 2472 C C . PRO B 1 16 ? 7.335 -35.784 -61.404 1.00 27.36 16 PRO B C 1
ATOM 2473 O O . PRO B 1 16 ? 6.493 -36.248 -60.655 1.00 28.13 16 PRO B O 1
ATOM 2477 N N . SER B 1 17 ? 8.551 -36.281 -61.397 1.00 26.33 17 SER B N 1
ATOM 2478 C CA . SER B 1 17 ? 8.776 -37.392 -60.521 1.00 26.45 17 SER B CA 1
ATOM 2479 C C . SER B 1 17 ? 9.542 -37.159 -59.293 1.00 25.04 17 SER B C 1
ATOM 2480 O O . SER B 1 17 ? 9.352 -37.917 -58.338 1.00 26.55 17 SER B O 1
ATOM 2483 N N . ASP B 1 18 ? 10.470 -36.190 -59.279 1.00 25.25 18 ASP B N 1
ATOM 2484 C CA . ASP B 1 18 ? 11.281 -35.964 -58.045 1.00 26.60 18 ASP B CA 1
ATOM 2485 C C . ASP B 1 18 ? 11.540 -34.445 -57.918 1.00 21.09 18 ASP B C 1
ATOM 2486 O O . ASP B 1 18 ? 11.207 -33.673 -58.787 1.00 19.52 18 ASP B O 1
ATOM 2491 N N . ILE B 1 19 ? 12.082 -34.052 -56.786 1.00 20.12 19 ILE B N 1
ATOM 2492 C CA . ILE B 1 19 ? 12.532 -32.676 -56.627 1.00 22.21 19 ILE B CA 1
ATOM 2493 C C . ILE B 1 19 ? 13.959 -32.663 -57.177 1.00 23.54 19 ILE B C 1
ATOM 2494 O O . ILE B 1 19 ? 14.798 -33.381 -56.668 1.00 24.89 19 ILE B O 1
ATOM 2499 N N . ALA B 1 20 ? 14.214 -31.838 -58.184 1.00 18.78 20 ALA B N 1
ATOM 2500 C CA . ALA B 1 20 ? 15.539 -31.803 -58.729 1.00 19.66 20 ALA B CA 1
ATOM 2501 C C . ALA B 1 20 ? 16.487 -31.023 -57.805 1.00 24.05 20 ALA B C 1
ATOM 2502 O O . ALA B 1 20 ? 17.662 -31.399 -57.628 1.00 23.91 20 ALA B O 1
ATOM 2504 N N . TYR B 1 21 ? 16.042 -29.880 -57.287 1.00 19.57 21 TYR B N 1
ATOM 2505 C CA . TYR B 1 21 ? 16.859 -29.175 -56.302 1.00 18.35 21 TYR B CA 1
ATOM 2506 C C . TYR B 1 21 ? 15.979 -28.138 -55.611 1.00 16.32 21 TYR B C 1
ATOM 2507 O O . TYR B 1 21 ? 14.867 -27.823 -56.105 1.00 18.01 21 TYR B O 1
ATOM 2516 N N . ALA B 1 22 ? 16.449 -27.621 -54.496 1.00 15.59 22 ALA B N 1
ATOM 2517 C CA . ALA B 1 22 ? 15.780 -26.487 -53.810 1.00 17.29 22 ALA B CA 1
ATOM 2518 C C . ALA B 1 22 ? 16.774 -25.294 -53.868 1.00 19.64 22 ALA B C 1
ATOM 2519 O O . ALA B 1 22 ? 17.999 -25.537 -53.591 1.00 20.57 22 ALA B O 1
ATOM 2521 N N . GLU B 1 23 ? 16.315 -24.060 -54.227 1.00 16.67 23 GLU B N 1
ATOM 2522 C CA . GLU B 1 23 ? 17.242 -22.957 -54.271 1.00 16.42 23 GLU B CA 1
ATOM 2523 C C . GLU B 1 23 ? 16.936 -22.004 -53.127 1.00 18.01 23 GLU B C 1
ATOM 2524 O O . GLU B 1 23 ? 15.751 -21.600 -52.923 1.00 19.13 23 GLU B O 1
ATOM 2530 N N . LEU B 1 24 ? 17.950 -21.687 -52.347 1.00 14.73 24 LEU B N 1
ATOM 2531 C CA . LEU B 1 24 ? 17.853 -20.845 -51.178 1.00 18.63 24 LEU B CA 1
ATOM 2532 C C . LEU B 1 24 ? 18.348 -19.407 -51.586 1.00 19.62 24 LEU B C 1
ATOM 2533 O O . LEU B 1 24 ? 19.492 -19.267 -52.117 1.00 19.52 24 LEU B O 1
ATOM 2538 N N . TYR B 1 25 ? 17.539 -18.378 -51.402 1.00 20.18 25 TYR B N 1
ATOM 2539 C CA . TYR B 1 25 ? 17.965 -16.971 -51.691 1.00 18.83 25 TYR B CA 1
ATOM 2540 C C . TYR B 1 25 ? 18.372 -16.376 -50.357 1.00 19.91 25 TYR B C 1
ATOM 2541 O O . TYR B 1 25 ? 17.674 -16.527 -49.360 1.00 21.13 25 TYR B O 1
ATOM 2550 N N . VAL B 1 26 ? 19.598 -15.819 -50.254 1.00 17.25 26 VAL B N 1
ATOM 2551 C CA . VAL B 1 26 ? 20.174 -15.483 -48.912 1.00 17.50 26 VAL B CA 1
ATOM 2552 C C . VAL B 1 26 ? 20.780 -14.016 -48.970 1.00 18.73 26 VAL B C 1
ATOM 2553 O O . VAL B 1 26 ? 21.085 -13.529 -50.082 1.00 17.13 26 VAL B O 1
ATOM 2557 N N . ALA B 1 27 ? 20.927 -13.374 -47.813 1.00 22.82 27 ALA B N 1
ATOM 2558 C CA . ALA B 1 27 ? 21.608 -12.023 -47.721 1.00 26.88 27 ALA B CA 1
ATOM 2559 C C . ALA B 1 27 ? 23.122 -12.208 -47.841 1.00 29.00 27 ALA B C 1
ATOM 2560 O O . ALA B 1 27 ? 23.809 -11.305 -48.289 1.00 24.68 27 ALA B O 1
ATOM 2562 N N . ASP B 1 28 ? 23.624 -13.393 -47.443 1.00 21.94 28 ASP B N 1
ATOM 2563 C CA . ASP B 1 28 ? 25.029 -13.650 -47.185 1.00 21.26 28 ASP B CA 1
ATOM 2564 C C . ASP B 1 28 ? 25.327 -15.126 -47.500 1.00 19.49 28 ASP B C 1
ATOM 2565 O O . ASP B 1 28 ? 25.157 -15.985 -46.646 1.00 19.71 28 ASP B O 1
ATOM 2570 N N . ASP B 1 29 ? 25.840 -15.351 -48.701 1.00 21.70 29 ASP B N 1
ATOM 2571 C CA . ASP B 1 29 ? 26.108 -16.735 -49.128 1.00 21.25 29 ASP B CA 1
ATOM 2572 C C . ASP B 1 29 ? 27.324 -17.298 -48.447 1.00 20.62 29 ASP B C 1
ATOM 2573 O O . ASP B 1 29 ? 27.466 -18.515 -48.338 1.00 21.30 29 ASP B O 1
ATOM 2578 N N . ARG B 1 30 ? 28.216 -16.451 -47.963 1.00 22.49 30 ARG B N 1
ATOM 2579 C CA . ARG B 1 30 ? 29.395 -16.973 -47.243 1.00 21.06 30 ARG B CA 1
ATOM 2580 C C . ARG B 1 30 ? 28.908 -17.671 -45.968 1.00 21.33 30 ARG B C 1
ATOM 2581 O O . ARG B 1 30 ? 29.206 -18.850 -45.710 1.00 24.28 30 ARG B O 1
ATOM 2589 N N . GLU B 1 31 ? 28.080 -16.974 -45.221 1.00 21.26 31 GLU B N 1
ATOM 2590 C CA . GLU B 1 31 ? 27.457 -17.553 -44.023 1.00 23.69 31 GLU B CA 1
ATOM 2591 C C . GLU B 1 31 ? 26.551 -18.785 -44.368 1.00 23.63 31 GLU B C 1
ATOM 2592 O O . GLU B 1 31 ? 26.635 -19.832 -43.733 1.00 22.96 31 GLU B O 1
ATOM 2598 N N . ALA B 1 32 ? 25.700 -18.669 -45.378 1.00 19.46 32 ALA B N 1
ATOM 2599 C CA . ALA B 1 32 ? 24.732 -19.742 -45.565 1.00 19.76 32 ALA B CA 1
ATOM 2600 C C . ALA B 1 32 ? 25.361 -20.971 -46.182 1.00 21.65 32 ALA B C 1
ATOM 2601 O O . ALA B 1 32 ? 25.032 -22.086 -45.767 1.00 22.00 32 ALA B O 1
ATOM 2603 N N . SER B 1 33 ? 26.221 -20.774 -47.176 1.00 20.42 33 SER B N 1
ATOM 2604 C CA . SER B 1 33 ? 26.970 -21.862 -47.782 1.00 21.46 33 SER B CA 1
ATOM 2605 C C . SER B 1 33 ? 27.891 -22.467 -46.715 1.00 23.99 33 SER B C 1
ATOM 2606 O O . SER B 1 33 ? 28.055 -23.706 -46.595 1.00 24.42 33 SER B O 1
ATOM 2609 N N . GLY B 1 34 ? 28.460 -21.629 -45.865 1.00 20.81 34 GLY B N 1
ATOM 2610 C CA . GLY B 1 34 ? 29.423 -22.122 -44.872 1.00 24.95 34 GLY B CA 1
ATOM 2611 C C . GLY B 1 34 ? 28.739 -23.066 -43.888 1.00 22.63 34 GLY B C 1
ATOM 2612 O O . GLY B 1 34 ? 29.290 -24.121 -43.539 1.00 26.34 34 GLY B O 1
ATOM 2613 N N . PHE B 1 35 ? 27.527 -22.707 -43.407 1.00 22.69 35 PHE B N 1
ATOM 2614 C CA . PHE B 1 35 ? 26.781 -23.674 -42.598 1.00 20.32 35 PHE B CA 1
ATOM 2615 C C . PHE B 1 35 ? 26.469 -24.990 -43.333 1.00 19.81 35 PHE B C 1
ATOM 2616 O O . PHE B 1 35 ? 26.733 -26.075 -42.782 1.00 21.69 35 PHE B O 1
ATOM 2624 N N . LEU B 1 36 ? 25.959 -24.890 -44.567 1.00 19.08 36 LEU B N 1
ATOM 2625 C CA . LEU B 1 36 ? 25.638 -26.095 -45.312 1.00 20.70 36 LEU B CA 1
ATOM 2626 C C . LEU B 1 36 ? 26.835 -27.001 -45.573 1.00 22.03 36 LEU B C 1
ATOM 2627 O O . LEU B 1 36 ? 26.704 -28.233 -45.476 1.00 19.92 36 LEU B O 1
ATOM 2632 N N . VAL B 1 37 ? 27.974 -26.412 -45.951 1.00 20.39 37 VAL B N 1
ATOM 2633 C CA . VAL B 1 37 ? 29.176 -27.159 -46.238 1.00 21.81 37 VAL B CA 1
ATOM 2634 C C . VAL B 1 37 ? 29.844 -27.619 -44.938 1.00 24.61 37 VAL B C 1
ATOM 2635 O O . VAL B 1 37 ? 30.009 -28.849 -44.678 1.00 24.38 37 VAL B O 1
ATOM 2639 N N . ASP B 1 38 ? 30.200 -26.661 -44.092 1.00 22.88 38 ASP B N 1
ATOM 2640 C CA . ASP B 1 38 ? 31.037 -26.979 -42.935 1.00 25.65 38 ASP B CA 1
ATOM 2641 C C . ASP B 1 38 ? 30.298 -27.720 -41.836 1.00 28.73 38 ASP B C 1
ATOM 2642 O O . ASP B 1 38 ? 30.915 -28.472 -41.135 1.00 26.25 38 ASP B O 1
ATOM 2647 N N . SER B 1 39 ? 29.002 -27.477 -41.630 1.00 23.66 39 SER B N 1
ATOM 2648 C CA . SER B 1 39 ? 28.263 -28.219 -40.555 1.00 22.94 39 SER B CA 1
ATOM 2649 C C . SER B 1 39 ? 27.519 -29.390 -41.121 1.00 27.38 39 SER B C 1
ATOM 2650 O O . SER B 1 39 ? 27.702 -30.525 -40.626 1.00 26.83 39 SER B O 1
ATOM 2653 N N . LEU B 1 40 ? 26.733 -29.175 -42.198 1.00 22.08 40 LEU B N 1
ATOM 2654 C CA . LEU B 1 40 ? 25.848 -30.291 -42.671 1.00 26.04 40 LEU B CA 1
ATOM 2655 C C . LEU B 1 40 ? 26.620 -31.218 -43.617 1.00 26.06 40 LEU B C 1
ATOM 2656 O O . LEU B 1 40 ? 26.158 -32.316 -43.916 1.00 27.12 40 LEU B O 1
ATOM 2661 N N . GLY B 1 41 ? 27.773 -30.796 -44.127 1.00 25.03 41 GLY B N 1
ATOM 2662 C CA . GLY B 1 41 ? 28.521 -31.684 -45.011 1.00 24.75 41 GLY B CA 1
ATOM 2663 C C . GLY B 1 41 ? 28.164 -31.696 -46.473 1.00 25.27 41 GLY B C 1
ATOM 2664 O O . GLY B 1 41 ? 28.581 -32.610 -47.199 1.00 22.44 41 GLY B O 1
ATOM 2665 N N . PHE B 1 42 ? 27.460 -30.663 -46.974 1.00 19.82 42 PHE B N 1
ATOM 2666 C CA . PHE B 1 42 ? 27.255 -30.575 -48.408 1.00 18.87 42 PHE B CA 1
ATOM 2667 C C . PHE B 1 42 ? 28.597 -30.261 -49.094 1.00 19.50 42 PHE B C 1
ATOM 2668 O O . PHE B 1 42 ? 29.478 -29.722 -48.454 1.00 20.39 42 PHE B O 1
ATOM 2676 N N . VAL B 1 43 ? 28.691 -30.574 -50.369 1.00 18.37 43 VAL B N 1
ATOM 2677 C CA . VAL B 1 43 ? 29.888 -30.413 -51.203 1.00 20.89 43 VAL B CA 1
ATOM 2678 C C . VAL B 1 43 ? 29.530 -29.477 -52.389 1.00 18.35 43 VAL B C 1
ATOM 2679 O O . VAL B 1 43 ? 28.592 -29.734 -53.146 1.00 20.31 43 VAL B O 1
ATOM 2683 N N . PRO B 1 44 ? 30.258 -28.366 -52.568 1.00 19.48 44 PRO B N 1
ATOM 2684 C CA . PRO B 1 44 ? 30.031 -27.453 -53.705 1.00 18.49 44 PRO B CA 1
ATOM 2685 C C . PRO B 1 44 ? 30.456 -28.101 -55.015 1.00 19.68 44 PRO B C 1
ATOM 2686 O O . PRO B 1 44 ? 31.560 -28.691 -55.089 1.00 21.76 44 PRO B O 1
ATOM 2690 N N . LEU B 1 45 ? 29.598 -28.083 -56.018 1.00 15.83 45 LEU B N 1
ATOM 2691 C CA . LEU B 1 45 ? 29.844 -28.745 -57.296 1.00 18.64 45 LEU B CA 1
ATOM 2692 C C . LEU B 1 45 ? 30.125 -27.738 -58.382 1.00 18.56 45 LEU B C 1
ATOM 2693 O O . LEU B 1 45 ? 30.796 -28.070 -59.393 1.00 20.64 45 LEU B O 1
ATOM 2698 N N . ALA B 1 46 ? 29.525 -26.531 -58.293 1.00 17.20 46 ALA B N 1
ATOM 2699 C CA . ALA B 1 46 ? 29.535 -25.651 -59.504 1.00 15.35 46 ALA B CA 1
ATOM 2700 C C . ALA B 1 46 ? 29.088 -24.283 -59.085 1.00 14.84 46 ALA B C 1
ATOM 2701 O O . ALA B 1 46 ? 28.424 -24.133 -58.026 1.00 15.82 46 ALA B O 1
ATOM 2703 N N . VAL B 1 47 ? 29.454 -23.266 -59.872 1.00 15.93 47 VAL B N 1
ATOM 2704 C CA . VAL B 1 47 ? 29.109 -21.889 -59.455 1.00 15.94 47 VAL B CA 1
ATOM 2705 C C . VAL B 1 47 ? 28.760 -21.098 -60.719 1.00 15.76 47 VAL B C 1
ATOM 2706 O O . VAL B 1 47 ? 29.212 -21.400 -61.816 1.00 19.25 47 VAL B O 1
ATOM 2710 N N . ALA B 1 48 ? 27.943 -20.057 -60.539 1.00 16.90 48 ALA B N 1
ATOM 2711 C CA . ALA B 1 48 ? 27.531 -19.206 -61.651 1.00 18.14 48 ALA B CA 1
ATOM 2712 C C . ALA B 1 48 ? 27.662 -17.804 -61.090 1.00 19.23 48 ALA B C 1
ATOM 2713 O O . ALA B 1 48 ? 27.500 -17.529 -59.880 1.00 16.43 48 ALA B O 1
ATOM 2715 N N . GLY B 1 49 ? 27.881 -16.901 -61.999 1.00 21.64 49 GLY B N 1
ATOM 2716 C CA . GLY B 1 49 ? 27.911 -15.455 -61.604 1.00 22.31 49 GLY B CA 1
ATOM 2717 C C . GLY B 1 49 ? 28.417 -14.633 -62.806 1.00 21.21 49 GLY B C 1
ATOM 2718 O O . GLY B 1 49 ? 28.375 -15.083 -63.950 1.00 23.01 49 GLY B O 1
ATOM 2719 N N . PRO B 1 50 ? 28.863 -13.411 -62.552 1.00 24.23 50 PRO B N 1
ATOM 2720 C CA . PRO B 1 50 ? 29.235 -12.504 -63.642 1.00 23.12 50 PRO B CA 1
ATOM 2721 C C . PRO B 1 50 ? 30.189 -13.085 -64.660 1.00 24.54 50 PRO B C 1
ATOM 2722 O O . PRO B 1 50 ? 29.924 -12.976 -65.864 1.00 23.89 50 PRO B O 1
ATOM 2726 N N . ALA B 1 51 ? 31.160 -13.874 -64.232 1.00 21.59 51 ALA B N 1
ATOM 2727 C CA . ALA B 1 51 ? 32.080 -14.472 -65.152 1.00 24.62 51 ALA B CA 1
ATOM 2728 C C . ALA B 1 51 ? 31.457 -15.530 -66.022 1.00 24.44 51 ALA B C 1
ATOM 2729 O O . ALA B 1 51 ? 32.067 -15.856 -67.030 1.00 22.46 51 ALA B O 1
ATOM 2731 N N . THR B 1 52 ? 30.285 -16.101 -65.642 1.00 23.87 52 THR B N 1
ATOM 2732 C CA . THR B 1 52 ? 29.647 -17.123 -66.491 1.00 22.70 52 THR B CA 1
ATOM 2733 C C . THR B 1 52 ? 28.448 -16.484 -67.210 1.00 23.41 52 THR B C 1
ATOM 2734 O O . THR B 1 52 ? 27.700 -17.165 -67.841 1.00 26.45 52 THR B O 1
ATOM 2738 N N . GLY B 1 53 ? 28.254 -15.173 -67.106 1.00 25.97 53 GLY B N 1
ATOM 2739 C CA . GLY B 1 53 ? 27.143 -14.514 -67.868 1.00 24.01 53 GLY B CA 1
ATOM 2740 C C . GLY B 1 53 ? 25.947 -14.126 -66.981 1.00 27.06 53 GLY B C 1
ATOM 2741 O O . GLY B 1 53 ? 24.996 -13.566 -67.488 1.00 27.44 53 GLY B O 1
ATOM 2742 N N . THR B 1 54 ? 25.992 -14.393 -65.657 1.00 24.78 54 THR B N 1
ATOM 2743 C CA . THR B 1 54 ? 24.879 -14.043 -64.743 1.00 23.54 54 THR B CA 1
ATOM 2744 C C . THR B 1 54 ? 25.281 -12.874 -63.866 1.00 24.13 54 THR B C 1
ATOM 2745 O O . THR B 1 54 ? 25.915 -13.037 -62.811 1.00 23.86 54 THR B O 1
ATOM 2749 N N . HIS B 1 55 ? 24.846 -11.668 -64.248 1.00 23.85 55 HIS B N 1
ATOM 2750 C CA . HIS B 1 55 ? 25.397 -10.485 -63.590 1.00 24.04 55 HIS B CA 1
ATOM 2751 C C . HIS B 1 55 ? 24.740 -10.091 -62.336 1.00 24.88 55 HIS B C 1
ATOM 2752 O O . HIS B 1 55 ? 25.375 -9.500 -61.501 1.00 25.96 55 HIS B O 1
ATOM 2759 N N . ASP B 1 56 ? 23.472 -10.459 -62.109 1.00 21.83 56 ASP B N 1
ATOM 2760 C CA . ASP B 1 56 ? 22.826 -9.883 -60.958 1.00 22.60 56 ASP B CA 1
ATOM 2761 C C . ASP B 1 56 ? 22.882 -10.777 -59.720 1.00 21.57 56 ASP B C 1
ATOM 2762 O O . ASP B 1 56 ? 22.327 -10.442 -58.679 1.00 20.77 56 ASP B O 1
ATOM 2767 N N . ARG B 1 57 ? 23.450 -11.975 -59.850 1.00 19.54 57 ARG B N 1
ATOM 2768 C CA . ARG B 1 57 ? 23.464 -12.840 -58.672 1.00 20.99 57 ARG B CA 1
ATOM 2769 C C . ARG B 1 57 ? 24.617 -13.823 -58.764 1.00 18.62 57 ARG B C 1
ATOM 2770 O O . ARG B 1 57 ? 25.080 -14.097 -59.856 1.00 21.35 57 ARG B O 1
ATOM 2778 N N . ARG B 1 58 ? 25.030 -14.360 -57.618 1.00 18.16 58 ARG B N 1
ATOM 2779 C CA . ARG B 1 58 ? 26.063 -15.397 -57.547 1.00 18.41 58 ARG B CA 1
ATOM 2780 C C . ARG B 1 58 ? 25.389 -16.656 -56.998 1.00 17.09 58 ARG B C 1
ATOM 2781 O O . ARG B 1 58 ? 24.648 -16.594 -55.973 1.00 17.80 58 ARG B O 1
ATOM 2789 N N . SER B 1 59 ? 25.579 -17.772 -57.704 1.00 17.68 59 SER B N 1
ATOM 2790 C CA . SER B 1 59 ? 24.881 -19.049 -57.208 1.00 16.48 59 SER B CA 1
ATOM 2791 C C . SER B 1 59 ? 25.866 -20.182 -57.095 1.00 18.00 59 SER B C 1
ATOM 2792 O O . SER B 1 59 ? 26.810 -20.216 -57.854 1.00 16.12 59 SER B O 1
ATOM 2795 N N . THR B 1 60 ? 25.710 -21.008 -56.055 1.00 16.30 60 THR B N 1
ATOM 2796 C CA . THR B 1 60 ? 26.571 -22.162 -55.881 1.00 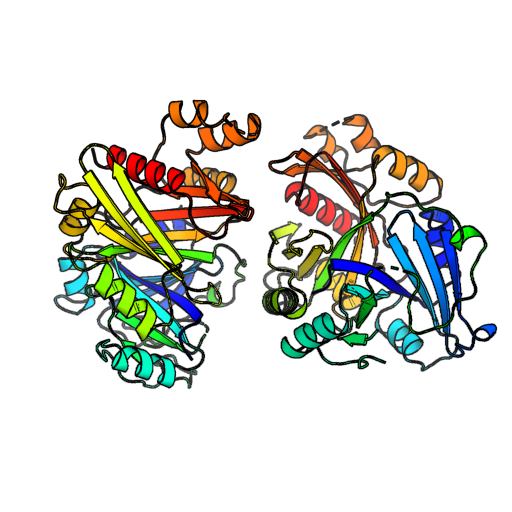16.27 60 THR B CA 1
ATOM 2797 C C . THR B 1 60 ? 25.697 -23.439 -55.728 1.00 16.41 60 THR B C 1
ATOM 2798 O O . THR B 1 60 ? 24.785 -23.426 -54.892 1.00 19.17 60 THR B O 1
ATOM 2802 N N . VAL B 1 61 ? 25.980 -24.502 -56.498 1.00 16.84 61 VAL B N 1
ATOM 2803 C CA . VAL B 1 61 ? 25.249 -25.751 -56.353 1.00 15.76 61 VAL B CA 1
ATOM 2804 C C . VAL B 1 61 ? 25.976 -26.577 -55.281 1.00 16.37 61 VAL B C 1
ATOM 2805 O O . VAL B 1 61 ? 27.202 -26.842 -55.447 1.00 15.40 61 VAL B O 1
ATOM 2809 N N . LEU B 1 62 ? 25.255 -27.056 -54.267 1.00 15.57 62 LEU B N 1
ATOM 2810 C CA . LEU B 1 62 ? 25.812 -27.933 -53.197 1.00 16.84 62 LEU B CA 1
ATOM 2811 C C . LEU B 1 62 ? 25.107 -29.269 -53.285 1.00 19.19 62 LEU B C 1
ATOM 2812 O O . LEU B 1 62 ? 23.880 -29.294 -53.597 1.00 18.42 62 LEU B O 1
ATOM 2817 N N . ARG B 1 63 ? 25.818 -30.355 -52.954 1.00 18.56 63 ARG B N 1
ATOM 2818 C CA . ARG B 1 63 ? 25.171 -31.664 -52.947 1.00 18.95 63 ARG B CA 1
ATOM 2819 C C . ARG B 1 63 ? 25.589 -32.540 -51.805 1.00 18.75 63 ARG B C 1
ATOM 2820 O O . ARG B 1 63 ? 26.752 -32.538 -51.402 1.00 19.11 63 ARG B O 1
ATOM 2828 N N . SER B 1 64 ? 24.655 -33.313 -51.279 1.00 19.97 64 SER B N 1
ATOM 2829 C CA . SER B 1 64 ? 24.976 -34.310 -50.264 1.00 23.38 64 SER B CA 1
ATOM 2830 C C . SER B 1 64 ? 24.056 -35.484 -50.593 1.00 26.36 64 SER B C 1
ATOM 2831 O O . SER B 1 64 ? 22.809 -35.333 -50.664 1.00 21.10 64 SER B O 1
ATOM 2834 N N . GLY B 1 65 ? 24.655 -36.612 -50.988 1.00 24.94 65 GLY B N 1
ATOM 2835 C CA . GLY B 1 65 ? 23.831 -37.727 -51.461 1.00 22.56 65 GLY B CA 1
ATOM 2836 C C . GLY B 1 65 ? 23.008 -37.379 -52.673 1.00 24.73 65 GLY B C 1
ATOM 2837 O O . GLY B 1 65 ? 23.533 -36.872 -53.678 1.00 24.60 65 GLY B O 1
ATOM 2838 N N . GLU B 1 66 ? 21.704 -37.651 -52.610 1.00 23.66 66 GLU B N 1
ATOM 2839 C CA . GLU B 1 66 ? 20.802 -37.211 -53.640 1.00 22.14 66 GLU B CA 1
ATOM 2840 C C . GLU B 1 66 ? 20.142 -35.844 -53.344 1.00 21.22 66 GLU B C 1
ATOM 2841 O O . GLU B 1 66 ? 19.249 -35.455 -54.058 1.00 22.22 66 GLU B O 1
ATOM 2847 N N . VAL B 1 67 ? 20.627 -35.114 -52.351 1.00 19.96 67 VAL B N 1
ATOM 2848 C CA . VAL B 1 67 ? 19.975 -33.756 -52.073 1.00 20.45 67 VAL B CA 1
ATOM 2849 C C . VAL B 1 67 ? 20.840 -32.696 -52.782 1.00 20.52 67 VAL B C 1
ATOM 2850 O O . VAL B 1 67 ? 22.054 -32.611 -52.456 1.00 20.42 67 VAL B O 1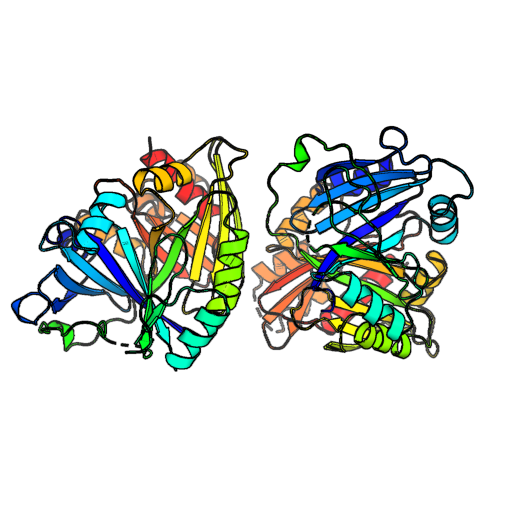
ATOM 2854 N N . THR B 1 68 ? 20.244 -31.880 -53.644 1.00 20.35 68 THR B N 1
ATOM 2855 C CA . THR B 1 68 ? 20.932 -30.712 -54.248 1.00 19.69 68 THR B CA 1
ATOM 2856 C C . THR B 1 68 ? 20.330 -29.398 -53.769 1.00 20.71 68 THR B C 1
ATOM 2857 O O . THR B 1 68 ? 19.099 -29.193 -53.913 1.00 16.78 68 THR B O 1
ATOM 2861 N N . LEU B 1 69 ? 21.132 -28.572 -53.099 1.00 16.58 69 LEU B N 1
ATOM 2862 C CA . LEU B 1 69 ? 20.685 -27.225 -52.718 1.00 17.54 69 LEU B CA 1
ATOM 2863 C C . LEU B 1 69 ? 21.457 -26.201 -53.582 1.00 19.84 69 LEU B C 1
ATOM 2864 O O . LEU B 1 69 ? 22.671 -26.395 -53.857 1.00 24.82 69 LEU B O 1
ATOM 2869 N N . VAL B 1 70 ? 20.815 -25.106 -53.930 1.00 18.06 70 VAL B N 1
ATOM 2870 C CA . VAL B 1 70 ? 21.518 -24.021 -54.698 1.00 17.05 70 VAL B CA 1
ATOM 2871 C C . VAL B 1 70 ? 21.460 -22.791 -53.790 1.00 19.09 70 VAL B C 1
ATOM 2872 O O . VAL B 1 70 ? 20.389 -22.480 -53.261 1.00 22.44 70 VAL B O 1
ATOM 2876 N N . VAL B 1 71 ? 22.588 -22.139 -53.522 1.00 17.71 71 VAL B N 1
ATOM 2877 C CA . VAL B 1 71 ? 22.540 -21.004 -52.611 1.00 16.47 71 VAL B CA 1
ATOM 2878 C C . VAL B 1 71 ? 22.850 -19.807 -53.455 1.00 18.15 71 VAL B C 1
ATOM 2879 O O . VAL B 1 71 ? 23.881 -19.807 -54.221 1.00 16.27 71 VAL B O 1
ATOM 2883 N N . THR B 1 72 ? 22.010 -18.770 -53.361 1.00 16.23 72 THR B N 1
ATOM 2884 C CA . THR B 1 72 ? 22.085 -17.638 -54.319 1.00 16.74 72 THR B CA 1
ATOM 2885 C C . THR B 1 72 ? 21.981 -16.302 -53.541 1.00 18.89 72 THR B C 1
ATOM 2886 O O . THR B 1 72 ? 21.176 -16.160 -52.605 1.00 19.47 72 THR B O 1
ATOM 2890 N N . GLN B 1 73 ? 22.879 -15.359 -53.897 1.00 18.34 73 GLN B N 1
ATOM 2891 C CA . GLN B 1 73 ? 22.922 -14.089 -53.168 1.00 17.80 73 GLN B CA 1
ATOM 2892 C C . GLN B 1 73 ? 22.872 -13.045 -54.286 1.00 16.61 73 GLN B C 1
ATOM 2893 O O . GLN B 1 73 ? 23.522 -13.248 -55.377 1.00 18.70 73 GLN B O 1
ATOM 2899 N N . ALA B 1 74 ? 22.093 -11.970 -54.070 1.00 18.09 74 ALA B N 1
ATOM 2900 C CA . ALA B 1 74 ? 22.038 -10.854 -55.055 1.00 18.93 74 ALA B CA 1
ATOM 2901 C C . ALA B 1 74 ? 23.406 -10.097 -55.138 1.00 19.29 74 ALA B C 1
ATOM 2902 O O . ALA B 1 74 ? 24.127 -10.016 -54.170 1.00 17.10 74 ALA B O 1
ATOM 2904 N N . LEU B 1 75 ? 23.713 -9.573 -56.320 1.00 19.13 75 LEU B N 1
ATOM 2905 C CA . LEU B 1 75 ? 24.956 -8.757 -56.495 1.00 18.12 75 LEU B CA 1
ATOM 2906 C C . LEU B 1 75 ? 24.582 -7.299 -56.826 1.00 22.25 75 LEU B C 1
ATOM 2907 O O . LEU B 1 75 ? 25.439 -6.502 -57.232 1.00 19.49 75 LEU B O 1
ATOM 2912 N N . ALA B 1 76 ? 23.300 -6.967 -56.702 1.00 21.09 76 ALA B N 1
ATOM 2913 C CA . ALA B 1 76 ? 22.821 -5.548 -56.987 1.00 23.64 76 ALA B CA 1
ATOM 2914 C C . ALA B 1 76 ? 21.460 -5.290 -56.320 1.00 28.23 76 ALA B C 1
ATOM 2915 O O . ALA B 1 76 ? 20.672 -6.266 -56.157 1.00 27.67 76 ALA B O 1
ATOM 2917 N N . PRO B 1 77 ? 21.200 -4.020 -55.863 1.00 29.25 77 PRO B N 1
ATOM 2918 C CA . PRO B 1 77 ? 19.957 -3.588 -55.131 1.00 30.06 77 PRO B CA 1
ATOM 2919 C C . PRO B 1 77 ? 18.760 -3.854 -56.048 1.00 27.92 77 PRO B C 1
ATOM 2920 O O . PRO B 1 77 ? 18.904 -3.752 -57.269 1.00 26.08 77 PRO B O 1
ATOM 2924 N N . ASP B 1 78 ? 17.596 -4.166 -55.497 1.00 34.76 78 ASP B N 1
ATOM 2925 C CA . ASP B 1 78 ? 16.373 -4.129 -56.278 1.00 42.93 78 ASP B CA 1
ATOM 2926 C C . ASP B 1 78 ? 16.341 -5.064 -57.498 1.00 44.87 78 ASP B C 1
ATOM 2927 O O . ASP B 1 78 ? 15.651 -4.804 -58.466 1.00 64.54 78 ASP B O 1
ATOM 2932 N N . THR B 1 79 ? 17.097 -6.152 -57.471 1.00 36.68 79 THR B N 1
ATOM 2933 C CA . THR B 1 79 ? 16.930 -7.195 -58.452 1.00 32.93 79 THR B CA 1
ATOM 2934 C C . THR B 1 79 ? 16.001 -8.222 -57.786 1.00 27.47 79 THR B C 1
ATOM 2935 O O . THR B 1 79 ? 15.650 -8.083 -56.633 1.00 24.59 79 THR B O 1
ATOM 2939 N N . PRO B 1 80 ? 15.558 -9.238 -58.535 1.00 30.06 80 PRO B N 1
ATOM 2940 C CA . PRO B 1 80 ? 14.536 -10.119 -57.911 1.00 28.92 80 PRO B CA 1
ATOM 2941 C C . PRO B 1 80 ? 15.061 -10.803 -56.650 1.00 24.62 80 PRO B C 1
ATOM 2942 O O . PRO B 1 80 ? 14.331 -10.937 -55.668 1.00 24.22 80 PRO B O 1
ATOM 2946 N N . VAL B 1 81 ? 16.339 -11.249 -56.630 1.00 22.76 81 VAL B N 1
ATOM 2947 C CA . VAL B 1 81 ? 16.816 -11.906 -55.425 1.00 22.55 81 VAL B CA 1
ATOM 2948 C C . VAL B 1 81 ? 16.845 -10.919 -54.238 1.00 21.44 81 VAL B C 1
ATOM 2949 O O . VAL B 1 81 ? 16.492 -11.221 -53.082 1.00 22.27 81 VAL B O 1
ATOM 2953 N N . ALA B 1 82 ? 17.351 -9.703 -54.480 1.00 22.54 82 ALA B N 1
ATOM 2954 C CA . ALA B 1 82 ? 17.519 -8.765 -53.370 1.00 20.79 82 ALA B CA 1
ATOM 2955 C C . ALA B 1 82 ? 16.146 -8.415 -52.762 1.00 20.80 82 ALA B C 1
ATOM 2956 O O . ALA B 1 82 ? 15.989 -8.378 -51.498 1.00 23.49 82 ALA B O 1
ATOM 2958 N N . ARG B 1 83 ? 15.202 -8.185 -53.656 1.00 21.72 83 ARG B N 1
ATOM 2959 C CA . ARG B 1 83 ? 13.783 -7.907 -53.256 1.00 26.05 83 ARG B CA 1
ATOM 2960 C C . ARG B 1 83 ? 13.177 -9.036 -52.366 1.00 27.06 83 ARG B C 1
ATOM 2961 O O . ARG B 1 83 ? 12.602 -8.854 -51.228 1.00 23.05 83 ARG B O 1
ATOM 2969 N N . TYR B 1 84 ? 13.370 -10.253 -52.888 1.00 28.61 84 TYR B N 1
ATOM 2970 C CA . TYR B 1 84 ? 12.942 -11.462 -52.138 1.00 22.19 84 TYR B CA 1
ATOM 2971 C C . TYR B 1 84 ? 13.565 -11.557 -50.770 1.00 25.43 84 TYR B C 1
ATOM 2972 O O . TYR B 1 84 ? 12.861 -11.745 -49.794 1.00 24.61 84 TYR B O 1
ATOM 2981 N N . VAL B 1 85 ? 14.893 -11.409 -50.655 1.00 23.65 85 VAL B N 1
ATOM 2982 C CA . VAL B 1 85 ? 15.558 -11.573 -49.357 1.00 23.42 85 VAL B CA 1
ATOM 2983 C C . VAL B 1 85 ? 15.169 -10.362 -48.473 1.00 27.59 85 VAL B C 1
ATOM 2984 O O . VAL B 1 85 ? 15.012 -10.522 -47.250 1.00 23.77 85 VAL B O 1
ATOM 2988 N N . GLU B 1 86 ? 15.016 -9.147 -49.059 1.00 31.00 86 GLU B N 1
ATOM 2989 C CA . GLU B 1 86 ? 14.466 -8.057 -48.183 1.00 30.74 86 GLU B CA 1
ATOM 2990 C C . GLU B 1 86 ? 13.011 -8.426 -47.688 1.00 25.31 86 GLU B C 1
ATOM 2991 O O . GLU B 1 86 ? 12.688 -8.217 -46.550 1.00 31.26 86 GLU B O 1
ATOM 2993 N N . ARG B 1 87 ? 12.160 -9.007 -48.508 1.00 30.04 87 ARG B N 1
ATOM 2994 C CA . ARG B 1 87 ? 10.859 -9.438 -47.979 1.00 30.24 87 ARG B CA 1
ATOM 2995 C C . ARG B 1 87 ? 10.916 -10.599 -46.968 1.00 32.80 87 ARG B C 1
ATOM 2996 O O . ARG B 1 87 ? 10.389 -10.492 -45.876 1.00 29.99 87 ARG B O 1
ATOM 3004 N N . HIS B 1 88 ? 11.564 -11.712 -47.329 1.00 29.86 88 HIS B N 1
ATOM 3005 C CA . HIS B 1 88 ? 11.489 -12.933 -46.501 1.00 26.82 88 HIS B CA 1
ATOM 3006 C C . HIS B 1 88 ? 12.671 -13.217 -45.595 1.00 23.26 88 HIS B C 1
ATOM 3007 O O . HIS B 1 88 ? 12.589 -14.056 -44.710 1.00 28.72 88 HIS B O 1
ATOM 3014 N N . GLY B 1 89 ? 13.818 -12.614 -45.871 1.00 21.88 89 GLY B N 1
ATOM 3015 C CA . GLY B 1 89 ? 15.046 -13.049 -45.198 1.00 19.24 89 GLY B CA 1
ATOM 3016 C C . GLY B 1 89 ? 15.483 -14.354 -45.963 1.00 19.83 89 GLY B C 1
ATOM 3017 O O . GLY B 1 89 ? 14.945 -14.655 -47.034 1.00 20.91 89 GLY B O 1
ATOM 3018 N N . ASP B 1 90 ? 16.475 -15.052 -45.443 1.00 18.67 90 ASP B N 1
ATOM 3019 C CA . ASP B 1 90 ? 17.014 -16.253 -46.155 1.00 22.01 90 ASP B CA 1
ATOM 3020 C C . ASP B 1 90 ? 15.863 -17.281 -46.243 1.00 19.58 90 ASP B C 1
ATOM 3021 O O . ASP B 1 90 ? 15.243 -17.550 -45.213 1.00 23.90 90 ASP B O 1
ATOM 3026 N N . SER B 1 91 ? 15.583 -17.778 -47.447 1.00 20.96 91 SER B N 1
ATOM 3027 C CA . SER B 1 91 ? 14.386 -18.563 -47.690 1.00 22.46 91 SER B CA 1
ATOM 3028 C C . SER B 1 91 ? 14.491 -19.291 -48.988 1.00 20.54 91 SER B C 1
ATOM 3029 O O . SER B 1 91 ? 15.170 -18.824 -49.993 1.00 20.98 91 SER B O 1
ATOM 3032 N N . ILE B 1 92 ? 13.884 -20.482 -48.989 1.00 19.70 92 ILE B N 1
ATOM 3033 C CA . ILE B 1 92 ? 13.744 -21.255 -50.231 1.00 20.75 92 ILE B CA 1
ATOM 3034 C C . ILE B 1 92 ? 12.812 -20.597 -51.193 1.00 20.65 92 ILE B C 1
ATOM 3035 O O . ILE B 1 92 ? 11.632 -20.481 -50.903 1.00 22.51 92 ILE B O 1
ATOM 3040 N N . ALA B 1 93 ? 13.312 -20.214 -52.351 1.00 19.83 93 ALA B N 1
ATOM 3041 C CA . ALA B 1 93 ? 12.588 -19.491 -53.382 1.00 20.33 93 ALA B CA 1
ATOM 3042 C C . ALA B 1 93 ? 12.125 -20.346 -54.477 1.00 21.82 93 ALA B C 1
ATOM 3043 O O . ALA B 1 93 ? 11.186 -19.966 -55.194 1.00 20.73 93 ALA B O 1
ATOM 3045 N N . ASP B 1 94 ? 12.792 -21.503 -54.716 1.00 20.48 94 ASP B N 1
ATOM 3046 C CA . ASP B 1 94 ? 12.461 -22.300 -55.895 1.00 19.74 94 ASP B CA 1
ATOM 3047 C C . ASP B 1 94 ? 12.551 -23.802 -55.449 1.00 21.45 94 ASP B C 1
ATOM 3048 O O . ASP B 1 94 ? 13.522 -24.224 -54.790 1.00 18.53 94 ASP B O 1
ATOM 3053 N N . LEU B 1 95 ? 11.484 -24.552 -55.716 1.00 18.53 95 LEU B N 1
ATOM 3054 C CA . LEU B 1 95 ? 11.487 -26.018 -55.489 1.00 19.07 95 LEU B CA 1
ATOM 3055 C C . LEU B 1 95 ? 11.348 -26.568 -56.863 1.00 18.36 95 LEU B C 1
ATOM 3056 O O . LEU B 1 95 ? 10.267 -26.536 -57.495 1.00 20.29 95 LEU B O 1
ATOM 3061 N N . ALA B 1 96 ? 12.453 -27.017 -57.435 1.00 17.08 96 ALA B N 1
ATOM 3062 C CA . ALA B 1 96 ? 12.454 -27.373 -58.860 1.00 18.68 96 ALA B CA 1
ATOM 3063 C C . ALA B 1 96 ? 12.057 -28.833 -58.966 1.00 18.00 96 ALA B C 1
ATOM 3064 O O . ALA B 1 96 ? 12.538 -29.657 -58.253 1.00 20.35 96 ALA B O 1
ATOM 3066 N N . PHE B 1 97 ? 11.272 -29.166 -59.974 1.00 17.92 97 PHE B N 1
ATOM 3067 C CA . PHE B 1 97 ? 10.900 -30.524 -60.186 1.00 20.30 97 PHE B CA 1
ATOM 3068 C C . PHE B 1 97 ? 11.548 -31.118 -61.456 1.00 20.93 97 PHE B C 1
ATOM 3069 O O . PHE B 1 97 ? 11.577 -30.468 -62.499 1.00 21.86 97 PHE B O 1
ATOM 3077 N N . GLY B 1 98 ? 11.984 -32.361 -61.351 1.00 22.56 98 GLY B N 1
ATOM 3078 C CA . GLY B 1 98 ? 12.473 -33.116 -62.514 1.00 24.43 98 GLY B CA 1
ATOM 3079 C C . GLY B 1 98 ? 11.324 -33.776 -63.251 1.00 26.22 98 GLY B C 1
ATOM 3080 O O . GLY B 1 98 ? 10.520 -34.495 -62.627 1.00 25.63 98 GLY B O 1
ATOM 3081 N N . CYS B 1 99 ? 11.233 -33.462 -64.542 1.00 26.23 99 CYS B N 1
ATOM 3082 C CA . CYS B 1 99 ? 10.150 -33.892 -65.414 1.00 27.75 99 CYS B CA 1
ATOM 3083 C C . CYS B 1 99 ? 10.752 -34.664 -66.591 1.00 33.24 99 CYS B C 1
ATOM 3084 O O . CYS B 1 99 ? 11.587 -34.151 -67.300 1.00 35.30 99 CYS B O 1
ATOM 3087 N N . ASP B 1 100 ? 10.308 -35.880 -66.798 1.00 32.44 100 ASP B N 1
ATOM 3088 C CA . ASP B 1 100 ? 10.607 -36.592 -68.051 1.00 37.63 100 ASP B CA 1
ATOM 3089 C C . ASP B 1 100 ? 10.103 -35.824 -69.248 1.00 37.32 100 ASP B C 1
ATOM 3090 O O . ASP B 1 100 ? 10.636 -35.967 -70.338 1.00 35.72 100 ASP B O 1
ATOM 3095 N N . ASP B 1 101 ? 9.045 -35.030 -69.061 1.00 28.97 101 ASP B N 1
ATOM 3096 C CA . ASP B 1 101 ? 8.446 -34.341 -70.178 1.00 30.56 101 ASP B CA 1
ATOM 3097 C C . ASP B 1 101 ? 8.073 -32.966 -69.738 1.00 30.17 101 ASP B C 1
ATOM 3098 O O . ASP B 1 101 ? 6.964 -32.752 -69.232 1.00 28.29 101 ASP B O 1
ATOM 3103 N N . VAL B 1 102 ? 8.952 -31.997 -69.990 1.00 29.75 102 VAL B N 1
ATOM 3104 C CA . VAL B 1 102 ? 8.769 -30.652 -69.439 1.00 28.42 102 VAL B CA 1
ATOM 3105 C C . VAL B 1 102 ? 7.544 -29.928 -70.060 1.00 29.43 102 VAL B C 1
ATOM 3106 O O . VAL B 1 102 ? 6.808 -29.229 -69.363 1.00 23.94 102 VAL B O 1
ATOM 3110 N N . ARG B 1 103 ? 7.395 -30.036 -71.374 1.00 28.22 103 ARG B N 1
ATOM 3111 C CA . ARG B 1 103 ? 6.244 -29.422 -72.096 1.00 27.78 103 ARG B CA 1
ATOM 3112 C C . ARG B 1 103 ? 4.908 -29.898 -71.446 1.00 25.09 103 ARG B C 1
ATOM 3113 O O . ARG B 1 103 ? 4.024 -29.104 -71.131 1.00 26.40 103 ARG B O 1
ATOM 3121 N N . SER B 1 104 ? 4.852 -31.183 -71.177 1.00 27.52 104 SER B N 1
ATOM 3122 C CA . SER B 1 104 ? 3.653 -31.766 -70.669 1.00 30.58 104 SER B CA 1
ATOM 3123 C C . SER B 1 104 ? 3.389 -31.397 -69.199 1.00 32.41 104 SER B C 1
ATOM 3124 O O . SER B 1 104 ? 2.269 -31.063 -68.834 1.00 26.60 104 SER B O 1
ATOM 3127 N N . CYS B 1 105 ? 4.425 -31.407 -68.367 1.00 29.01 105 CYS B N 1
ATOM 3128 C CA . CYS B 1 105 ? 4.404 -30.860 -67.017 1.00 27.37 105 CYS B CA 1
ATOM 3129 C C . CYS B 1 105 ? 3.971 -29.392 -66.989 1.00 24.68 105 CYS B C 1
ATOM 3130 O O . CYS B 1 105 ? 3.108 -28.976 -66.175 1.00 24.99 105 CYS B O 1
ATOM 3133 N N . PHE B 1 106 ? 4.585 -28.574 -67.831 1.00 21.32 106 PHE B N 1
ATOM 3134 C CA . PHE B 1 106 ? 4.262 -27.183 -67.934 1.00 23.42 106 PHE B CA 1
ATOM 3135 C C . PHE B 1 106 ? 2.739 -26.994 -68.295 1.00 23.21 106 PHE B C 1
ATOM 3136 O O . PHE B 1 106 ? 2.035 -26.210 -67.668 1.00 21.50 106 PHE B O 1
ATOM 3144 N N . ASP B 1 107 ? 2.284 -27.701 -69.290 1.00 24.43 107 ASP B N 1
ATOM 3145 C CA . ASP B 1 107 ? 0.889 -27.452 -69.770 1.00 25.59 107 ASP B CA 1
ATOM 3146 C C . ASP B 1 107 ? -0.149 -27.856 -68.652 1.00 26.20 107 ASP B C 1
ATOM 3147 O O . ASP B 1 107 ? -1.179 -27.159 -68.431 1.00 25.92 107 ASP B O 1
ATOM 3152 N N . ARG B 1 108 ? 0.105 -29.001 -68.023 1.00 28.38 108 ARG B N 1
ATOM 3153 C CA . ARG B 1 108 ? -0.696 -29.477 -66.890 1.00 26.49 108 ARG B CA 1
ATOM 3154 C C . ARG B 1 108 ? -0.765 -28.505 -65.744 1.00 25.84 108 ARG B C 1
ATOM 3155 O O . ARG B 1 108 ? -1.865 -28.328 -65.162 1.00 24.37 108 ARG B O 1
ATOM 3163 N N . ALA B 1 109 ? 0.366 -27.895 -65.332 1.00 23.49 109 ALA B N 1
ATOM 3164 C CA . ALA B 1 109 ? 0.343 -26.966 -64.208 1.00 24.93 109 ALA B CA 1
ATOM 3165 C C . ALA B 1 109 ? -0.429 -25.676 -64.592 1.00 25.56 109 ALA B C 1
ATOM 3166 O O . ALA B 1 109 ? -1.177 -25.099 -63.752 1.00 21.72 109 ALA B O 1
ATOM 3168 N N . VAL B 1 110 ? -0.202 -25.216 -65.822 1.00 23.37 110 VAL B N 1
ATOM 3169 C CA . VAL B 1 110 ? -0.792 -23.959 -66.284 1.00 24.48 110 VAL B CA 1
ATOM 3170 C C . VAL B 1 110 ? -2.368 -24.171 -66.352 1.00 23.65 110 VAL B C 1
ATOM 3171 O O . VAL B 1 110 ? -3.121 -23.352 -65.866 1.00 24.77 110 VAL B O 1
ATOM 3175 N N . LEU B 1 111 ? -2.781 -25.322 -66.832 1.00 27.60 111 LEU B N 1
ATOM 3176 C CA . LEU B 1 111 ? -4.216 -25.698 -66.888 1.00 29.06 111 LEU B CA 1
ATOM 3177 C C . LEU B 1 111 ? -4.888 -25.699 -65.506 1.00 33.65 111 LEU B C 1
ATOM 3178 O O . LEU B 1 111 ? -6.016 -25.259 -65.358 1.00 32.14 111 LEU B O 1
ATOM 3183 N N . ALA B 1 112 ? -4.136 -26.116 -64.481 1.00 30.20 112 ALA B N 1
ATOM 3184 C CA . ALA B 1 112 ? -4.517 -26.148 -63.098 1.00 26.73 112 ALA B CA 1
ATOM 3185 C C . ALA B 1 112 ? -4.453 -24.807 -62.428 1.00 25.47 112 ALA B C 1
ATOM 3186 O O . ALA B 1 112 ? -4.864 -24.667 -61.256 1.00 27.98 112 ALA B O 1
ATOM 3188 N N . GLY B 1 113 ? -3.922 -23.823 -63.139 1.00 24.40 113 GLY B N 1
ATOM 3189 C CA . GLY B 1 113 ? -3.946 -22.423 -62.652 1.00 24.22 113 GLY B CA 1
ATOM 3190 C C . GLY B 1 113 ? -2.574 -21.909 -62.224 1.00 25.28 113 GLY B C 1
ATOM 3191 O O . GLY B 1 113 ? -2.505 -20.851 -61.673 1.00 25.16 113 GLY B O 1
ATOM 3192 N N . ALA B 1 114 ? -1.470 -22.625 -62.525 1.00 26.76 114 ALA B N 1
ATOM 3193 C CA . ALA B 1 114 ? -0.138 -22.076 -62.199 1.00 26.54 114 ALA B CA 1
ATOM 3194 C C . ALA B 1 114 ? 0.107 -20.908 -63.166 1.00 24.83 114 ALA B C 1
ATOM 3195 O O . ALA B 1 114 ? -0.275 -21.002 -64.306 1.00 23.83 114 ALA B O 1
ATOM 3197 N N . GLU B 1 115 ? 0.813 -19.876 -62.709 1.00 25.12 115 GLU B N 1
ATOM 3198 C CA . GLU B 1 115 ? 1.233 -18.789 -63.621 1.00 28.37 115 GLU B CA 1
ATOM 3199 C C . GLU B 1 115 ? 2.452 -19.276 -64.429 1.00 32.42 115 GLU B C 1
ATOM 3200 O O . GLU B 1 115 ? 3.355 -19.981 -63.888 1.00 28.25 115 GLU B O 1
ATOM 3206 N N . ALA B 1 116 ? 2.421 -19.035 -65.741 1.00 28.23 116 ALA B N 1
ATOM 3207 C CA . ALA B 1 116 ? 3.561 -19.306 -66.622 1.00 37.16 116 ALA B CA 1
ATOM 3208 C C . ALA B 1 116 ? 4.676 -18.285 -66.406 1.00 37.34 116 ALA B C 1
ATOM 3209 O O . ALA B 1 116 ? 4.753 -17.275 -67.093 1.00 35.12 116 ALA B O 1
ATOM 3211 N N . LEU B 1 117 ? 5.522 -18.535 -65.422 1.00 31.68 117 LEU B N 1
ATOM 3212 C CA . LEU B 1 117 ? 6.641 -17.648 -65.137 1.00 31.45 117 LEU B CA 1
ATOM 3213 C C . LEU B 1 117 ? 7.614 -17.670 -66.277 1.00 37.56 117 LEU B C 1
ATOM 3214 O O . LEU B 1 117 ? 8.135 -16.633 -66.622 1.00 36.89 117 LEU B O 1
ATOM 3219 N N . GLN B 1 118 ? 7.817 -18.837 -66.891 1.00 32.99 118 GLN B N 1
ATOM 3220 C CA . GLN B 1 118 ? 8.704 -18.957 -68.016 1.00 31.30 118 GLN B CA 1
ATOM 3221 C C . GLN B 1 118 ? 8.268 -20.060 -68.895 1.00 31.18 118 GLN B C 1
ATOM 3222 O O . GLN B 1 118 ? 8.306 -21.256 -68.536 1.00 29.29 118 GLN B O 1
ATOM 3228 N N . ALA B 1 119 ? 7.856 -19.722 -70.113 1.00 31.55 119 ALA B N 1
ATOM 3229 C CA . ALA B 1 119 ? 7.391 -20.768 -71.038 1.00 31.51 119 ALA B CA 1
ATOM 3230 C C . ALA B 1 119 ? 8.552 -21.683 -71.379 1.00 33.86 119 ALA B C 1
ATOM 3231 O O . ALA B 1 119 ? 9.706 -21.256 -71.202 1.00 37.48 119 ALA B O 1
ATOM 3233 N N . PRO B 1 120 ? 8.296 -22.925 -71.868 1.00 30.73 120 PRO B N 1
ATOM 3234 C CA . PRO B 1 120 ? 9.424 -23.797 -72.132 1.00 30.84 120 PRO B CA 1
ATOM 3235 C C . PRO B 1 120 ? 10.461 -23.165 -73.104 1.00 34.10 120 PRO B C 1
ATOM 3236 O O . PRO B 1 120 ? 10.066 -22.578 -74.114 1.00 31.80 120 PRO B O 1
ATOM 3240 N N . THR B 1 121 ? 11.761 -23.370 -72.840 1.00 30.42 121 THR B N 1
ATOM 3241 C CA . THR B 1 121 ? 12.825 -22.606 -73.518 1.00 32.66 121 THR B CA 1
ATOM 3242 C C . THR B 1 121 ? 14.157 -23.347 -73.345 1.00 34.45 121 THR B C 1
ATOM 3243 O O . THR B 1 121 ? 14.297 -24.127 -72.405 1.00 31.28 121 THR B O 1
ATOM 3247 N N . PRO B 1 122 ? 15.128 -23.187 -74.289 1.00 35.92 122 PRO B N 1
ATOM 3248 C CA . PRO B 1 122 ? 16.281 -24.108 -74.170 1.00 32.05 122 PRO B CA 1
ATOM 3249 C C . PRO B 1 122 ? 17.183 -23.772 -72.954 1.00 29.01 122 PRO B C 1
ATOM 3250 O O . PRO B 1 122 ? 17.193 -22.657 -72.457 1.00 30.39 122 PRO B O 1
ATOM 3254 N N . SER B 1 123 ? 17.841 -24.781 -72.443 1.00 29.99 123 SER B N 1
ATOM 3255 C CA . SER B 1 123 ? 18.677 -24.589 -71.272 1.00 35.13 123 SER B CA 1
ATOM 3256 C C . SER B 1 123 ? 19.804 -23.543 -71.554 1.00 37.45 123 SER B C 1
ATOM 3257 O O . SER B 1 123 ? 20.204 -23.360 -72.729 1.00 33.90 123 SER B O 1
ATOM 3260 N N . HIS B 1 124 ? 20.266 -22.833 -70.520 1.00 35.71 124 HIS B N 1
ATOM 3261 C CA . HIS B 1 124 ? 21.427 -21.924 -70.626 1.00 36.32 124 HIS B CA 1
ATOM 3262 C C . HIS B 1 124 ? 22.734 -22.639 -70.424 1.00 37.72 124 HIS B C 1
ATOM 3263 O O . HIS B 1 124 ? 23.808 -22.030 -70.524 1.00 38.06 124 HIS B O 1
ATOM 3270 N N . ARG B 1 125 ? 22.672 -23.916 -70.085 1.00 34.64 125 ARG B N 1
ATOM 3271 C CA . ARG B 1 125 ? 23.900 -24.604 -69.759 1.00 37.66 125 ARG B CA 1
ATOM 3272 C C . ARG B 1 125 ? 24.539 -25.035 -71.068 1.00 45.34 125 ARG B C 1
ATOM 3273 O O . ARG B 1 125 ? 23.932 -25.822 -71.823 1.00 40.68 125 ARG B O 1
ATOM 3281 N N . ALA B 1 126 ? 25.746 -24.520 -71.355 1.00 43.69 126 ALA B N 1
ATOM 3282 C CA . ALA B 1 126 ? 26.422 -24.881 -72.626 1.00 44.90 126 ALA B CA 1
ATOM 3283 C C . ALA B 1 126 ? 26.491 -26.418 -72.752 1.00 42.25 126 ALA B C 1
ATOM 3284 O O . ALA B 1 126 ? 26.662 -27.136 -71.758 1.00 42.07 126 ALA B O 1
ATOM 3286 N N . GLY B 1 127 ? 26.276 -26.936 -73.957 1.00 44.79 127 GLY B N 1
ATOM 3287 C CA . GLY B 1 127 ? 26.177 -28.377 -74.142 1.00 50.54 127 GLY B CA 1
ATOM 3288 C C . GLY B 1 127 ? 24.936 -29.141 -73.678 1.00 54.50 127 GLY B C 1
ATOM 3289 O O . GLY B 1 127 ? 24.961 -30.380 -73.691 1.00 50.27 127 GLY B O 1
ATOM 3290 N N . GLN B 1 128 ? 23.881 -28.438 -73.229 1.00 51.12 128 GLN B N 1
ATOM 3291 C CA . GLN B 1 128 ? 22.573 -29.086 -72.910 1.00 50.10 128 GLN B CA 1
ATOM 3292 C C . GLN B 1 128 ? 21.524 -28.636 -73.903 1.00 44.27 128 GLN B C 1
ATOM 3293 O O . GLN B 1 128 ? 21.312 -27.439 -74.059 1.00 47.66 128 GLN B O 1
ATOM 3299 N N . ASP B 1 129 ? 20.869 -29.587 -74.566 1.00 43.88 129 ASP B N 1
ATOM 3300 C CA . ASP B 1 129 ? 19.894 -29.298 -75.637 1.00 45.63 129 ASP B CA 1
ATOM 3301 C C . ASP B 1 129 ? 18.443 -29.146 -75.089 1.00 43.19 129 ASP B C 1
ATOM 3302 O O . ASP B 1 129 ? 17.612 -28.435 -75.704 1.00 36.30 129 ASP B O 1
ATOM 3304 N N . ALA B 1 130 ? 18.159 -29.792 -73.939 1.00 38.47 130 ALA B N 1
ATOM 3305 C CA . ALA B 1 130 ? 16.784 -29.859 -73.375 1.00 32.66 130 ALA B CA 1
ATOM 3306 C C . ALA B 1 130 ? 16.198 -28.528 -72.923 1.00 38.07 130 ALA B C 1
ATOM 3307 O O . ALA B 1 130 ? 16.940 -27.567 -72.655 1.00 34.78 130 ALA B O 1
ATOM 3309 N N . TRP B 1 131 ? 14.859 -28.428 -72.888 1.00 30.97 131 TRP B N 1
ATOM 3310 C CA . TRP B 1 131 ? 14.228 -27.144 -72.593 1.00 31.52 131 TRP B CA 1
ATOM 3311 C C . TRP B 1 131 ? 13.834 -27.255 -71.083 1.00 26.84 131 TRP B C 1
ATOM 3312 O O . TRP B 1 131 ? 13.837 -28.350 -70.513 1.00 29.60 131 TRP B O 1
ATOM 3323 N N . PHE B 1 132 ? 13.586 -26.125 -70.469 1.00 27.14 132 PHE B N 1
ATOM 3324 C CA . PHE B 1 132 ? 13.136 -26.114 -69.075 1.00 27.31 132 PHE B CA 1
ATOM 3325 C C . PHE B 1 132 ? 12.028 -25.064 -69.105 1.00 25.92 132 PHE B C 1
ATOM 3326 O O . PHE B 1 132 ? 11.882 -24.335 -70.108 1.00 29.03 132 PHE B O 1
ATOM 3334 N N . ALA B 1 133 ? 11.270 -24.968 -68.001 1.00 26.86 133 ALA B N 1
ATOM 3335 C CA . ALA B 1 133 ? 10.237 -24.036 -67.859 1.00 24.26 133 ALA B CA 1
ATOM 3336 C C . ALA B 1 133 ? 10.099 -23.612 -66.402 1.00 23.43 133 ALA B C 1
ATOM 3337 O O . ALA B 1 133 ? 10.727 -24.174 -65.526 1.00 23.83 133 ALA B O 1
ATOM 3339 N N . THR B 1 134 ? 9.348 -22.551 -66.109 1.00 22.61 134 THR B N 1
ATOM 3340 C CA . THR B 1 134 ? 9.125 -22.189 -64.694 1.00 24.12 134 THR B CA 1
ATOM 3341 C C . THR B 1 134 ? 7.630 -21.850 -64.486 1.00 28.79 134 THR B C 1
ATOM 3342 O O . THR B 1 134 ? 7.098 -21.094 -65.285 1.00 28.16 134 THR B O 1
ATOM 3346 N N . VAL B 1 135 ? 6.999 -22.386 -63.424 1.00 24.83 135 VAL B N 1
ATOM 3347 C CA . VAL B 1 135 ? 5.588 -22.019 -63.073 1.00 22.22 135 VAL B CA 1
ATOM 3348 C C . VAL B 1 135 ? 5.531 -21.598 -61.633 1.00 23.76 135 VAL B C 1
ATOM 3349 O O . VAL B 1 135 ? 6.473 -21.886 -60.865 1.00 24.11 135 VAL B O 1
ATOM 3353 N N . SER B 1 136 ? 4.405 -20.993 -61.207 1.00 19.62 136 SER B N 1
ATOM 3354 C CA . SER B 1 136 ? 4.264 -20.564 -59.839 1.00 20.84 136 SER B CA 1
ATOM 3355 C C . SER B 1 136 ? 3.697 -21.734 -59.004 1.00 20.09 136 SER B C 1
ATOM 3356 O O . SER B 1 136 ? 3.475 -22.808 -59.536 1.00 21.56 136 SER B O 1
ATOM 3359 N N . GLY B 1 137 ? 3.431 -21.491 -57.732 1.00 21.33 137 GLY B N 1
ATOM 3360 C CA . GLY B 1 137 ? 2.901 -22.523 -56.863 1.00 23.22 137 GLY B CA 1
ATOM 3361 C C . GLY B 1 137 ? 2.233 -21.874 -55.695 1.00 25.45 137 GLY B C 1
ATOM 3362 O O . GLY B 1 137 ? 1.597 -20.820 -55.845 1.00 27.64 137 GLY B O 1
ATOM 3363 N N . PHE B 1 138 ? 2.395 -22.435 -54.515 1.00 22.92 138 PHE B N 1
ATOM 3364 C CA . PHE B 1 138 ? 1.902 -21.713 -53.323 1.00 25.50 138 PHE B CA 1
ATOM 3365 C C . PHE B 1 138 ? 2.638 -20.383 -53.128 1.00 29.03 138 PHE B C 1
ATOM 3366 O O . PHE B 1 138 ? 3.734 -20.192 -53.694 1.00 26.45 138 PHE B O 1
ATOM 3374 N N . GLY B 1 139 ? 2.084 -19.502 -52.275 1.00 28.88 139 GLY B N 1
ATOM 3375 C CA . GLY B 1 139 ? 2.754 -18.211 -51.881 1.00 26.43 139 GLY B CA 1
ATOM 3376 C C . GLY B 1 139 ? 3.442 -17.505 -53.043 1.00 26.16 139 GLY B C 1
ATOM 3377 O O . GLY B 1 139 ? 2.873 -17.327 -54.115 1.00 26.06 139 GLY B O 1
ATOM 3378 N N . ASP B 1 140 ? 4.730 -17.176 -52.875 1.00 27.14 140 ASP B N 1
ATOM 3379 C CA . ASP B 1 140 ? 5.450 -16.594 -54.041 1.00 26.61 140 ASP B CA 1
ATOM 3380 C C . ASP B 1 140 ? 6.627 -17.531 -54.375 1.00 26.20 140 ASP B C 1
ATOM 3381 O O . ASP B 1 140 ? 7.654 -17.093 -54.886 1.00 22.06 140 ASP B O 1
ATOM 3386 N N . ILE B 1 141 ? 6.448 -18.837 -54.107 1.00 23.49 141 ILE B N 1
ATOM 3387 C CA . ILE B 1 141 ? 7.449 -19.877 -54.562 1.00 24.72 141 ILE B CA 1
ATOM 3388 C C . ILE B 1 141 ? 7.484 -20.037 -56.072 1.00 24.68 141 ILE B C 1
ATOM 3389 O O . ILE B 1 141 ? 6.506 -19.787 -56.752 1.00 26.66 141 ILE B O 1
ATOM 3394 N N . ARG B 1 142 ? 8.616 -20.399 -56.670 1.00 20.92 142 ARG B N 1
ATOM 3395 C CA . ARG B 1 142 ? 8.647 -20.773 -58.059 1.00 21.63 142 ARG B CA 1
ATOM 3396 C C . ARG B 1 142 ? 8.919 -22.288 -58.156 1.00 19.41 142 ARG B C 1
ATOM 3397 O O . ARG B 1 142 ? 9.509 -22.875 -57.229 1.00 21.80 142 ARG B O 1
ATOM 3405 N N . HIS B 1 143 ? 8.481 -22.911 -59.241 1.00 19.05 143 HIS B N 1
ATOM 3406 C CA . HIS B 1 143 ? 8.813 -24.285 -59.555 1.00 19.10 143 HIS B CA 1
ATOM 3407 C C . HIS B 1 143 ? 9.408 -24.392 -60.929 1.00 19.70 143 HIS B C 1
ATOM 3408 O O . HIS B 1 143 ? 8.701 -24.514 -61.921 1.00 19.47 143 HIS B O 1
ATOM 3415 N N . THR B 1 144 ? 10.758 -24.373 -61.008 1.00 17.93 144 THR B N 1
ATOM 3416 C CA . THR B 1 144 ? 11.397 -24.600 -62.294 1.00 18.86 144 THR B CA 1
ATOM 3417 C C . THR B 1 144 ? 11.179 -26.062 -62.651 1.00 19.30 144 THR B C 1
ATOM 3418 O O . THR B 1 144 ? 11.222 -26.933 -61.784 1.00 21.97 144 THR B O 1
ATOM 3422 N N . LEU B 1 145 ? 10.866 -26.322 -63.922 1.00 21.39 145 LEU B N 1
ATOM 3423 C CA . LEU B 1 145 ? 10.586 -27.642 -64.351 1.00 22.10 145 LEU B CA 1
ATOM 3424 C C . LEU B 1 145 ? 11.776 -28.081 -65.183 1.00 26.30 145 LEU B C 1
ATOM 3425 O O . LEU B 1 145 ? 12.057 -27.468 -66.232 1.00 27.12 145 LEU B O 1
ATOM 3430 N N . VAL B 1 146 ? 12.467 -29.134 -64.742 1.00 27.77 146 VAL B N 1
ATOM 3431 C CA . VAL B 1 146 ? 13.827 -29.331 -65.354 1.00 31.60 146 VAL B CA 1
ATOM 3432 C C . VAL B 1 146 ? 13.825 -30.664 -66.021 1.00 29.70 146 VAL B C 1
ATOM 3433 O O . VAL B 1 146 ? 13.237 -31.599 -65.515 1.00 28.29 146 VAL B O 1
ATOM 3437 N N . PRO B 1 147 ? 14.505 -30.768 -67.161 1.00 38.84 147 PRO B N 1
ATOM 3438 C CA . PRO B 1 147 ? 14.544 -32.070 -67.840 1.00 38.66 147 PRO B CA 1
ATOM 3439 C C . PRO B 1 147 ? 15.201 -33.072 -66.905 1.00 47.07 147 PRO B C 1
ATOM 3440 O O . PRO B 1 147 ? 16.306 -32.777 -66.439 1.00 48.21 147 PRO B O 1
ATOM 3444 N N . ALA B 1 148 ? 14.519 -34.186 -66.557 1.00 47.61 148 ALA B N 1
ATOM 3445 C CA . ALA B 1 148 ? 14.935 -35.074 -65.438 1.00 53.51 148 ALA B CA 1
ATOM 3446 C C . ALA B 1 148 ? 16.036 -36.117 -65.772 1.00 61.16 148 ALA B C 1
ATOM 3447 O O . ALA B 1 148 ? 16.703 -36.665 -64.866 1.00 60.72 148 ALA B O 1
ATOM 3449 N N . LEU B 1 156 ? 23.130 -33.159 -62.439 1.00 56.43 156 LEU B N 1
ATOM 3450 C CA . LEU B 1 156 ? 22.300 -32.103 -63.023 1.00 53.61 156 LEU B CA 1
ATOM 3451 C C . LEU B 1 156 ? 22.453 -30.784 -62.223 1.00 53.36 156 LEU B C 1
ATOM 3452 O O . LEU B 1 156 ? 22.677 -30.758 -60.987 1.00 56.85 156 LEU B O 1
ATOM 3457 N N . LEU B 1 157 ? 22.260 -29.690 -62.933 1.00 42.51 157 LEU B N 1
ATOM 3458 C CA . LEU B 1 157 ? 22.500 -28.364 -62.411 1.00 38.27 157 LEU B CA 1
ATOM 3459 C C . LEU B 1 157 ? 21.308 -27.595 -62.902 1.00 33.64 157 LEU B C 1
ATOM 3460 O O . LEU B 1 157 ? 20.741 -27.981 -63.938 1.00 38.36 157 LEU B O 1
ATOM 3465 N N . PRO B 1 158 ? 20.979 -26.460 -62.257 1.00 29.58 158 PRO B N 1
ATOM 3466 C CA . PRO B 1 158 ? 19.840 -25.664 -62.734 1.00 24.23 158 PRO B CA 1
ATOM 3467 C C . PRO B 1 158 ? 20.018 -25.208 -64.204 1.00 30.62 158 PRO B C 1
ATOM 3468 O O . PRO B 1 158 ? 21.093 -24.721 -64.615 1.00 26.55 158 PRO B O 1
ATOM 3472 N N . PRO B 1 159 ? 18.955 -25.373 -65.009 1.00 31.52 159 PRO B N 1
ATOM 3473 C CA . PRO B 1 159 ? 19.093 -25.136 -66.487 1.00 28.44 159 PRO B CA 1
ATOM 3474 C C . PRO B 1 159 ? 19.044 -23.670 -66.871 1.00 26.01 159 PRO B C 1
ATOM 3475 O O . PRO B 1 159 ? 19.216 -23.315 -68.052 1.00 27.43 159 PRO B O 1
ATOM 3479 N N . ASP B 1 160 ? 18.821 -22.788 -65.929 1.00 28.42 160 ASP B N 1
ATOM 3480 C CA . ASP B 1 160 ? 18.666 -21.380 -66.304 1.00 29.94 160 ASP B CA 1
ATOM 3481 C C . ASP B 1 160 ? 19.955 -20.500 -66.217 1.00 33.30 160 ASP B C 1
ATOM 3482 O O . ASP B 1 160 ? 19.897 -19.271 -66.372 1.00 32.56 160 ASP B O 1
ATOM 3487 N N . ARG B 1 161 ? 21.088 -21.142 -65.931 1.00 30.18 161 ARG B N 1
ATOM 3488 C CA . ARG B 1 161 ? 22.384 -20.486 -65.839 1.00 29.98 161 ARG B CA 1
ATOM 3489 C C . ARG B 1 161 ? 23.380 -21.391 -66.504 1.00 26.32 161 ARG B C 1
ATOM 3490 O O . ARG B 1 161 ? 23.191 -22.630 -66.560 1.00 25.34 161 ARG B O 1
ATOM 3498 N N . ASP B 1 162 ? 24.526 -20.803 -66.872 1.00 24.00 162 ASP B N 1
ATOM 3499 C CA . ASP B 1 162 ? 25.672 -21.579 -67.291 1.00 28.45 162 ASP B CA 1
ATOM 3500 C C . ASP B 1 162 ? 26.648 -21.671 -66.085 1.00 26.69 162 ASP B C 1
ATOM 3501 O O . ASP B 1 162 ? 26.784 -20.708 -65.330 1.00 27.35 162 ASP B O 1
ATOM 3506 N N . TRP B 1 163 ? 27.296 -22.806 -65.919 1.00 20.14 163 TRP B N 1
ATOM 3507 C CA . TRP B 1 163 ? 27.893 -23.138 -64.642 1.00 20.63 163 TRP B CA 1
ATOM 3508 C C . TRP B 1 163 ? 29.420 -23.359 -64.948 1.00 19.28 163 TRP B C 1
ATOM 3509 O O . TRP B 1 163 ? 29.757 -24.074 -65.899 1.00 21.44 163 TRP B O 1
ATOM 3520 N N . ALA B 1 164 ? 30.265 -22.870 -64.082 1.00 20.86 164 ALA B N 1
ATOM 3521 C CA . ALA B 1 164 ? 31.650 -23.285 -64.038 1.00 22.44 164 ALA B CA 1
ATOM 3522 C C . ALA B 1 164 ? 31.757 -24.416 -63.039 1.00 21.78 164 ALA B C 1
ATOM 3523 O O . ALA B 1 164 ? 31.460 -24.257 -61.878 1.00 20.48 164 ALA B O 1
ATOM 3525 N N . LEU B 1 165 ? 32.274 -25.543 -63.473 1.00 24.22 165 LEU B N 1
ATOM 3526 C CA . LEU B 1 165 ? 32.362 -26.719 -62.591 1.00 24.62 165 LEU B CA 1
ATOM 3527 C C . LEU B 1 165 ? 33.565 -26.740 -61.676 1.00 24.97 165 LEU B C 1
ATOM 3528 O O . LEU B 1 165 ? 34.680 -26.302 -62.087 1.00 24.70 165 LEU B O 1
ATOM 3533 N N . LEU B 1 166 ? 33.382 -27.228 -60.453 1.00 19.07 166 LEU B N 1
ATOM 3534 C CA . LEU B 1 166 ? 34.515 -27.437 -59.598 1.00 22.43 166 LEU B CA 1
ATOM 3535 C C . LEU B 1 166 ? 35.039 -28.854 -59.828 1.00 22.84 166 LEU B C 1
ATOM 3536 O O . LEU B 1 166 ? 34.307 -29.704 -60.359 1.00 20.98 166 LEU B O 1
ATOM 3541 N N . PRO B 1 167 ? 36.304 -29.126 -59.386 1.00 24.85 167 PRO B N 1
ATOM 3542 C CA . PRO B 1 167 ? 36.846 -30.483 -59.510 1.00 24.41 167 PRO B CA 1
ATOM 3543 C C . PRO B 1 167 ? 35.941 -31.547 -58.871 1.00 24.90 167 PRO B C 1
ATOM 3544 O O . PRO B 1 167 ? 35.862 -32.672 -59.396 1.00 26.74 167 PRO B O 1
ATOM 3548 N N . ALA B 1 168 ? 35.277 -31.210 -57.770 1.00 24.47 168 ALA B N 1
ATOM 3549 C CA . ALA B 1 168 ? 34.321 -32.113 -57.116 1.00 23.49 168 ALA B CA 1
ATOM 3550 C C . ALA B 1 168 ? 33.002 -32.465 -57.884 1.00 23.16 168 ALA B C 1
ATOM 3551 O O . ALA B 1 168 ? 32.351 -33.401 -57.517 1.00 25.16 168 ALA B O 1
ATOM 3553 N N . ALA B 1 169 ? 32.680 -31.793 -58.968 1.00 23.09 169 ALA B N 1
ATOM 3554 C CA . ALA B 1 169 ? 31.487 -32.060 -59.765 1.00 27.50 169 ALA B CA 1
ATOM 3555 C C . ALA B 1 169 ? 31.490 -33.539 -60.243 1.00 33.93 169 ALA B C 1
ATOM 3556 O O . ALA B 1 169 ? 30.429 -34.109 -60.457 1.00 26.42 169 ALA B O 1
ATOM 3558 N N . THR B 1 170 ? 32.661 -34.181 -60.350 1.00 29.41 170 THR B N 1
ATOM 3559 C CA . THR B 1 170 ? 32.678 -35.576 -60.827 1.00 32.03 170 THR B CA 1
ATOM 3560 C C . THR B 1 170 ? 32.978 -36.548 -59.689 1.00 29.70 170 THR B C 1
ATOM 3561 O O . THR B 1 170 ? 33.283 -37.709 -59.921 1.00 28.94 170 THR B O 1
ATOM 3565 N N . GLY B 1 171 ? 32.903 -36.058 -58.472 1.00 26.28 171 GLY B N 1
ATOM 3566 C CA . GLY B 1 171 ? 33.215 -36.816 -57.277 1.00 28.50 171 GLY B CA 1
ATOM 3567 C C . GLY B 1 171 ? 32.019 -37.760 -57.037 1.00 31.36 171 GLY B C 1
ATOM 3568 O O . GLY B 1 171 ? 30.930 -37.595 -57.611 1.00 28.31 171 GLY B O 1
ATOM 3569 N N . ARG B 1 172 ? 32.214 -38.733 -56.189 1.00 29.73 172 ARG B N 1
ATOM 3570 C CA . ARG B 1 172 ? 31.128 -39.673 -55.948 1.00 30.93 172 ARG B CA 1
ATOM 3571 C C . ARG B 1 172 ? 30.196 -39.096 -54.904 1.00 30.96 172 ARG B C 1
ATOM 3572 O O . ARG B 1 172 ? 30.615 -38.359 -53.983 1.00 25.90 172 ARG B O 1
ATOM 3580 N N . THR B 1 173 ? 28.932 -39.437 -55.031 1.00 32.49 173 THR B N 1
ATOM 3581 C CA . THR B 1 173 ? 27.975 -39.205 -53.958 1.00 32.08 173 THR B CA 1
ATOM 3582 C C . THR B 1 173 ? 27.184 -40.459 -53.531 1.00 31.55 173 THR B C 1
ATOM 3583 O O . THR B 1 173 ? 26.899 -41.340 -54.364 1.00 32.70 173 THR B O 1
ATOM 3587 N N . GLY B 1 174 ? 26.877 -40.560 -52.237 1.00 30.56 174 GLY B N 1
ATOM 3588 C CA . GLY B 1 174 ? 26.099 -41.697 -51.728 1.00 30.78 174 GLY B CA 1
ATOM 3589 C C . GLY B 1 174 ? 24.625 -41.637 -52.146 1.00 28.40 174 GLY B C 1
ATOM 3590 O O . GLY B 1 174 ? 24.116 -40.602 -52.627 1.00 26.73 174 GLY B O 1
ATOM 3591 N N . PRO B 1 175 ? 23.916 -42.763 -52.003 1.00 29.61 175 PRO B N 1
ATOM 3592 C CA . PRO B 1 175 ? 22.493 -42.710 -52.334 1.00 26.80 175 PRO B CA 1
ATOM 3593 C C . PRO B 1 175 ? 21.699 -42.128 -51.169 1.00 21.45 175 PRO B C 1
ATOM 3594 O O . PRO B 1 175 ? 20.464 -41.989 -51.280 1.00 23.58 175 PRO B O 1
ATOM 3598 N N . ARG B 1 176 ? 22.363 -41.817 -50.060 1.00 22.76 176 ARG B N 1
ATOM 3599 C CA . ARG B 1 176 ? 21.737 -41.015 -48.986 1.00 23.46 176 ARG B CA 1
ATOM 3600 C C . ARG B 1 176 ? 22.632 -39.865 -48.628 1.00 26.39 176 ARG B C 1
ATOM 3601 O O . ARG B 1 176 ? 23.824 -39.956 -48.826 1.00 23.99 176 ARG B O 1
ATOM 3609 N N . PRO B 1 177 ? 22.054 -38.775 -48.072 1.00 22.78 177 PRO B N 1
ATOM 3610 C CA . PRO B 1 177 ? 20.594 -38.584 -47.825 1.00 20.57 177 PRO B CA 1
ATOM 3611 C C . PRO B 1 177 ? 19.706 -38.418 -49.061 1.00 21.46 177 PRO B C 1
ATOM 3612 O O . PRO B 1 177 ? 20.216 -38.124 -50.153 1.00 22.17 177 PRO B O 1
ATOM 3616 N N . LEU B 1 178 ? 18.391 -38.696 -48.933 1.00 22.85 178 LEU B N 1
ATOM 3617 C CA . LEU B 1 178 ? 17.403 -38.302 -49.933 1.00 23.99 178 LEU B CA 1
ATOM 3618 C C . LEU B 1 178 ? 16.588 -37.113 -49.310 1.00 19.68 178 LEU B C 1
ATOM 3619 O O . LEU B 1 178 ? 16.525 -36.993 -48.104 1.00 20.16 178 LEU B O 1
ATOM 3624 N N . LEU B 1 179 ? 15.948 -36.304 -50.143 1.00 17.96 179 LEU B N 1
ATOM 3625 C CA . LEU B 1 179 ? 15.014 -35.300 -49.633 1.00 20.40 179 LEU B CA 1
ATOM 3626 C C . LEU B 1 179 ? 13.677 -36.037 -49.302 1.00 19.92 179 LEU B C 1
ATOM 3627 O O . LEU B 1 179 ? 12.929 -36.398 -50.213 1.00 24.38 179 LEU B O 1
ATOM 3632 N N . ASP B 1 180 ? 13.417 -36.299 -48.033 1.00 18.49 180 ASP B N 1
ATOM 3633 C CA . ASP B 1 180 ? 12.237 -37.064 -47.657 1.00 19.50 180 ASP B CA 1
ATOM 3634 C C . ASP B 1 180 ? 10.940 -36.290 -47.962 1.00 20.95 180 ASP B C 1
ATOM 3635 O O . ASP B 1 180 ? 9.998 -36.821 -48.582 1.00 19.02 180 ASP B O 1
ATOM 3640 N N . HIS B 1 181 ? 10.867 -35.038 -47.484 1.00 19.74 181 HIS B N 1
ATOM 3641 C CA . HIS B 1 181 ? 9.686 -34.236 -47.723 1.00 16.46 181 HIS B CA 1
ATOM 3642 C C . HIS B 1 181 ? 10.096 -32.765 -47.514 1.00 17.49 181 HIS B C 1
ATOM 3643 O O . HIS B 1 181 ? 11.206 -32.480 -47.001 1.00 17.52 181 HIS B O 1
ATOM 3650 N N . VAL B 1 182 ? 9.213 -31.901 -47.945 1.00 16.31 182 VAL B N 1
ATOM 3651 C CA . VAL B 1 182 ? 9.343 -30.456 -47.783 1.00 16.24 182 VAL B CA 1
ATOM 3652 C C . VAL B 1 182 ? 8.103 -29.952 -47.003 1.00 19.63 182 VAL B C 1
ATOM 3653 O O . VAL B 1 182 ? 6.932 -30.243 -47.414 1.00 20.00 182 VAL B O 1
ATOM 3657 N N . ALA B 1 183 ? 8.296 -29.215 -45.891 1.00 18.81 183 ALA B N 1
ATOM 3658 C CA . ALA B 1 183 ? 7.114 -28.747 -45.154 1.00 18.56 183 ALA B CA 1
ATOM 3659 C C . ALA B 1 183 ? 6.891 -27.237 -45.479 1.00 20.87 183 ALA B C 1
ATOM 3660 O O . ALA B 1 183 ? 7.860 -26.455 -45.451 1.00 16.92 183 ALA B O 1
ATOM 3662 N N . VAL B 1 184 ? 5.637 -26.846 -45.677 1.00 17.37 184 VAL B N 1
ATOM 3663 C CA . VAL B 1 184 ? 5.278 -25.531 -46.199 1.00 19.35 184 VAL B CA 1
ATOM 3664 C C . VAL B 1 184 ? 4.227 -24.975 -45.208 1.00 23.93 184 VAL B C 1
ATOM 3665 O O . VAL B 1 184 ? 3.254 -25.656 -44.874 1.00 23.69 184 VAL B O 1
ATOM 3669 N N . CYS B 1 185 ? 4.461 -23.759 -44.752 1.00 21.48 185 CYS B N 1
ATOM 3670 C CA . CYS B 1 185 ? 3.492 -23.055 -43.861 1.00 23.33 185 CYS B CA 1
ATOM 3671 C C . CYS B 1 185 ? 2.639 -22.193 -44.796 1.00 23.09 185 CYS B C 1
ATOM 3672 O O . CYS B 1 185 ? 3.182 -21.436 -45.624 1.00 25.32 185 CYS B O 1
ATOM 3675 N N . LEU B 1 186 ? 1.290 -22.276 -44.675 1.00 21.78 186 LEU B N 1
ATOM 3676 C CA . LEU B 1 186 ? 0.344 -21.568 -45.508 1.00 22.02 186 LEU B CA 1
ATOM 3677 C C . LEU B 1 186 ? -0.572 -20.622 -44.613 1.00 23.23 186 LEU B C 1
ATOM 3678 O O . LEU B 1 186 ? -0.715 -20.882 -43.413 1.00 27.68 186 LEU B O 1
ATOM 3683 N N . GLU B 1 187 ? -1.077 -19.564 -45.217 1.00 26.09 187 GLU B N 1
ATOM 3684 C CA . GLU B 1 187 ? -2.012 -18.601 -44.531 1.00 31.27 187 GLU B CA 1
ATOM 3685 C C . GLU B 1 187 ? -3.332 -19.345 -44.207 1.00 34.15 187 GLU B C 1
ATOM 3686 O O . GLU B 1 187 ? -3.771 -20.185 -45.045 1.00 28.08 187 GLU B O 1
ATOM 3692 N N . SER B 1 188 ? -3.989 -19.011 -43.072 1.00 34.01 188 SER B N 1
ATOM 3693 C CA . SER B 1 188 ? -5.427 -19.446 -42.851 1.00 33.02 188 SER B CA 1
ATOM 3694 C C . SER B 1 188 ? -6.286 -19.294 -44.035 1.00 26.61 188 SER B C 1
ATOM 3695 O O . SER B 1 188 ? -6.294 -18.259 -44.720 1.00 32.55 188 SER B O 1
ATOM 3698 N N . GLY B 1 189 ? -7.078 -20.331 -44.281 1.00 28.15 189 GLY B N 1
ATOM 3699 C CA . GLY B 1 189 ? -8.034 -20.294 -45.364 1.00 29.33 189 GLY B CA 1
ATOM 3700 C C . GLY B 1 189 ? -7.531 -20.769 -46.711 1.00 33.18 189 GLY B C 1
ATOM 3701 O O . GLY B 1 189 ? -8.281 -20.759 -47.683 1.00 31.92 189 GLY B O 1
ATOM 3702 N N . THR B 1 190 ? -6.246 -21.164 -46.783 1.00 34.82 190 THR B N 1
ATOM 3703 C CA . THR B 1 190 ? -5.653 -21.574 -48.058 1.00 27.65 190 THR B CA 1
ATOM 3704 C C . THR B 1 190 ? -5.207 -23.047 -48.094 1.00 25.88 190 THR B C 1
ATOM 3705 O O . THR B 1 190 ? -4.669 -23.463 -49.112 1.00 24.61 190 THR B O 1
ATOM 3709 N N . LEU B 1 191 ? -5.380 -23.797 -47.002 1.00 23.30 191 LEU B N 1
ATOM 3710 C CA . LEU B 1 191 ? -4.905 -25.196 -46.923 1.00 22.81 191 LEU B CA 1
ATOM 3711 C C . LEU B 1 191 ? -5.539 -26.012 -48.052 1.00 25.05 191 LEU B C 1
ATOM 3712 O O . LEU B 1 191 ? -4.828 -26.637 -48.876 1.00 20.64 191 LEU B O 1
ATOM 3717 N N . ARG B 1 192 ? -6.860 -26.005 -48.119 1.00 21.16 192 ARG B N 1
ATOM 3718 C CA . ARG B 1 192 ? -7.577 -26.788 -49.067 1.00 20.96 192 ARG B CA 1
ATOM 3719 C C . ARG B 1 192 ? -7.300 -26.386 -50.503 1.00 20.49 192 ARG B C 1
ATOM 3720 O O . ARG B 1 192 ? -7.052 -27.220 -51.283 1.00 22.06 192 ARG B O 1
ATOM 3728 N N . SER B 1 193 ? -7.343 -25.111 -50.843 1.00 20.85 193 SER B N 1
ATOM 3729 C CA . SER B 1 193 ? -7.249 -24.763 -52.238 1.00 19.90 193 SER B CA 1
ATOM 3730 C C . SER B 1 193 ? -5.741 -25.042 -52.655 1.00 22.10 193 SER B C 1
ATOM 3731 O O . SER B 1 193 ? -5.456 -25.359 -53.816 1.00 20.28 193 SER B O 1
ATOM 3734 N N . THR B 1 194 ? -4.807 -24.893 -51.716 1.00 18.81 194 THR B N 1
ATOM 3735 C CA . THR B 1 194 ? -3.375 -25.202 -52.073 1.00 21.28 194 THR B CA 1
ATOM 3736 C C . THR B 1 194 ? -3.207 -26.711 -52.303 1.00 19.81 194 THR B C 1
ATOM 3737 O O . THR B 1 194 ? -2.563 -27.088 -53.314 1.00 21.47 194 THR B O 1
ATOM 3741 N N . ALA B 1 195 ? -3.769 -27.551 -51.432 1.00 19.00 195 ALA B N 1
ATOM 3742 C CA . ALA B 1 195 ? -3.677 -28.995 -51.647 1.00 20.31 195 ALA B CA 1
ATOM 3743 C C . ALA B 1 195 ? -4.291 -29.443 -52.926 1.00 21.41 195 ALA B C 1
ATOM 3744 O O . ALA B 1 195 ? -3.749 -30.287 -53.645 1.00 19.44 195 ALA B O 1
ATOM 3746 N N . GLU B 1 196 ? -5.492 -28.925 -53.232 1.00 22.10 196 GLU B N 1
ATOM 3747 C CA . GLU B 1 196 ? -6.109 -29.221 -54.528 1.00 21.60 196 GLU B CA 1
ATOM 3748 C C . GLU B 1 196 ? -5.241 -28.871 -55.732 1.00 20.54 196 GLU B C 1
ATOM 3749 O O . GLU B 1 196 ? -5.201 -29.596 -56.760 1.00 19.23 196 GLU B O 1
ATOM 3755 N N . PHE B 1 197 ? -4.619 -27.717 -55.636 1.00 19.50 197 PHE B N 1
ATOM 3756 C CA . PHE B 1 197 ? -3.719 -27.261 -56.677 1.00 21.85 197 PHE B CA 1
ATOM 3757 C C . PHE B 1 197 ? -2.526 -28.263 -56.926 1.00 17.38 197 PHE B C 1
ATOM 3758 O O . PHE B 1 197 ? -2.257 -28.597 -58.050 1.00 20.09 197 PHE B O 1
ATOM 3766 N N . TYR B 1 198 ? -1.878 -28.712 -55.870 1.00 18.79 198 TYR B N 1
ATOM 3767 C CA . TYR B 1 198 ? -0.727 -29.643 -56.013 1.00 17.87 198 TYR B CA 1
ATOM 3768 C C . TYR B 1 198 ? -1.187 -30.988 -56.556 1.00 19.83 198 TYR B C 1
ATOM 3769 O O . TYR B 1 198 ? -0.525 -31.594 -57.391 1.00 20.82 198 TYR B O 1
ATOM 3778 N N . GLU B 1 199 ? -2.384 -31.416 -56.157 1.00 19.59 199 GLU B N 1
ATOM 3779 C CA . GLU B 1 199 ? -2.964 -32.601 -56.801 1.00 20.26 199 GLU B CA 1
ATOM 3780 C C . GLU B 1 199 ? -3.194 -32.410 -58.305 1.00 22.37 199 GLU B C 1
ATOM 3781 O O . GLU B 1 199 ? -2.812 -33.312 -59.110 1.00 21.26 199 GLU B O 1
ATOM 3787 N N . ALA B 1 200 ? -3.876 -31.309 -58.710 1.00 20.48 200 ALA B N 1
ATOM 3788 C CA . ALA B 1 200 ? -4.186 -31.113 -60.136 1.00 21.68 200 ALA B CA 1
ATOM 3789 C C . ALA B 1 200 ? -2.926 -30.749 -60.948 1.00 21.11 200 ALA B C 1
ATOM 3790 O O . ALA B 1 200 ? -2.747 -31.239 -62.052 1.00 21.32 200 ALA B O 1
ATOM 3792 N N . ALA B 1 201 ? -2.132 -29.800 -60.462 1.00 22.16 201 ALA B N 1
ATOM 3793 C CA . ALA B 1 201 ? -0.966 -29.302 -61.263 1.00 23.26 201 ALA B CA 1
ATOM 3794 C C . ALA B 1 201 ? 0.145 -30.307 -61.358 1.00 23.83 201 ALA B C 1
ATOM 3795 O O . ALA B 1 201 ? 0.737 -30.456 -62.437 1.00 26.70 201 ALA B O 1
ATOM 3797 N N . PHE B 1 202 ? 0.409 -31.041 -60.275 1.00 20.83 202 PHE B N 1
ATOM 3798 C CA . PHE B 1 202 ? 1.675 -31.859 -60.245 1.00 22.97 202 PHE B CA 1
ATOM 3799 C C . PHE B 1 202 ? 1.412 -33.330 -59.896 1.00 22.35 202 PHE B C 1
ATOM 3800 O O . PHE B 1 202 ? 2.338 -34.075 -59.583 1.00 22.05 202 PHE B O 1
ATOM 3808 N N . ASP B 1 203 ? 0.133 -33.723 -59.854 1.00 23.96 203 ASP B N 1
ATOM 3809 C CA . ASP B 1 203 ? -0.252 -35.130 -59.549 1.00 26.20 203 ASP B CA 1
ATOM 3810 C C . ASP B 1 203 ? 0.268 -35.574 -58.209 1.00 24.60 203 ASP B C 1
ATOM 3811 O O . ASP B 1 203 ? 0.844 -36.647 -58.061 1.00 27.00 203 ASP B O 1
ATOM 3816 N N . MET B 1 204 ? 0.071 -34.729 -57.218 1.00 21.90 204 MET B N 1
ATOM 3817 C CA . MET B 1 204 ? 0.430 -35.037 -55.847 1.00 19.23 204 MET B CA 1
ATOM 3818 C C . MET B 1 204 ? -0.878 -35.009 -55.003 1.00 22.57 204 MET B C 1
ATOM 3819 O O . MET B 1 204 ? -1.171 -33.990 -54.323 1.00 20.23 204 MET B O 1
ATOM 3824 N N . PRO B 1 205 ? -1.633 -36.114 -55.019 1.00 23.64 205 PRO B N 1
ATOM 3825 C CA . PRO B 1 205 ? -2.885 -36.220 -54.175 1.00 26.21 205 PRO B CA 1
ATOM 3826 C C . PRO B 1 205 ? -2.658 -36.296 -52.669 1.00 30.43 205 PRO B C 1
ATOM 3827 O O . PRO B 1 205 ? -1.514 -36.576 -52.151 1.00 22.00 205 PRO B O 1
ATOM 3831 N N . TYR B 1 206 ? -3.737 -36.002 -51.950 1.00 26.73 206 TYR B N 1
ATOM 3832 C CA . TYR B 1 206 ? -3.854 -36.283 -50.528 1.00 32.70 206 TYR B CA 1
ATOM 3833 C C . TYR B 1 206 ? -3.239 -37.626 -50.156 1.00 31.70 206 TYR B C 1
ATOM 3834 O O . TYR B 1 206 ? -3.553 -38.631 -50.769 1.00 32.10 206 TYR B O 1
ATOM 3843 N N . TYR B 1 207 ? -2.385 -37.660 -49.140 1.00 28.84 207 TYR B N 1
ATOM 3844 C CA . TYR B 1 207 ? -1.829 -38.895 -48.661 1.00 32.77 207 TYR B CA 1
ATOM 3845 C C . TYR B 1 207 ? -2.377 -39.128 -47.232 1.00 34.21 207 TYR B C 1
ATOM 3846 O O . TYR B 1 207 ? -2.735 -40.233 -46.884 1.00 33.61 207 TYR B O 1
ATOM 3855 N N . SER B 1 208 ? -2.404 -38.097 -46.387 1.00 33.07 208 SER B N 1
ATOM 3856 C CA . SER B 1 208 ? -2.941 -38.208 -45.027 1.00 37.31 208 SER B CA 1
ATOM 3857 C C . SER B 1 208 ? -3.089 -36.796 -44.468 1.00 36.51 208 SER B C 1
ATOM 3858 O O . SER B 1 208 ? -2.801 -35.796 -45.152 1.00 34.79 208 SER B O 1
ATOM 3861 N N . SER B 1 209 ? -3.540 -36.714 -43.234 1.00 35.44 209 SER B N 1
ATOM 3862 C CA . SER B 1 209 ? -3.762 -35.393 -42.622 1.00 39.27 209 SER B CA 1
ATOM 3863 C C . SER B 1 209 ? -3.865 -35.492 -41.108 1.00 40.01 209 SER B C 1
ATOM 3864 O O . SER B 1 209 ? -4.070 -36.559 -40.581 1.00 36.83 209 SER B O 1
ATOM 3867 N N . GLU B 1 210 ? -3.647 -34.383 -40.409 1.00 38.66 210 GLU B N 1
ATOM 3868 C CA . GLU B 1 210 ? -3.627 -34.383 -38.973 1.00 36.56 210 GLU B CA 1
ATOM 3869 C C . GLU B 1 210 ? -4.126 -33.016 -38.557 1.00 39.39 210 GLU B C 1
ATOM 3870 O O . GLU B 1 210 ? -3.921 -32.044 -39.273 1.00 43.04 210 GLU B O 1
ATOM 3876 N N . TYR B 1 211 ? -4.743 -32.935 -37.387 1.00 40.12 211 TYR B N 1
ATOM 3877 C CA . TYR B 1 211 ? -4.976 -31.691 -36.670 1.00 37.06 211 TYR B CA 1
ATOM 3878 C C . TYR B 1 211 ? -4.149 -31.868 -35.411 1.00 39.30 211 TYR B C 1
ATOM 3879 O O . TYR B 1 211 ? -4.206 -32.897 -34.768 1.00 37.15 211 TYR B O 1
ATOM 3888 N N . ILE B 1 212 ? -3.358 -30.869 -35.051 1.00 39.83 212 ILE B N 1
ATOM 3889 C CA . ILE B 1 212 ? -2.385 -31.027 -33.959 1.00 37.75 212 ILE B CA 1
ATOM 3890 C C . ILE B 1 212 ? -2.604 -29.834 -33.014 1.00 38.78 212 ILE B C 1
ATOM 3891 O O . ILE B 1 212 ? -2.614 -28.663 -33.437 1.00 39.64 212 ILE B O 1
ATOM 3896 N N . GLU B 1 213 ? -2.817 -30.135 -31.740 1.00 48.35 213 GLU B N 1
ATOM 3897 C CA . GLU B 1 213 ? -2.991 -29.113 -30.687 1.00 45.25 213 GLU B CA 1
ATOM 3898 C C . GLU B 1 213 ? -1.737 -29.109 -29.848 1.00 47.64 213 GLU B C 1
ATOM 3899 O O . GLU B 1 213 ? -1.188 -30.171 -29.530 1.00 49.50 213 GLU B O 1
ATOM 3905 N N . VAL B 1 214 ? -1.240 -27.903 -29.572 1.00 44.97 214 VAL B N 1
ATOM 3906 C CA . VAL B 1 214 ? -0.114 -27.699 -28.648 1.00 49.39 214 VAL B CA 1
ATOM 3907 C C . VAL B 1 214 ? -0.520 -26.512 -27.728 1.00 48.95 214 VAL B C 1
ATOM 3908 O O . VAL B 1 214 ? -0.693 -25.368 -28.199 1.00 49.40 214 VAL B O 1
ATOM 3912 N N . GLY B 1 215 ? -0.765 -26.807 -26.441 1.00 55.64 215 GLY B N 1
ATOM 3913 C CA . GLY B 1 215 ? -1.437 -25.851 -25.530 1.00 49.42 215 GLY B CA 1
ATOM 3914 C C . GLY B 1 215 ? -2.691 -25.289 -26.175 1.00 54.39 215 GLY B C 1
ATOM 3915 O O . GLY B 1 215 ? -3.487 -26.040 -26.752 1.00 59.04 215 GLY B O 1
ATOM 3916 N N . GLU B 1 216 ? -2.842 -23.967 -26.139 1.00 50.95 216 GLU B N 1
ATOM 3917 C CA . GLU B 1 216 ? -4.016 -23.289 -26.741 1.00 59.36 216 GLU B CA 1
ATOM 3918 C C . GLU B 1 216 ? -3.945 -23.003 -28.270 1.00 58.99 216 GLU B C 1
ATOM 3919 O O . GLU B 1 216 ? -4.872 -22.403 -28.852 1.00 67.18 216 GLU B O 1
ATOM 3921 N N . GLN B 1 217 ? -2.858 -23.403 -28.930 1.00 54.16 217 GLN B N 1
ATOM 3922 C CA . GLN B 1 217 ? -2.778 -23.199 -30.379 1.00 47.32 217 GLN B CA 1
ATOM 3923 C C . GLN B 1 217 ? -3.099 -24.519 -31.099 1.00 43.21 217 GLN B C 1
ATOM 3924 O O . GLN B 1 217 ? -2.972 -25.625 -30.511 1.00 39.50 217 GLN B O 1
ATOM 3930 N N . ALA B 1 218 ? -3.448 -24.418 -32.387 1.00 43.29 218 ALA B N 1
ATOM 3931 C CA . ALA B 1 218 ? -3.640 -25.660 -33.172 1.00 41.95 218 ALA B CA 1
ATOM 3932 C C . ALA B 1 218 ? -3.288 -25.439 -34.630 1.00 33.12 218 ALA B C 1
ATOM 3933 O O . ALA B 1 218 ? -3.247 -24.308 -35.107 1.00 36.03 218 ALA B O 1
ATOM 3935 N N . MET B 1 219 ? -3.029 -26.525 -35.340 1.00 40.36 219 MET B N 1
ATOM 3936 C CA . MET B 1 219 ? -2.737 -26.423 -36.776 1.00 35.29 219 MET B CA 1
ATOM 3937 C C . MET B 1 219 ? -3.280 -27.614 -37.510 1.00 30.31 219 MET B C 1
ATOM 3938 O O . MET B 1 219 ? -3.390 -28.727 -36.986 1.00 35.16 219 MET B O 1
ATOM 3943 N N . ASP B 1 220 ? -3.628 -27.366 -38.749 1.00 29.47 220 ASP B N 1
ATOM 3944 C CA . ASP B 1 220 ? -4.134 -28.395 -39.605 1.00 32.39 220 ASP B CA 1
ATOM 3945 C C . ASP B 1 220 ? -3.060 -28.677 -40.635 1.00 31.67 220 ASP B C 1
ATOM 3946 O O . ASP B 1 220 ? -2.518 -27.733 -41.184 1.00 27.26 220 ASP B O 1
ATOM 3951 N N . MET B 1 221 ? -2.804 -29.951 -40.907 1.00 29.73 221 MET B N 1
ATOM 3952 C CA . MET B 1 221 ? -1.934 -30.263 -42.025 1.00 32.49 221 MET B CA 1
ATOM 3953 C C . MET B 1 221 ? -2.511 -31.302 -42.980 1.00 38.43 221 MET B C 1
ATOM 3954 O O . MET B 1 221 ? -3.314 -32.144 -42.551 1.00 30.50 221 MET B O 1
ATOM 3959 N N . ILE B 1 222 ? -2.079 -31.245 -44.246 1.00 29.46 222 ILE B N 1
ATOM 3960 C CA . ILE B 1 222 ? -2.341 -32.271 -45.255 1.00 26.41 222 ILE B CA 1
ATOM 3961 C C . ILE B 1 222 ? -0.974 -32.649 -45.875 1.00 29.74 222 ILE B C 1
ATOM 3962 O O . ILE B 1 222 ? -0.183 -31.726 -46.228 1.00 23.43 222 ILE B O 1
ATOM 3967 N N . PHE B 1 223 ? -0.706 -33.958 -45.953 1.00 22.91 223 PHE B N 1
ATOM 3968 C CA . PHE B 1 223 ? 0.476 -34.535 -46.613 1.00 29.37 223 PHE B CA 1
ATOM 3969 C C . PHE B 1 223 ? -0.003 -34.906 -47.971 1.00 29.08 223 PHE B C 1
ATOM 3970 O O . PHE B 1 223 ? -1.035 -35.565 -48.094 1.00 27.81 223 PHE B O 1
ATOM 3978 N N . VAL B 1 224 ? 0.712 -34.447 -48.999 1.00 25.78 224 VAL B N 1
ATOM 3979 C CA . VAL B 1 224 ? 0.393 -34.724 -50.397 1.00 23.33 224 VAL B CA 1
ATOM 3980 C C . VAL B 1 224 ? 1.647 -35.424 -50.973 1.00 23.62 224 VAL B C 1
ATOM 3981 O O . VAL B 1 224 ? 2.764 -35.076 -50.591 1.00 23.78 224 VAL B O 1
ATOM 3985 N N . ARG B 1 225 ? 1.500 -36.381 -51.886 1.00 23.45 225 ARG B N 1
ATOM 3986 C CA . ARG B 1 225 ? 2.677 -37.225 -52.292 1.00 20.40 225 ARG B CA 1
ATOM 3987 C C . ARG B 1 225 ? 2.323 -37.783 -53.643 1.00 24.73 225 ARG B C 1
ATOM 3988 O O . ARG B 1 225 ? 1.161 -38.140 -53.880 1.00 25.21 225 ARG B O 1
ATOM 3996 N N . ASN B 1 226 ? 3.245 -37.799 -54.582 1.00 21.15 226 ASN B N 1
ATOM 3997 C CA . ASN B 1 226 ? 2.897 -38.405 -55.899 1.00 23.05 226 ASN B CA 1
ATOM 3998 C C . ASN B 1 226 ? 2.975 -39.965 -55.814 1.00 26.24 226 ASN B C 1
ATOM 3999 O O . ASN B 1 226 ? 3.434 -40.516 -54.800 1.00 24.78 226 ASN B O 1
ATOM 4004 N N . ALA B 1 227 ? 2.497 -40.652 -56.861 1.00 33.35 227 ALA B N 1
ATOM 4005 C CA . ALA B 1 227 ? 2.372 -42.154 -56.867 1.00 32.38 227 ALA B CA 1
ATOM 4006 C C . ALA B 1 227 ? 3.706 -42.877 -56.700 1.00 36.29 227 ALA B C 1
ATOM 4007 O O . ALA B 1 227 ? 3.814 -43.765 -55.882 1.00 37.46 227 ALA B O 1
ATOM 4009 N N . GLY B 1 228 ? 4.735 -42.464 -57.432 1.00 34.69 228 GLY B N 1
ATOM 4010 C CA . GLY B 1 228 ? 6.044 -43.042 -57.254 1.00 34.49 228 GLY B CA 1
ATOM 4011 C C . GLY B 1 228 ? 6.681 -42.713 -55.916 1.00 37.36 228 GLY B C 1
ATOM 4012 O O . GLY B 1 228 ? 7.655 -43.346 -55.547 1.00 39.26 228 GLY B O 1
ATOM 4013 N N . GLY B 1 229 ? 6.159 -41.710 -55.197 1.00 33.64 229 GLY B N 1
ATOM 4014 C CA . GLY B 1 229 ? 6.711 -41.321 -53.884 1.00 26.80 229 GLY B CA 1
ATOM 4015 C C . GLY B 1 229 ? 7.953 -40.431 -53.947 1.00 30.24 229 GLY B C 1
ATOM 4016 O O . GLY B 1 229 ? 8.583 -40.196 -52.914 1.00 32.55 229 GLY B O 1
ATOM 4017 N N . GLY B 1 230 ? 8.322 -39.906 -55.114 1.00 26.98 230 GLY B N 1
ATOM 4018 C CA . GLY B 1 230 ? 9.497 -39.047 -55.153 1.00 27.85 230 GLY B CA 1
ATOM 4019 C C . GLY B 1 230 ? 9.299 -37.617 -54.574 1.00 31.60 230 GLY B C 1
ATOM 4020 O O . GLY B 1 230 ? 10.271 -36.937 -54.268 1.00 27.23 230 GLY B O 1
ATOM 4021 N N . ILE B 1 231 ? 8.042 -37.137 -54.495 1.00 25.74 231 ILE B N 1
ATOM 4022 C CA . ILE B 1 231 ? 7.787 -35.776 -54.001 1.00 21.09 231 ILE B CA 1
ATOM 4023 C C . ILE B 1 231 ? 6.742 -35.882 -52.904 1.00 24.54 231 ILE B C 1
ATOM 4024 O O . ILE B 1 231 ? 5.619 -36.374 -53.176 1.00 21.35 231 ILE B O 1
ATOM 4029 N N . THR B 1 232 ? 7.088 -35.488 -51.681 1.00 18.56 232 THR B N 1
ATOM 4030 C CA . THR B 1 232 ? 6.075 -35.350 -50.633 1.00 21.99 232 THR B CA 1
ATOM 4031 C C . THR B 1 232 ? 6.123 -33.911 -50.064 1.00 21.20 232 THR B C 1
ATOM 4032 O O . THR B 1 232 ? 7.240 -33.426 -49.725 1.00 18.69 232 THR B O 1
ATOM 4036 N N . PHE B 1 233 ? 4.988 -33.238 -49.930 1.00 16.14 233 PHE B N 1
ATOM 4037 C CA . PHE B 1 233 ? 4.940 -31.968 -49.183 1.00 17.22 233 PHE B CA 1
ATOM 4038 C C . PHE B 1 233 ? 3.996 -32.096 -47.998 1.00 20.40 233 PHE B C 1
ATOM 4039 O O . PHE B 1 233 ? 2.958 -32.793 -48.097 1.00 24.45 233 PHE B O 1
ATOM 4047 N N . THR B 1 234 ? 4.373 -31.507 -46.868 1.00 20.37 234 THR B N 1
ATOM 4048 C CA . THR B 1 234 ? 3.541 -31.332 -45.710 1.00 21.42 234 THR B CA 1
ATOM 4049 C C . THR B 1 234 ? 3.004 -29.911 -45.784 1.00 21.21 234 THR B C 1
ATOM 4050 O O . THR B 1 234 ? 3.786 -28.954 -45.775 1.00 23.08 234 THR B O 1
ATOM 4054 N N . LEU B 1 235 ? 1.688 -29.725 -45.930 1.00 20.48 235 LEU B N 1
ATOM 4055 C CA . LEU B 1 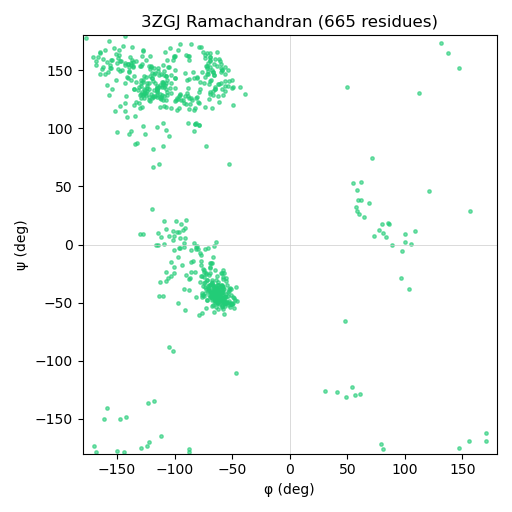235 ? 1.093 -28.331 -46.017 1.00 19.14 235 LEU B CA 1
ATOM 4056 C C . LEU B 1 235 ? 0.479 -28.080 -44.662 1.00 22.05 235 LEU B C 1
ATOM 4057 O O . LEU B 1 235 ? -0.236 -28.980 -44.140 1.00 23.84 235 LEU B O 1
ATOM 4062 N N . ILE B 1 236 ? 0.771 -26.935 -44.046 1.00 21.97 236 ILE B N 1
ATOM 4063 C CA . ILE B 1 236 ? 0.415 -26.678 -42.591 1.00 24.91 236 ILE B CA 1
ATOM 4064 C C . ILE B 1 236 ? -0.245 -25.329 -42.607 1.00 27.72 236 ILE B C 1
ATOM 4065 O O . ILE B 1 236 ? 0.251 -24.419 -43.258 1.00 24.36 236 ILE B O 1
ATOM 4070 N N . GLU B 1 237 ? -1.364 -25.172 -41.888 1.00 29.22 237 GLU B N 1
ATOM 4071 C CA . GLU B 1 237 ? -2.064 -23.917 -41.821 1.00 27.55 237 GLU B CA 1
ATOM 4072 C C . GLU B 1 237 ? -2.398 -23.640 -40.332 1.00 26.16 237 GLU B C 1
ATOM 4073 O O . GLU B 1 237 ? -2.692 -24.565 -39.586 1.00 25.15 237 GLU B O 1
ATOM 4079 N N . PRO B 1 238 ? -2.275 -22.391 -39.893 1.00 25.96 238 PRO B N 1
ATOM 4080 C CA . PRO B 1 238 ? -2.692 -22.137 -38.520 1.00 30.40 238 PRO B CA 1
ATOM 4081 C C . PRO B 1 238 ? -4.255 -22.189 -38.373 1.00 32.12 238 PRO B C 1
ATOM 4082 O O . PRO B 1 238 ? -5.000 -21.794 -39.287 1.00 34.76 238 PRO B O 1
ATOM 4086 N N . ASP B 1 239 ? -4.699 -22.645 -37.229 1.00 40.18 239 ASP B N 1
ATOM 4087 C CA . ASP B 1 239 ? -6.135 -22.615 -36.845 1.00 39.88 239 ASP B CA 1
ATOM 4088 C C . ASP B 1 239 ? -6.435 -21.208 -36.277 1.00 41.96 239 ASP B C 1
ATOM 4089 O O . ASP B 1 239 ? -6.143 -20.948 -35.114 1.00 40.62 239 ASP B O 1
ATOM 4094 N N . ASP B 1 240 ? -6.985 -20.311 -37.106 1.00 41.60 240 ASP B N 1
ATOM 4095 C CA . ASP B 1 240 ? -7.208 -18.912 -36.735 1.00 53.62 240 ASP B CA 1
ATOM 4096 C C . ASP B 1 240 ? -8.335 -18.716 -35.693 1.00 63.39 240 ASP B C 1
ATOM 4097 O O . ASP B 1 240 ? -8.574 -17.597 -35.232 1.00 64.06 240 ASP B O 1
ATOM 4102 N N . THR B 1 241 ? -8.980 -19.820 -35.329 1.00 61.46 241 THR B N 1
ATOM 4103 C CA . THR B 1 241 ? -9.971 -19.886 -34.254 1.00 61.51 241 THR B CA 1
ATOM 4104 C C . THR B 1 241 ? -9.359 -20.369 -32.918 1.00 63.74 241 THR B C 1
ATOM 4105 O O . THR B 1 241 ? -10.082 -20.683 -31.975 1.00 65.00 241 THR B O 1
ATOM 4109 N N . ARG B 1 242 ? -8.030 -20.445 -32.834 1.00 51.89 242 ARG B N 1
ATOM 4110 C CA . ARG B 1 242 ? -7.399 -20.682 -31.548 1.00 45.72 242 ARG B CA 1
ATOM 4111 C C . ARG B 1 242 ? -6.344 -19.607 -31.427 1.00 45.15 242 ARG B C 1
ATOM 4112 O O . ARG B 1 242 ? -6.265 -18.716 -32.299 1.00 52.96 242 ARG B O 1
ATOM 4120 N N . VAL B 1 243 ? -5.547 -19.655 -30.367 1.00 39.61 243 VAL B N 1
ATOM 4121 C CA . VAL B 1 243 ? -4.555 -18.588 -30.160 1.00 46.72 243 VAL B CA 1
ATOM 4122 C C . VAL B 1 243 ? -3.383 -18.738 -31.158 1.00 44.34 243 VAL B C 1
ATOM 4123 O O . VAL B 1 243 ? -3.023 -19.873 -31.492 1.00 46.27 243 VAL B O 1
ATOM 4127 N N . PRO B 1 244 ? -2.821 -17.614 -31.657 1.00 44.62 244 PRO B N 1
ATOM 4128 C CA . PRO B 1 244 ? -1.677 -17.708 -32.619 1.00 40.21 244 PRO B CA 1
ATOM 4129 C C . PRO B 1 244 ? -0.522 -18.455 -31.989 1.00 42.05 244 PRO B C 1
ATOM 4130 O O . PRO B 1 244 ? -0.407 -18.479 -30.766 1.00 43.54 244 PRO B O 1
ATOM 4134 N N . GLY B 1 245 ? 0.278 -19.146 -32.806 1.00 38.43 245 GLY B N 1
ATOM 4135 C CA . GLY B 1 245 ? 1.331 -20.011 -32.285 1.00 37.35 245 GLY B CA 1
ATOM 4136 C C . GLY B 1 245 ? 2.538 -20.029 -33.238 1.00 32.82 245 GLY B C 1
ATOM 4137 O O . GLY B 1 245 ? 2.775 -19.067 -33.973 1.00 30.83 245 GLY B O 1
ATOM 4138 N N . GLN B 1 246 ? 3.243 -21.159 -33.249 1.00 35.16 246 GLN B N 1
ATOM 4139 C CA . GLN B 1 246 ? 4.467 -21.271 -34.040 1.00 31.99 246 GLN B CA 1
ATOM 4140 C C . GLN B 1 246 ? 4.218 -21.103 -35.517 1.00 26.60 246 GLN B C 1
ATOM 4141 O O . GLN B 1 246 ? 5.047 -20.538 -36.213 1.00 32.72 246 GLN B O 1
ATOM 4147 N N . ILE B 1 247 ? 3.093 -21.559 -36.060 1.00 26.72 247 ILE B N 1
ATOM 4148 C CA . ILE B 1 247 ? 2.858 -21.333 -37.474 1.00 24.24 247 ILE B CA 1
ATOM 4149 C C . ILE B 1 247 ? 2.561 -19.849 -37.850 1.00 28.87 247 ILE B C 1
ATOM 4150 O O . ILE B 1 247 ? 3.023 -19.355 -38.886 1.00 26.92 247 ILE B O 1
ATOM 4155 N N . ASP B 1 248 ? 1.721 -19.138 -37.064 1.00 27.17 248 ASP B N 1
ATOM 4156 C CA . ASP B 1 248 ? 1.537 -17.687 -37.275 1.00 28.92 248 ASP B CA 1
ATOM 4157 C C . ASP B 1 248 ? 2.883 -16.945 -37.119 1.00 25.87 248 ASP B C 1
ATOM 4158 O O . ASP B 1 248 ? 3.145 -16.037 -37.885 1.00 31.05 248 ASP B O 1
ATOM 4163 N N . GLN B 1 249 ? 3.727 -17.390 -36.178 1.00 29.93 249 GLN B N 1
ATOM 4164 C CA . GLN B 1 249 ? 5.033 -16.760 -35.996 1.00 31.28 249 GLN B CA 1
ATOM 4165 C C . GLN B 1 249 ? 5.917 -16.955 -37.250 1.00 32.80 249 GLN B C 1
ATOM 4166 O O . GLN B 1 249 ? 6.493 -16.001 -37.752 1.00 28.94 249 GLN B O 1
ATOM 4172 N N . PHE B 1 250 ? 5.996 -18.180 -37.775 1.00 30.48 250 PHE B N 1
ATOM 4173 C CA . PHE B 1 250 ? 6.672 -18.383 -39.066 1.00 25.86 250 PHE B CA 1
ATOM 4174 C C . PHE B 1 250 ? 6.139 -17.474 -40.109 1.00 21.68 250 PHE B C 1
ATOM 4175 O O . PHE B 1 250 ? 6.878 -16.787 -40.849 1.00 24.10 250 PHE B O 1
ATOM 4183 N N . LEU B 1 251 ? 4.817 -17.404 -40.233 1.00 23.52 251 LEU B N 1
ATOM 4184 C CA . LEU B 1 251 ? 4.266 -16.628 -41.276 1.00 22.69 251 LEU B CA 1
ATOM 4185 C C . LEU B 1 251 ? 4.531 -15.142 -41.044 1.00 27.83 251 LEU B C 1
ATOM 4186 O O . LEU B 1 251 ? 4.624 -14.374 -42.029 1.00 29.19 251 LEU B O 1
ATOM 4191 N N . SER B 1 252 ? 4.567 -14.707 -39.787 1.00 27.80 252 SER B N 1
ATOM 4192 C CA . SER B 1 252 ? 4.881 -13.247 -39.654 1.00 38.29 252 SER B CA 1
ATOM 4193 C C . SER B 1 252 ? 6.391 -12.994 -39.891 1.00 28.72 252 SER B C 1
ATOM 4194 O O . SER B 1 252 ? 6.737 -12.133 -40.687 1.00 32.77 252 SER B O 1
ATOM 4197 N N . ALA B 1 253 ? 7.255 -13.807 -39.289 1.00 28.69 253 ALA B N 1
ATOM 4198 C CA . ALA B 1 253 ? 8.712 -13.645 -39.515 1.00 27.36 253 ALA B CA 1
ATOM 4199 C C . ALA B 1 253 ? 9.117 -13.731 -40.994 1.00 28.38 253 ALA B C 1
ATOM 4200 O O . ALA B 1 253 ? 9.788 -12.846 -41.530 1.00 28.62 253 ALA B O 1
ATOM 4202 N N . HIS B 1 254 ? 8.662 -14.772 -41.690 1.00 27.86 254 HIS B N 1
ATOM 4203 C CA . HIS B 1 254 ? 8.881 -14.950 -43.138 1.00 27.13 254 HIS B CA 1
ATOM 4204 C C . HIS B 1 254 ? 8.141 -13.945 -43.955 1.00 27.80 254 HIS B C 1
ATOM 4205 O O . HIS B 1 254 ? 8.367 -13.788 -45.145 1.00 26.43 254 HIS B O 1
ATOM 4212 N N . ASP B 1 255 ? 7.176 -13.265 -43.359 1.00 32.28 255 ASP B N 1
ATOM 4213 C CA . ASP B 1 255 ? 6.322 -12.400 -44.161 1.00 28.15 255 ASP B CA 1
ATOM 4214 C C . ASP B 1 255 ? 5.626 -13.047 -45.344 1.00 27.91 255 ASP B C 1
ATOM 4215 O O . ASP B 1 255 ? 5.635 -12.511 -46.459 1.00 31.53 255 ASP B O 1
ATOM 4220 N N . GLY B 1 256 ? 4.922 -14.149 -45.097 1.00 26.25 256 GLY B N 1
ATOM 4221 C CA . GLY B 1 256 ? 4.185 -14.850 -46.142 1.00 27.38 256 GLY B CA 1
ATOM 4222 C C . GLY B 1 256 ? 4.403 -16.402 -45.979 1.00 23.65 256 GLY B C 1
ATOM 4223 O O . GLY B 1 256 ? 5.305 -16.844 -45.241 1.00 24.20 256 GLY B O 1
ATOM 4224 N N . PRO B 1 257 ? 3.575 -17.185 -46.642 1.00 24.04 257 PRO B N 1
ATOM 4225 C CA . PRO B 1 257 ? 3.716 -18.618 -46.711 1.00 24.32 257 PRO B CA 1
ATOM 4226 C C . PRO B 1 257 ? 5.135 -18.954 -47.266 1.00 23.85 257 PRO B C 1
ATOM 4227 O O . PRO B 1 257 ? 5.676 -18.192 -48.068 1.00 24.50 257 PRO B O 1
ATOM 4231 N N . GLY B 1 258 ? 5.719 -20.052 -46.817 1.00 22.51 258 GLY B N 1
ATOM 4232 C CA . GLY B 1 258 ? 7.037 -20.457 -47.390 1.00 21.81 258 GLY B CA 1
ATOM 4233 C C . GLY B 1 258 ? 7.371 -21.837 -46.915 1.00 20.13 258 GLY B C 1
ATOM 4234 O O . GLY B 1 258 ? 6.636 -22.432 -46.098 1.00 16.64 258 GLY B O 1
ATOM 4235 N N . VAL B 1 259 ? 8.607 -22.247 -47.261 1.00 18.36 259 VAL B N 1
ATOM 4236 C CA . VAL B 1 259 ? 9.116 -23.477 -46.744 1.00 17.02 259 VAL B CA 1
ATOM 4237 C C . VAL B 1 259 ? 9.619 -23.286 -45.364 1.00 20.27 259 VAL B C 1
ATOM 4238 O O . VAL B 1 259 ? 10.509 -22.424 -45.082 1.00 21.14 259 VAL B O 1
ATOM 4242 N N . GLN B 1 260 ? 9.106 -24.133 -44.461 1.00 18.39 260 GLN B N 1
ATOM 4243 C CA . GLN B 1 260 ? 9.488 -24.138 -43.025 1.00 23.18 260 GLN B CA 1
ATOM 4244 C C . GLN B 1 260 ? 10.658 -25.122 -42.793 1.00 21.26 260 GLN B C 1
ATOM 4245 O O . GLN B 1 260 ? 11.597 -24.824 -42.020 1.00 19.18 260 GLN B O 1
ATOM 4251 N N . HIS B 1 261 ? 10.642 -26.287 -43.488 1.00 19.33 261 HIS B N 1
ATOM 4252 C CA . HIS B 1 261 ? 11.780 -27.188 -43.328 1.00 17.97 261 HIS B CA 1
ATOM 4253 C C . HIS B 1 261 ? 11.969 -28.142 -44.506 1.00 16.71 261 HIS B C 1
ATOM 4254 O O . HIS B 1 261 ? 11.019 -28.439 -45.254 1.00 16.74 261 HIS B O 1
ATOM 4261 N N . LEU B 1 262 ? 13.214 -28.577 -44.669 1.00 17.36 262 LEU B N 1
ATOM 4262 C CA . LEU B 1 262 ? 13.577 -29.700 -45.598 1.00 18.63 262 LEU B CA 1
ATOM 4263 C C . LEU B 1 262 ? 13.926 -30.861 -44.722 1.00 16.26 262 LEU B C 1
ATOM 4264 O O . LEU B 1 262 ? 14.608 -30.708 -43.740 1.00 17.38 262 LEU B O 1
ATOM 4269 N N . ALA B 1 263 ? 13.467 -32.063 -45.077 1.00 17.31 263 ALA B N 1
ATOM 4270 C CA . ALA B 1 263 ? 13.743 -33.237 -44.231 1.00 15.65 263 ALA B CA 1
ATOM 4271 C C . ALA B 1 263 ? 14.655 -34.204 -45.069 1.00 17.25 263 ALA B C 1
ATOM 4272 O O . ALA B 1 263 ? 14.364 -34.520 -46.211 1.00 17.20 263 ALA B O 1
ATOM 4274 N N . PHE B 1 264 ? 15.766 -34.574 -44.476 1.00 16.92 264 PHE B N 1
ATOM 4275 C CA . PHE B 1 264 ? 16.796 -35.434 -45.072 1.00 17.20 264 PHE B CA 1
ATOM 4276 C C . PHE B 1 264 ? 16.705 -36.870 -44.506 1.00 19.07 264 PHE B C 1
ATOM 4277 O O . PHE B 1 264 ? 16.858 -37.099 -43.312 1.00 18.81 264 PHE B O 1
ATOM 4285 N N . LEU B 1 265 ? 16.433 -37.808 -45.406 1.00 18.64 265 LEU B N 1
ATOM 4286 C CA . LEU B 1 265 ? 16.362 -39.244 -45.012 1.00 19.91 265 LEU B CA 1
ATOM 4287 C C . LEU B 1 265 ? 17.771 -39.817 -44.940 1.00 18.40 265 LEU B C 1
ATOM 4288 O O . LEU B 1 265 ? 18.518 -39.757 -45.912 1.00 18.11 265 LEU B O 1
ATOM 4293 N N . VAL B 1 266 ? 18.088 -40.404 -43.796 1.00 20.75 266 VAL B N 1
ATOM 4294 C CA . VAL B 1 266 ? 19.383 -41.072 -43.512 1.00 23.06 266 VAL B CA 1
ATOM 4295 C C . VAL B 1 26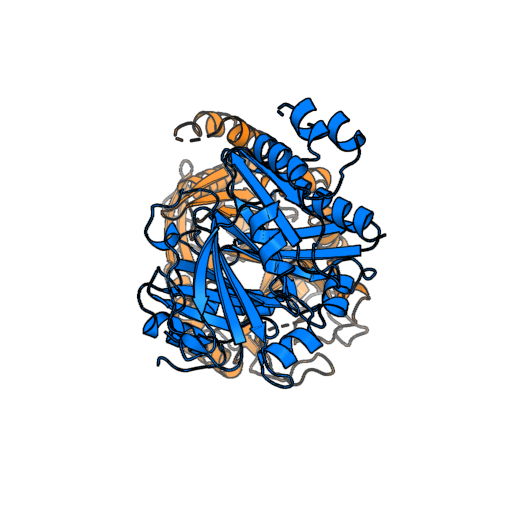6 ? 19.163 -42.500 -42.934 1.00 27.98 266 VAL B C 1
ATOM 4296 O O . VAL B 1 266 ? 18.074 -42.796 -42.326 1.00 30.41 266 VAL B O 1
ATOM 4300 N N . ASP B 1 267 ? 20.154 -43.397 -43.138 1.00 26.85 267 ASP B N 1
ATOM 4301 C CA . ASP B 1 267 ? 20.084 -44.753 -42.536 1.00 29.28 267 ASP B CA 1
ATOM 4302 C C . ASP B 1 267 ? 20.231 -44.739 -41.028 1.00 26.19 267 ASP B C 1
ATOM 4303 O O . ASP B 1 267 ? 19.596 -45.530 -40.351 1.00 32.31 267 ASP B O 1
ATOM 4308 N N . ASP B 1 268 ? 21.037 -43.841 -40.483 1.00 29.66 268 ASP B N 1
ATOM 4309 C CA . ASP B 1 268 ? 21.331 -43.854 -39.033 1.00 32.98 268 ASP B CA 1
ATOM 4310 C C . ASP B 1 268 ? 21.198 -42.456 -38.389 1.00 29.90 268 ASP B C 1
ATOM 4311 O O . ASP B 1 268 ? 22.187 -41.701 -38.286 1.00 32.51 268 ASP B O 1
ATOM 4316 N N . ILE B 1 269 ? 19.982 -42.108 -37.954 1.00 30.34 269 ILE B N 1
ATOM 4317 C CA . ILE B 1 269 ? 19.746 -40.735 -37.395 1.00 25.04 269 ILE B CA 1
ATOM 4318 C C . ILE B 1 269 ? 20.601 -40.553 -36.108 1.00 24.74 269 ILE B C 1
ATOM 4319 O O . ILE B 1 269 ? 21.085 -39.496 -35.829 1.00 22.98 269 ILE B O 1
ATOM 4324 N N . VAL B 1 270 ? 20.790 -41.585 -35.316 1.00 24.43 270 VAL B N 1
ATOM 4325 C CA . VAL B 1 270 ? 21.510 -41.391 -34.034 1.00 26.89 270 VAL B CA 1
ATOM 4326 C C . VAL B 1 270 ? 22.965 -41.037 -34.343 1.00 27.41 270 VAL B C 1
ATOM 4327 O O . VAL B 1 270 ? 23.507 -40.061 -33.800 1.00 28.04 270 VAL B O 1
ATOM 4331 N N . GLY B 1 271 ? 23.560 -41.805 -35.266 1.00 28.04 271 GLY B N 1
ATOM 4332 C CA . GLY B 1 271 ? 24.937 -41.523 -35.734 1.00 32.47 271 GLY B CA 1
ATOM 4333 C C . GLY B 1 271 ? 25.084 -40.149 -36.390 1.00 31.45 271 GLY B C 1
ATOM 4334 O O . GLY B 1 271 ? 26.011 -39.395 -36.073 1.00 31.49 271 GLY B O 1
ATOM 4335 N N . SER B 1 272 ? 24.157 -39.797 -37.284 1.00 32.25 272 SER B N 1
ATOM 4336 C CA . SER B 1 272 ? 24.085 -38.464 -37.853 1.00 31.58 272 SER B CA 1
ATOM 4337 C C . SER B 1 272 ? 24.012 -37.388 -36.780 1.00 29.29 272 SER B C 1
ATOM 4338 O O . SER B 1 272 ? 24.733 -36.414 -36.857 1.00 27.85 272 SER B O 1
ATOM 4341 N N . VAL B 1 273 ? 23.105 -37.534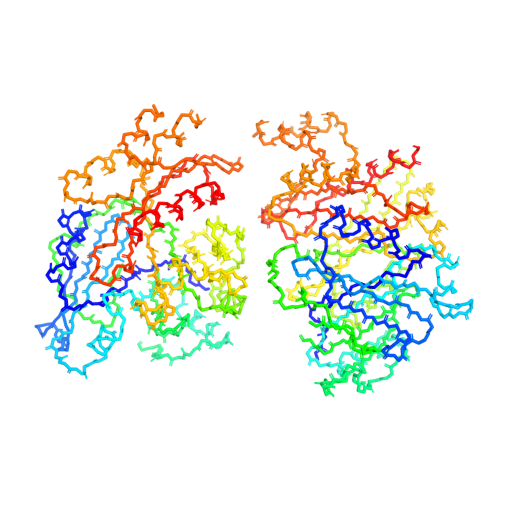 -35.804 1.00 27.28 273 VAL B N 1
ATOM 4342 C CA . VAL B 1 273 ? 22.992 -36.487 -34.763 1.00 27.92 273 VAL B CA 1
ATOM 4343 C C . VAL B 1 273 ? 24.322 -36.296 -33.972 1.00 28.75 273 VAL B C 1
ATOM 4344 O O . VAL B 1 273 ? 24.752 -35.147 -33.705 1.00 28.82 273 VAL B O 1
ATOM 4348 N N . ARG B 1 274 ? 24.925 -37.398 -33.544 1.00 30.53 274 ARG B N 1
ATOM 4349 C CA . ARG B 1 274 ? 26.198 -37.288 -32.867 1.00 32.10 274 ARG B CA 1
ATOM 4350 C C . ARG B 1 274 ? 27.255 -36.603 -33.752 1.00 31.98 274 ARG B C 1
ATOM 4351 O O . ARG B 1 274 ? 27.918 -35.671 -33.302 1.00 33.77 274 ARG B O 1
ATOM 4359 N N . SER B 1 275 ? 27.439 -37.079 -34.975 1.00 31.99 275 SER B N 1
ATOM 4360 C CA . SER B 1 275 ? 28.454 -36.453 -35.788 1.00 38.29 275 SER B CA 1
ATOM 4361 C C . SER B 1 275 ? 28.086 -34.989 -36.130 1.00 36.63 275 SER B C 1
ATOM 4362 O O . SER B 1 275 ? 28.941 -34.118 -36.016 1.00 36.32 275 SER B O 1
ATOM 4365 N N . LEU B 1 276 ? 26.820 -34.667 -36.441 1.00 29.47 276 LEU B N 1
ATOM 4366 C CA . LEU B 1 276 ? 26.516 -33.254 -36.760 1.00 27.05 276 LEU B CA 1
ATOM 4367 C C . LEU B 1 276 ? 26.639 -32.319 -35.527 1.00 27.58 276 LEU B C 1
ATOM 4368 O O . LEU B 1 276 ? 27.096 -31.177 -35.636 1.00 30.16 276 LEU B O 1
ATOM 4373 N N . GLY B 1 277 ? 26.297 -32.829 -34.350 1.00 30.76 277 GLY B N 1
ATOM 4374 C CA . GLY B 1 277 ? 26.495 -32.095 -33.095 1.00 40.56 277 GLY B CA 1
ATOM 4375 C C . GLY B 1 277 ? 27.964 -31.712 -32.890 1.00 39.04 277 GLY B C 1
ATOM 4376 O O . GLY B 1 277 ? 28.291 -30.601 -32.492 1.00 44.44 277 GLY B O 1
ATOM 4377 N N . ASP B 1 278 ? 28.852 -32.626 -33.210 1.00 39.39 278 ASP B N 1
ATOM 4378 C CA . ASP B 1 278 ? 30.291 -32.324 -33.128 1.00 43.37 278 ASP B CA 1
ATOM 4379 C C . ASP B 1 278 ? 30.741 -31.268 -34.083 1.00 45.57 278 ASP B C 1
ATOM 4380 O O . ASP B 1 278 ? 31.785 -30.690 -33.883 1.00 42.76 278 ASP B O 1
ATOM 4385 N N . ARG B 1 279 ? 29.983 -31.053 -35.154 1.00 37.25 279 ARG B N 1
ATOM 4386 C CA . ARG B 1 279 ? 30.328 -30.003 -36.068 1.00 38.21 279 ARG B CA 1
ATOM 4387 C C . ARG B 1 279 ? 29.517 -28.776 -35.797 1.00 39.62 279 ARG B C 1
ATOM 4388 O O . ARG B 1 279 ? 29.398 -27.928 -36.670 1.00 45.04 279 ARG B O 1
ATOM 4396 N N . GLY B 1 280 ? 28.972 -28.698 -34.579 1.00 41.27 280 GLY B N 1
ATOM 4397 C CA . GLY B 1 280 ? 28.298 -27.503 -34.094 1.00 40.35 280 GLY B CA 1
ATOM 4398 C C . GLY B 1 280 ? 26.859 -27.337 -34.581 1.00 43.60 280 GLY B C 1
ATOM 4399 O O . GLY B 1 280 ? 26.307 -26.251 -34.528 1.00 43.68 280 GLY B O 1
ATOM 4400 N N . VAL B 1 281 ? 26.229 -28.394 -35.072 1.00 37.97 281 VAL B N 1
ATOM 4401 C CA . VAL B 1 281 ? 24.804 -28.259 -35.403 1.00 34.65 281 VAL B CA 1
ATOM 4402 C C . VAL B 1 281 ? 24.058 -28.359 -34.068 1.00 27.80 281 VAL B C 1
ATOM 4403 O O . VAL B 1 281 ? 24.269 -29.310 -33.328 1.00 31.62 281 VAL B O 1
ATOM 4407 N N . ALA B 1 282 ? 23.145 -27.447 -33.804 1.00 27.18 282 ALA B N 1
ATOM 4408 C CA . ALA B 1 282 ? 22.268 -27.558 -32.613 1.00 27.41 282 ALA B CA 1
ATOM 4409 C C . ALA B 1 282 ? 20.851 -28.120 -32.982 1.00 28.73 282 ALA B C 1
ATOM 4410 O O . ALA B 1 282 ? 20.204 -27.622 -33.904 1.00 28.17 282 ALA B O 1
ATOM 4412 N N . PHE B 1 283 ? 20.370 -29.068 -32.171 1.00 26.37 283 PHE B N 1
ATOM 4413 C CA . PHE B 1 283 ? 19.083 -29.747 -32.432 1.00 27.51 283 PHE B CA 1
ATOM 4414 C C . PHE B 1 283 ? 18.145 -29.376 -31.344 1.00 28.11 283 PHE B C 1
ATOM 4415 O O . PHE B 1 283 ? 18.592 -29.096 -30.212 1.00 30.13 283 PHE B O 1
ATOM 4423 N N . LEU B 1 284 ? 16.840 -29.314 -31.630 1.00 26.20 284 LEU B N 1
ATOM 4424 C CA . LEU B 1 284 ? 15.886 -29.020 -30.568 1.00 27.06 284 LEU B CA 1
ATOM 4425 C C . LEU B 1 284 ? 15.850 -30.168 -29.519 1.00 30.86 284 LEU B C 1
ATOM 4426 O O . LEU B 1 284 ? 15.926 -31.361 -29.838 1.00 32.68 284 LEU B O 1
ATOM 4431 N N . ARG B 1 285 ? 15.630 -29.801 -28.276 1.00 29.69 285 ARG B N 1
ATOM 4432 C CA . ARG B 1 285 ? 15.665 -30.770 -27.213 1.00 32.59 285 ARG B CA 1
ATOM 4433 C C . ARG B 1 285 ? 14.252 -31.199 -26.814 1.00 29.29 285 ARG B C 1
ATOM 4434 O O . ARG B 1 285 ? 13.290 -30.419 -26.920 1.00 33.32 285 ARG B O 1
ATOM 4442 N N . THR B 1 286 ? 14.191 -32.450 -26.347 1.00 31.87 286 THR B N 1
ATOM 4443 C CA . THR B 1 286 ? 12.971 -33.068 -25.856 1.00 27.51 286 THR B CA 1
ATOM 4444 C C . THR B 1 286 ? 13.289 -33.526 -24.428 1.00 27.77 286 THR B C 1
ATOM 4445 O O . THR B 1 286 ? 14.328 -34.109 -24.196 1.00 27.64 286 THR B O 1
ATOM 4449 N N . PRO B 1 287 ? 12.374 -33.299 -23.481 1.00 30.50 287 PRO B N 1
ATOM 4450 C CA . PRO B 1 287 ? 12.615 -33.587 -22.059 1.00 29.67 287 PRO B CA 1
ATOM 4451 C C . PRO B 1 287 ? 12.655 -35.058 -21.809 1.00 28.57 287 PRO B C 1
ATOM 4452 O O . PRO B 1 287 ? 12.035 -35.811 -22.541 1.00 27.99 287 PRO B O 1
ATOM 4456 N N . GLY B 1 288 ? 13.323 -35.468 -20.735 1.00 28.85 288 GLY B N 1
ATOM 4457 C CA . GLY B 1 288 ? 13.418 -36.897 -20.350 1.00 30.20 288 GLY B CA 1
ATOM 4458 C C . GLY B 1 288 ? 12.096 -37.621 -20.088 1.00 30.67 288 GLY B C 1
ATOM 4459 O O . GLY B 1 288 ? 11.997 -38.830 -20.279 1.00 36.91 288 GLY B O 1
ATOM 4460 N N . ALA B 1 289 ? 11.063 -36.869 -19.725 1.00 31.06 289 ALA B N 1
ATOM 4461 C CA . ALA B 1 289 ? 9.744 -37.448 -19.455 1.00 34.40 289 ALA B CA 1
ATOM 4462 C C . ALA B 1 289 ? 9.258 -38.164 -20.679 1.00 37.50 289 ALA B C 1
ATOM 4463 O O . ALA B 1 289 ? 8.721 -39.253 -20.548 1.00 31.90 289 ALA B O 1
ATOM 4465 N N . TYR B 1 290 ? 9.429 -37.539 -21.868 1.00 31.37 290 TYR B N 1
ATOM 4466 C CA . TYR B 1 290 ? 9.148 -38.231 -23.126 1.00 29.91 290 TYR B CA 1
ATOM 4467 C C . TYR B 1 290 ? 9.801 -39.634 -23.209 1.00 27.07 290 TYR B C 1
ATOM 4468 O O . TYR B 1 290 ? 9.173 -40.595 -23.642 1.00 32.91 290 TYR B O 1
ATOM 4477 N N . TYR B 1 291 ? 11.061 -39.770 -22.826 1.00 27.96 291 TYR B N 1
ATOM 4478 C CA . TYR B 1 291 ? 11.780 -41.029 -22.983 1.00 27.05 291 TYR B CA 1
ATOM 4479 C C . TYR B 1 291 ? 11.347 -42.001 -21.915 1.00 34.74 291 TYR B C 1
ATOM 4480 O O . TYR B 1 291 ? 11.430 -43.229 -22.114 1.00 37.15 291 TYR B O 1
ATOM 4489 N N . ASP B 1 292 ? 10.907 -41.450 -20.787 1.00 35.71 292 ASP B N 1
ATOM 4490 C CA . ASP B 1 292 ? 10.341 -42.294 -19.697 1.00 41.21 292 ASP B CA 1
ATOM 4491 C C . ASP B 1 292 ? 9.104 -42.997 -20.225 1.00 38.83 292 ASP B C 1
ATOM 4492 O O . ASP B 1 292 ? 9.030 -44.213 -20.146 1.00 48.45 292 ASP B O 1
ATOM 4497 N N . LEU B 1 293 ? 8.191 -42.246 -20.833 1.00 40.14 293 LEU B N 1
ATOM 4498 C CA . LEU B 1 293 ? 6.985 -42.803 -21.439 1.00 47.01 293 LEU B CA 1
ATOM 4499 C C . LEU B 1 293 ? 7.273 -43.833 -22.544 1.00 54.28 293 LEU B C 1
ATOM 4500 O O . LEU B 1 293 ? 6.719 -44.918 -22.522 1.00 60.74 293 LEU B O 1
ATOM 4505 N N . LEU B 1 294 ? 8.089 -43.474 -23.532 1.00 52.18 294 LEU B N 1
ATOM 4506 C CA . LEU B 1 294 ? 8.650 -44.446 -24.457 1.00 51.91 294 LEU B CA 1
ATOM 4507 C C . LEU B 1 294 ? 9.251 -45.590 -23.596 1.00 52.53 294 LEU B C 1
ATOM 4508 O O . LEU B 1 294 ? 10.137 -45.349 -22.765 1.00 56.97 294 LEU B O 1
ATOM 4513 N N . THR B 1 295 ? 8.761 -46.818 -23.765 1.00 56.68 295 THR B N 1
ATOM 4514 C CA . THR B 1 295 ? 8.785 -47.876 -22.663 1.00 70.74 295 THR B CA 1
ATOM 4515 C C . THR B 1 295 ? 7.323 -48.290 -22.380 1.00 76.18 295 THR B C 1
ATOM 4516 O O . THR B 1 295 ? 6.871 -48.388 -21.224 1.00 84.06 295 THR B O 1
ATOM 4520 N N . GLU B 1 296 ? 6.619 -48.526 -23.485 1.00 77.13 296 GLU B N 1
ATOM 4521 C CA . GLU B 1 296 ? 5.176 -48.623 -23.589 1.00 76.10 296 GLU B CA 1
ATOM 4522 C C . GLU B 1 296 ? 4.836 -48.303 -25.054 1.00 74.17 296 GLU B C 1
ATOM 4523 O O . GLU B 1 296 ? 5.219 -47.247 -25.587 1.00 66.06 296 GLU B O 1
ATOM 4525 N N . MET B 1 301 ? 13.263 -51.901 -25.442 1.00 73.86 301 MET B N 1
ATOM 4526 C CA . MET B 1 301 ? 14.611 -51.745 -25.984 1.00 73.63 301 MET B CA 1
ATOM 4527 C C . MET B 1 301 ? 15.324 -50.574 -25.280 1.00 68.76 301 MET B C 1
ATOM 4528 O O . MET B 1 301 ? 15.507 -49.497 -25.841 1.00 70.49 301 MET B O 1
ATOM 4530 N N . ALA B 1 302 ? 15.726 -50.819 -24.042 1.00 63.00 302 ALA B N 1
ATOM 4531 C CA . ALA B 1 302 ? 16.332 -49.817 -23.154 1.00 63.72 302 ALA B CA 1
ATOM 4532 C C . ALA B 1 302 ? 17.618 -49.163 -23.667 1.00 64.27 302 ALA B C 1
ATOM 4533 O O . ALA B 1 302 ? 17.791 -47.962 -23.484 1.00 64.88 302 ALA B O 1
ATOM 4535 N N . ASP B 1 303 ? 18.513 -49.950 -24.277 1.00 61.25 303 ASP B N 1
ATOM 4536 C CA . ASP B 1 303 ? 19.761 -49.432 -24.872 1.00 63.26 303 ASP B CA 1
ATOM 4537 C C . ASP B 1 303 ? 19.495 -48.575 -26.152 1.00 67.43 303 ASP B C 1
ATOM 4538 O O . ASP B 1 303 ? 20.192 -47.567 -26.389 1.00 57.69 303 ASP B O 1
ATOM 4540 N N . ALA B 1 304 ? 18.502 -49.000 -26.958 1.00 60.56 304 ALA B N 1
ATOM 4541 C CA . ALA B 1 304 ? 17.995 -48.216 -28.095 1.00 51.76 304 ALA B CA 1
ATOM 4542 C C . ALA B 1 304 ? 17.362 -46.918 -27.615 1.00 50.09 304 ALA B C 1
ATOM 4543 O O . ALA B 1 304 ? 17.751 -45.861 -28.095 1.00 48.73 304 ALA B O 1
ATOM 4545 N N . ILE B 1 305 ? 16.406 -46.993 -26.679 1.00 49.26 305 ILE B N 1
ATOM 4546 C CA . ILE B 1 305 ? 15.817 -45.796 -26.043 1.00 50.74 305 ILE B CA 1
ATOM 4547 C C . ILE B 1 305 ? 16.931 -44.897 -25.484 1.00 46.58 305 ILE B C 1
ATOM 4548 O O . ILE B 1 305 ? 16.854 -43.660 -25.547 1.00 40.12 305 ILE B O 1
ATOM 4553 N N . GLU B 1 306 ? 17.949 -45.523 -24.899 1.00 37.91 306 GLU B N 1
ATOM 4554 C CA . GLU B 1 306 ? 18.990 -44.739 -24.267 1.00 43.31 306 GLU B CA 1
ATOM 4555 C C . GLU B 1 306 ? 19.679 -43.846 -25.327 1.00 39.19 306 GLU B C 1
ATOM 4556 O O . GLU B 1 306 ? 19.919 -42.681 -25.076 1.00 39.63 306 GLU B O 1
ATOM 4562 N N . ASP B 1 307 ? 20.022 -44.420 -26.483 1.00 36.47 307 ASP B N 1
ATOM 4563 C CA . ASP B 1 307 ? 20.537 -43.627 -27.640 1.00 34.96 307 ASP B CA 1
ATOM 4564 C C . ASP B 1 307 ? 19.598 -42.487 -28.091 1.00 32.79 307 ASP B C 1
ATOM 4565 O O . ASP B 1 307 ? 20.068 -41.381 -28.291 1.00 32.87 307 ASP B O 1
ATOM 4570 N N . LEU B 1 308 ? 18.291 -42.760 -28.213 1.00 32.37 308 LEU B N 1
ATOM 4571 C CA . LEU B 1 308 ? 17.293 -41.728 -28.557 1.00 31.31 308 LEU B CA 1
ATOM 4572 C C . LEU B 1 308 ? 17.242 -40.645 -27.513 1.00 32.80 308 LEU B C 1
ATOM 4573 O O . LEU B 1 308 ? 17.274 -39.441 -27.859 1.00 27.41 308 LEU B O 1
ATOM 4578 N N . ARG B 1 309 ? 17.203 -41.022 -26.219 1.00 32.95 309 ARG B N 1
ATOM 4579 C CA . ARG B 1 309 ? 17.355 -40.014 -25.160 1.00 33.04 309 ARG B CA 1
ATOM 4580 C C . ARG B 1 309 ? 18.604 -39.096 -25.282 1.00 32.94 309 ARG B C 1
ATOM 4581 O O . ARG B 1 309 ? 18.470 -37.866 -25.177 1.00 32.66 309 ARG B O 1
ATOM 4589 N N . GLU B 1 310 ? 19.783 -39.696 -25.461 1.00 32.46 310 GLU B N 1
ATOM 4590 C CA . GLU B 1 310 ? 21.069 -38.935 -25.551 1.00 34.94 310 GLU B CA 1
ATOM 4591 C C . GLU B 1 310 ? 20.996 -37.932 -26.735 1.00 36.38 310 GLU B C 1
ATOM 4592 O O . GLU B 1 310 ? 21.476 -36.799 -26.651 1.00 37.14 310 GLU B O 1
ATOM 4598 N N . THR B 1 311 ? 20.321 -38.333 -27.818 1.00 35.04 311 THR B N 1
ATOM 4599 C CA . THR B 1 311 ? 20.301 -37.509 -29.060 1.00 30.97 311 THR B CA 1
ATOM 4600 C C . THR B 1 311 ? 19.039 -36.663 -29.271 1.00 34.19 311 THR B C 1
ATOM 4601 O O . THR B 1 311 ? 19.021 -35.842 -30.200 1.00 31.43 311 THR B O 1
ATOM 4605 N N . ASN B 1 312 ? 18.011 -36.795 -28.397 1.00 27.65 312 ASN B N 1
ATOM 4606 C CA . ASN B 1 312 ? 16.765 -36.044 -28.542 1.00 28.30 312 ASN B CA 1
ATOM 4607 C C . ASN B 1 312 ? 15.990 -36.385 -29.786 1.00 26.96 312 ASN B C 1
ATOM 4608 O O . ASN B 1 312 ? 15.219 -35.554 -30.250 1.00 29.24 312 ASN B O 1
ATOM 4613 N N . VAL B 1 313 ? 16.217 -37.595 -30.314 1.00 24.53 313 VAL B N 1
ATOM 4614 C CA . VAL B 1 313 ? 15.447 -38.154 -31.429 1.00 25.87 313 VAL B CA 1
ATOM 4615 C C . VAL B 1 313 ? 14.053 -38.612 -30.955 1.00 26.35 313 VAL B C 1
ATOM 4616 O O . VAL B 1 313 ? 13.927 -39.121 -29.817 1.00 29.01 313 VAL B O 1
ATOM 4620 N N . LEU B 1 314 ? 13.022 -38.337 -31.767 1.00 23.34 314 LEU B N 1
ATOM 4621 C CA . LEU B 1 314 ? 11.641 -38.806 -31.492 1.00 22.75 314 LEU B CA 1
ATOM 4622 C C . LEU B 1 314 ? 11.266 -40.057 -32.291 1.00 26.43 314 LEU B C 1
ATOM 4623 O O . LEU B 1 314 ? 11.572 -40.159 -33.459 1.00 23.83 314 LEU B O 1
ATOM 4628 N N . ALA B 1 315 ? 10.502 -40.963 -31.684 1.00 28.52 315 ALA B N 1
ATOM 4629 C CA . ALA B 1 315 ? 10.210 -42.269 -32.279 1.00 25.85 315 ALA B CA 1
ATOM 4630 C C . ALA B 1 315 ? 8.677 -42.413 -32.343 1.00 30.20 315 ALA B C 1
ATOM 4631 O O . ALA B 1 315 ? 7.993 -42.084 -31.348 1.00 30.71 315 ALA B O 1
ATOM 4633 N N . ASP B 1 316 ? 8.152 -42.879 -33.474 1.00 27.08 316 ASP B N 1
ATOM 4634 C CA . ASP B 1 316 ? 6.737 -43.093 -33.673 1.00 31.54 316 ASP B CA 1
ATOM 4635 C C . ASP B 1 316 ? 6.632 -44.265 -34.689 1.00 32.66 316 ASP B C 1
ATOM 4636 O O . ASP B 1 316 ? 7.660 -44.848 -35.143 1.00 31.09 316 ASP B O 1
ATOM 4641 N N . ARG B 1 317 ? 5.404 -44.609 -35.071 1.00 34.27 317 ARG B N 1
ATOM 4642 C CA . ARG B 1 317 ? 5.227 -45.674 -36.065 1.00 38.37 317 ARG B CA 1
ATOM 4643 C C . ARG B 1 317 ? 3.971 -45.424 -36.872 1.00 38.61 317 ARG B C 1
ATOM 4644 O O . ARG B 1 317 ? 3.093 -44.658 -36.430 1.00 34.82 317 ARG B O 1
ATOM 4652 N N . ASP B 1 318 ? 3.925 -45.982 -38.085 1.00 37.58 318 ASP B N 1
ATOM 4653 C CA . ASP B 1 318 ? 2.642 -46.191 -38.761 1.00 38.73 318 ASP B CA 1
ATOM 4654 C C . ASP B 1 318 ? 2.389 -47.729 -38.847 1.00 42.95 318 ASP B C 1
ATOM 4655 O O . ASP B 1 318 ? 3.102 -48.502 -38.191 1.00 38.73 318 ASP B O 1
ATOM 4660 N N . GLU B 1 319 ? 1.442 -48.180 -39.679 1.00 49.67 319 GLU B N 1
ATOM 4661 C CA . GLU B 1 319 ? 1.211 -49.636 -39.850 1.00 50.49 319 GLU B CA 1
ATOM 4662 C C . GLU B 1 319 ? 2.440 -50.443 -40.265 1.00 54.35 319 GLU B C 1
ATOM 4663 O O . GLU B 1 319 ? 2.518 -51.612 -39.931 1.00 54.04 319 GLU B O 1
ATOM 4669 N N . TRP B 1 320 ? 3.365 -49.855 -41.032 1.00 44.63 320 TRP B N 1
ATOM 4670 C CA . TRP B 1 320 ? 4.412 -50.631 -41.685 1.00 37.78 320 TRP B CA 1
ATOM 4671 C C . TRP B 1 320 ? 5.729 -50.649 -40.936 1.00 42.43 320 TRP B C 1
ATOM 4672 O O . TRP B 1 320 ? 6.662 -51.400 -41.261 1.00 43.79 320 TRP B O 1
ATOM 4683 N N . GLY B 1 321 ? 5.866 -49.812 -39.931 1.00 35.85 321 GLY B N 1
ATOM 4684 C CA . GLY B 1 321 ? 7.111 -49.800 -39.236 1.00 31.22 321 GLY B CA 1
ATOM 4685 C C . GLY B 1 321 ? 7.312 -48.440 -38.556 1.00 31.53 321 GLY B C 1
ATOM 4686 O O . GLY B 1 321 ? 6.375 -47.620 -38.450 1.00 31.46 321 GLY B O 1
ATOM 4687 N N . TYR B 1 322 ? 8.530 -48.233 -38.077 1.00 33.64 322 TYR B N 1
ATOM 4688 C CA . TYR B 1 322 ? 8.821 -47.128 -37.150 1.00 32.07 322 TYR B CA 1
ATOM 4689 C C . TYR B 1 322 ? 9.492 -45.966 -37.972 1.00 31.07 322 TYR B C 1
ATOM 4690 O O . TYR B 1 322 ? 10.021 -46.215 -39.063 1.00 29.08 322 TYR B O 1
ATOM 4692 N N . LEU B 1 323 ? 9.438 -44.728 -37.447 1.00 30.46 323 LEU B N 1
ATOM 4693 C CA . LEU B 1 323 ? 10.193 -43.598 -38.008 1.00 30.18 323 LEU B CA 1
ATOM 4694 C C . LEU B 1 323 ? 10.721 -42.729 -36.857 1.00 28.68 323 LEU B C 1
ATOM 4695 O O . LEU B 1 323 ? 10.076 -42.649 -35.782 1.00 24.79 323 LEU B O 1
ATOM 4700 N N . LEU B 1 324 ? 11.935 -42.175 -37.052 1.00 23.86 324 LEU B N 1
ATOM 4701 C CA . LEU B 1 324 ? 12.662 -41.484 -36.017 1.00 22.25 324 LEU B CA 1
ATOM 4702 C C . LEU B 1 324 ? 12.864 -40.071 -36.653 1.00 24.47 324 LEU B C 1
ATOM 4703 O O . LEU B 1 324 ? 13.158 -39.998 -37.851 1.00 22.17 324 LEU B O 1
ATOM 4708 N N . GLN B 1 325 ? 12.615 -39.015 -35.919 1.00 21.86 325 GLN B N 1
ATOM 4709 C CA . GLN B 1 325 ? 12.745 -37.645 -36.500 1.00 21.48 325 GLN B CA 1
ATOM 4710 C C . GLN B 1 325 ? 13.472 -36.731 -35.508 1.00 23.47 325 GLN B C 1
ATOM 4711 O O . GLN B 1 325 ? 13.396 -36.953 -34.281 1.00 24.15 325 GLN B O 1
ATOM 4717 N N . ILE B 1 326 ? 14.096 -35.647 -36.016 1.00 20.56 326 ILE B N 1
ATOM 4718 C CA . ILE B 1 326 ? 14.598 -34.617 -35.082 1.00 19.21 326 ILE B CA 1
ATOM 4719 C C . ILE B 1 326 ? 14.658 -33.358 -35.958 1.00 21.03 326 ILE B C 1
ATOM 4720 O O . ILE B 1 326 ? 14.870 -33.440 -37.157 1.00 18.83 326 ILE B O 1
ATOM 4725 N N . PHE B 1 327 ? 14.508 -32.221 -35.350 1.00 19.34 327 PHE B N 1
ATOM 4726 C CA . PHE B 1 327 ? 14.674 -30.917 -36.006 1.00 18.48 327 PHE B CA 1
ATOM 4727 C C . PHE B 1 327 ? 15.965 -30.232 -35.472 1.00 21.26 327 PHE B C 1
ATOM 4728 O O . PHE B 1 327 ? 16.271 -30.245 -34.269 1.00 21.25 327 PHE B O 1
ATOM 4736 N N . THR B 1 328 ? 16.689 -29.606 -36.377 1.00 22.94 328 THR B N 1
ATOM 4737 C CA . THR B 1 328 ? 17.679 -28.563 -36.032 1.00 24.23 328 THR B CA 1
ATOM 4738 C C . THR B 1 328 ? 17.036 -27.242 -35.591 1.00 22.97 328 THR B C 1
ATOM 4739 O O . THR B 1 328 ? 15.901 -26.903 -35.973 1.00 23.72 328 THR B O 1
ATOM 4743 N N . ARG B 1 329 ? 17.766 -26.467 -34.769 1.00 21.29 329 ARG B N 1
ATOM 4744 C CA . ARG B 1 329 ? 17.400 -25.048 -34.639 1.00 27.37 329 ARG B CA 1
ATOM 4745 C C . ARG B 1 329 ? 17.600 -24.431 -35.988 1.00 23.85 329 ARG B C 1
ATOM 4746 O O . ARG B 1 329 ? 18.432 -24.935 -36.783 1.00 27.79 329 ARG B O 1
ATOM 4754 N N . SER B 1 330 ? 16.865 -23.357 -36.281 1.00 23.05 330 SER B N 1
ATOM 4755 C CA . SER B 1 330 ? 17.059 -22.608 -37.515 1.00 22.57 330 SER B CA 1
ATOM 4756 C C . SER B 1 330 ? 18.443 -21.932 -37.502 1.00 26.72 330 SER B C 1
ATOM 4757 O O . SER B 1 330 ? 18.780 -21.228 -36.554 1.00 23.74 330 SER B O 1
ATOM 4760 N N . PRO B 1 331 ? 19.223 -22.124 -38.559 1.00 22.78 331 PRO B N 1
ATOM 4761 C CA . PRO B 1 331 ? 20.485 -21.347 -38.547 1.00 26.15 331 PRO B CA 1
ATOM 4762 C C . PRO B 1 331 ? 20.334 -19.984 -39.245 1.00 26.88 331 PRO B C 1
ATOM 4763 O O . PRO B 1 331 ? 21.373 -19.393 -39.576 1.00 29.72 331 PRO B O 1
ATOM 4767 N N . TYR B 1 332 ? 19.105 -19.520 -39.516 1.00 24.52 332 TYR B N 1
ATOM 4768 C CA . TYR B 1 332 ? 18.859 -18.250 -40.274 1.00 26.55 332 TYR B CA 1
ATOM 4769 C C . TYR B 1 332 ? 18.458 -17.117 -39.327 1.00 26.54 332 TYR B C 1
ATOM 4770 O O . TYR B 1 332 ? 17.833 -17.370 -38.308 1.00 27.17 332 TYR B O 1
ATOM 4779 N N . PRO B 1 333 ? 18.865 -15.880 -39.656 1.00 30.60 333 PRO B N 1
ATOM 4780 C CA . PRO B 1 333 ? 18.617 -14.715 -38.741 1.00 33.32 333 PRO B CA 1
ATOM 4781 C C . PRO B 1 333 ? 17.142 -14.574 -38.265 1.00 30.96 333 PRO B C 1
ATOM 4782 O O . PRO B 1 333 ? 16.933 -14.374 -37.107 1.00 34.01 333 PRO B O 1
ATOM 4786 N N . ARG B 1 334 ? 16.161 -14.736 -39.147 1.00 27.26 334 ARG B N 1
ATOM 4787 C CA . ARG B 1 334 ? 14.757 -14.690 -38.730 1.00 29.11 334 ARG B CA 1
ATOM 4788 C C . ARG B 1 334 ? 14.190 -15.883 -37.947 1.00 30.35 334 ARG B C 1
ATOM 4789 O O . ARG B 1 334 ? 13.019 -15.819 -37.521 1.00 29.99 334 ARG B O 1
ATOM 4797 N N . GLY B 1 335 ? 15.004 -16.939 -37.757 1.00 28.98 335 GLY B N 1
ATOM 4798 C CA . GLY B 1 335 ? 14.553 -18.204 -37.072 1.00 25.47 335 GLY B CA 1
ATOM 4799 C C . GLY B 1 335 ? 13.414 -18.889 -37.846 1.00 23.35 335 GLY B C 1
ATOM 4800 O O . GLY B 1 335 ? 12.550 -19.483 -37.222 1.00 26.88 335 GLY B O 1
ATOM 4801 N N . THR B 1 336 ? 13.451 -18.884 -39.167 1.00 20.86 336 THR B N 1
ATOM 4802 C CA . THR B 1 336 ? 12.359 -19.322 -40.025 1.00 22.39 336 THR B CA 1
ATOM 4803 C C . THR B 1 336 ? 12.734 -20.753 -40.498 1.00 24.62 336 THR B C 1
ATOM 4804 O O . THR B 1 336 ? 12.519 -21.729 -39.780 1.00 26.40 336 THR B O 1
ATOM 4808 N N . LEU B 1 337 ? 13.406 -20.864 -41.627 1.00 21.65 337 LEU B N 1
ATOM 4809 C CA . LEU B 1 337 ? 13.742 -22.212 -42.204 1.00 18.32 337 LEU B CA 1
ATOM 4810 C C . LEU B 1 337 ? 14.621 -23.043 -41.308 1.00 21.82 337 LEU B C 1
ATOM 4811 O O . LEU B 1 337 ? 15.633 -22.533 -40.714 1.00 19.97 337 LEU B O 1
ATOM 4816 N N . PHE B 1 338 ? 14.308 -24.366 -41.201 1.00 18.33 338 PHE B N 1
ATOM 4817 C CA . PHE B 1 338 ? 15.209 -25.249 -40.460 1.00 18.43 338 PHE B CA 1
ATOM 4818 C C . PHE B 1 338 ? 15.245 -26.636 -41.160 1.00 16.06 338 PHE B C 1
ATOM 4819 O O . PHE B 1 338 ? 14.653 -26.798 -42.218 1.00 16.50 338 PHE B O 1
ATOM 4827 N N . TYR B 1 339 ? 15.996 -27.568 -40.605 1.00 17.10 339 TYR B N 1
ATOM 4828 C CA . TYR B 1 339 ? 16.218 -28.849 -41.289 1.00 17.77 339 TYR B CA 1
ATOM 4829 C C . TYR B 1 339 ? 15.746 -29.949 -40.383 1.00 17.07 339 TYR B C 1
ATOM 4830 O O . TYR B 1 339 ? 15.789 -29.814 -39.183 1.00 18.86 339 TYR B O 1
ATOM 4839 N N . GLU B 1 340 ? 15.370 -31.065 -41.026 1.00 17.67 340 GLU B N 1
ATOM 4840 C CA . GLU B 1 340 ? 14.913 -32.223 -40.280 1.00 18.97 340 GLU B CA 1
ATOM 4841 C C . GLU B 1 340 ? 15.759 -33.378 -40.779 1.00 18.35 340 GLU B C 1
ATOM 4842 O O . GLU B 1 340 ? 16.031 -33.461 -42.016 1.00 19.51 340 GLU B O 1
ATOM 4848 N N . TYR B 1 341 ? 16.171 -34.253 -39.837 1.00 18.31 341 TYR B N 1
ATOM 4849 C CA . TYR B 1 341 ? 16.642 -35.559 -40.222 1.00 18.63 341 TYR B CA 1
ATOM 4850 C C . TYR B 1 341 ? 15.614 -36.603 -39.846 1.00 19.15 341 TYR B C 1
ATOM 4851 O O . TYR B 1 341 ? 14.962 -36.515 -38.718 1.00 17.95 341 TYR B O 1
ATOM 4860 N N . ILE B 1 342 ? 15.519 -37.621 -40.703 1.00 19.85 342 ILE B N 1
ATOM 4861 C CA . ILE B 1 342 ? 14.449 -38.612 -40.537 1.00 19.09 342 ILE B CA 1
ATOM 4862 C C . ILE B 1 342 ? 15.057 -40.008 -40.925 1.00 21.21 342 ILE B C 1
ATOM 4863 O O . ILE B 1 342 ? 15.814 -40.108 -41.860 1.00 19.43 342 ILE B O 1
ATOM 4868 N N . GLN B 1 343 ? 14.713 -41.037 -40.164 1.00 19.15 343 GLN B N 1
ATOM 4869 C CA . GLN B 1 343 ? 15.148 -42.433 -40.514 1.00 20.23 343 GLN B CA 1
ATOM 4870 C C . GLN B 1 343 ? 13.895 -43.255 -40.553 1.00 24.01 343 GLN B C 1
ATOM 4871 O O . GLN B 1 343 ? 13.003 -43.048 -39.689 1.00 23.34 343 GLN B O 1
ATOM 4877 N N . ARG B 1 344 ? 13.732 -44.089 -41.599 1.00 22.70 344 ARG B N 1
ATOM 4878 C CA . ARG B 1 344 ? 12.478 -44.825 -41.734 1.00 26.10 344 ARG B CA 1
ATOM 4879 C C . ARG B 1 344 ? 12.866 -46.314 -41.614 1.00 29.26 344 ARG B C 1
ATOM 4880 O O . ARG B 1 344 ? 13.811 -46.747 -42.240 1.00 28.30 344 ARG B O 1
ATOM 4888 N N . ASN B 1 345 ? 12.192 -47.017 -40.718 1.00 30.56 345 ASN B N 1
ATOM 4889 C CA . ASN B 1 345 ? 12.411 -48.470 -40.558 1.00 38.69 345 ASN B CA 1
ATOM 4890 C C . ASN B 1 345 ? 11.096 -49.145 -40.873 1.00 32.42 345 ASN B C 1
ATOM 4891 O O . ASN B 1 345 ? 10.412 -49.640 -39.992 1.00 35.56 345 ASN B O 1
ATOM 4896 N N . GLY B 1 346 ? 10.701 -49.037 -42.130 1.00 34.92 346 GLY B N 1
ATOM 4897 C CA . GLY B 1 346 ? 9.399 -49.533 -42.561 1.00 32.49 346 GLY B CA 1
ATOM 4898 C C . GLY B 1 346 ? 8.289 -48.516 -42.623 1.00 35.47 346 GLY B C 1
ATOM 4899 O O . GLY B 1 346 ? 7.388 -48.677 -43.445 1.00 36.18 346 GLY B O 1
ATOM 4900 N N . ALA B 1 347 ? 8.311 -47.453 -41.792 1.00 30.15 347 ALA B N 1
ATOM 4901 C CA . ALA B 1 347 ? 7.241 -46.501 -41.889 1.00 29.09 347 ALA B CA 1
ATOM 4902 C C . ALA B 1 347 ? 7.158 -45.865 -43.271 1.00 29.07 347 ALA B C 1
ATOM 4903 O O . ALA B 1 347 ? 8.181 -45.532 -43.896 1.00 32.04 347 ALA B O 1
ATOM 4905 N N . ARG B 1 348 ? 5.942 -45.701 -43.779 1.00 28.98 348 ARG B N 1
ATOM 4906 C CA . ARG B 1 348 ? 5.764 -45.058 -45.066 1.00 31.01 348 ARG B CA 1
ATOM 4907 C C . ARG B 1 348 ? 5.278 -43.603 -44.978 1.00 29.66 348 ARG B C 1
ATOM 4908 O O . ARG B 1 348 ? 5.446 -42.853 -45.913 1.00 30.87 348 ARG B O 1
ATOM 4916 N N . GLY B 1 349 ? 4.578 -43.282 -43.902 1.00 27.78 349 GLY B N 1
ATOM 4917 C CA . GLY B 1 349 ? 3.967 -41.953 -43.730 1.00 25.18 349 GLY B CA 1
ATOM 4918 C C . GLY B 1 349 ? 4.575 -41.303 -42.518 1.00 24.20 349 GLY B C 1
ATOM 4919 O O . GLY B 1 349 ? 5.807 -41.354 -42.309 1.00 23.95 349 GLY B O 1
ATOM 4920 N N . PHE B 1 350 ? 3.712 -40.716 -41.695 1.00 24.69 350 PHE B N 1
ATOM 4921 C CA . PHE B 1 350 ? 4.115 -39.874 -40.561 1.00 27.23 350 PHE B CA 1
ATOM 4922 C C . PHE B 1 350 ? 3.411 -40.387 -39.325 1.00 34.78 350 PHE B C 1
ATOM 4923 O O . PHE B 1 350 ? 2.498 -41.162 -39.461 1.00 36.00 350 PHE B O 1
ATOM 4931 N N . GLY B 1 351 ? 3.861 -40.037 -38.133 1.00 35.04 351 GLY B N 1
ATOM 4932 C CA . GLY B 1 351 ? 3.164 -40.467 -36.928 1.00 35.18 351 GLY B CA 1
ATOM 4933 C C . GLY B 1 351 ? 2.698 -39.215 -36.215 1.00 38.22 351 GLY B C 1
ATOM 4934 O O . GLY B 1 351 ? 3.468 -38.248 -36.044 1.00 34.73 351 GLY B O 1
ATOM 4935 N N . SER B 1 352 ? 1.439 -39.216 -35.797 1.00 35.07 352 SER B N 1
ATO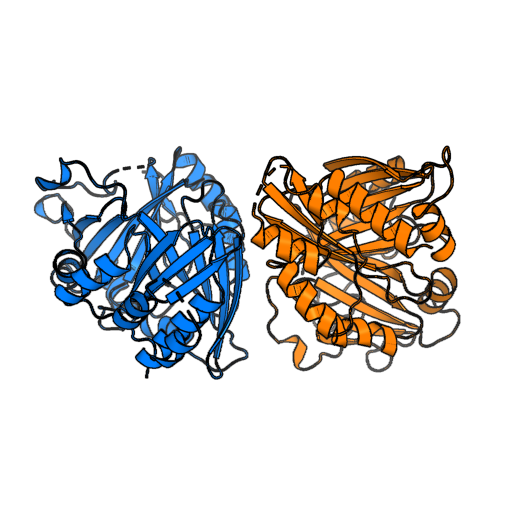M 4936 C CA . SER B 1 352 ? 0.825 -38.015 -35.232 1.00 36.83 352 SER B CA 1
ATOM 4937 C C . SER B 1 352 ? 1.452 -37.738 -33.865 1.00 30.78 352 SER B C 1
ATOM 4938 O O . SER B 1 352 ? 1.560 -36.583 -33.418 1.00 32.60 352 SER B O 1
ATOM 4941 N N . SER B 1 353 ? 1.941 -38.781 -33.219 1.00 27.16 353 SER B N 1
ATOM 4942 C CA . SER B 1 353 ? 2.662 -38.554 -31.974 1.00 32.77 353 SER B CA 1
ATOM 4943 C C . SER B 1 353 ? 4.089 -37.852 -32.148 1.00 30.70 353 SER B C 1
ATOM 4944 O O . SER B 1 353 ? 4.443 -36.896 -31.380 1.00 26.56 353 SER B O 1
ATOM 4947 N N . ASN B 1 354 ? 4.834 -38.226 -33.194 1.00 28.27 354 ASN B N 1
ATOM 4948 C CA . ASN B 1 354 ? 6.076 -37.497 -33.588 1.00 26.66 354 ASN B CA 1
ATOM 4949 C C . ASN B 1 354 ? 5.730 -36.085 -34.000 1.00 25.72 354 ASN B C 1
ATOM 4950 O O . ASN B 1 354 ? 6.429 -35.124 -33.621 1.00 25.50 354 ASN B O 1
ATOM 4955 N N . ILE B 1 355 ? 4.600 -35.932 -34.682 1.00 23.30 355 ILE B N 1
ATOM 4956 C CA . ILE B 1 355 ? 4.237 -34.632 -35.181 1.00 27.15 355 ILE B CA 1
ATOM 4957 C C . ILE B 1 355 ? 3.990 -33.698 -33.992 1.00 32.69 355 ILE B C 1
ATOM 4958 O O . ILE B 1 355 ? 4.528 -32.587 -33.899 1.00 30.10 355 ILE B O 1
ATOM 4963 N N . LYS B 1 356 ? 3.203 -34.171 -33.054 1.00 30.95 356 LYS B N 1
ATOM 4964 C CA . LYS B 1 356 ? 2.987 -33.383 -31.849 1.00 28.80 356 LYS B CA 1
ATOM 4965 C C . LYS B 1 356 ? 4.332 -33.185 -31.062 1.00 22.97 356 LYS B C 1
ATOM 4966 O O . LYS B 1 356 ? 4.578 -32.097 -30.576 1.00 27.17 356 LYS B O 1
ATOM 4972 N N . ALA B 1 357 ? 5.137 -34.199 -30.833 1.00 23.23 357 ALA B N 1
ATOM 4973 C CA . ALA B 1 357 ? 6.413 -33.948 -30.107 1.00 23.69 357 ALA B CA 1
ATOM 4974 C C . ALA B 1 357 ? 7.364 -32.922 -30.796 1.00 28.16 357 ALA B C 1
ATOM 4975 O O . ALA B 1 357 ? 8.076 -32.141 -30.141 1.00 24.97 357 ALA B O 1
ATOM 4977 N N . LEU B 1 358 ? 7.365 -32.945 -32.131 1.00 26.68 358 LEU B N 1
ATOM 4978 C CA . LEU B 1 358 ? 8.147 -32.015 -32.963 1.00 26.52 358 LEU B CA 1
ATOM 4979 C C . LEU B 1 358 ? 7.568 -30.581 -32.795 1.00 27.86 358 LEU B C 1
ATOM 4980 O O . LEU B 1 358 ? 8.314 -29.657 -32.545 1.00 27.41 358 LEU B O 1
ATOM 4985 N N . ALA B 1 359 ? 6.240 -30.427 -32.819 1.00 26.74 359 ALA B N 1
ATOM 4986 C CA . ALA B 1 359 ? 5.642 -29.134 -32.551 1.00 26.32 359 ALA B CA 1
ATOM 4987 C C . ALA B 1 359 ? 5.935 -28.627 -31.125 1.00 27.26 359 ALA B C 1
ATOM 4988 O O . ALA B 1 359 ? 6.097 -27.448 -30.938 1.00 27.49 359 ALA B O 1
ATOM 4990 N N . GLU B 1 360 ? 6.000 -29.527 -30.158 1.00 27.54 360 GLU B N 1
ATOM 4991 C CA . GLU B 1 360 ? 6.263 -29.151 -28.746 1.00 32.59 360 GLU B CA 1
ATOM 4992 C C . GLU B 1 360 ? 7.697 -28.633 -28.603 1.00 31.64 360 GLU B C 1
ATOM 4993 O O . GLU B 1 360 ? 7.931 -27.611 -27.943 1.00 30.31 360 GLU B O 1
ATOM 4999 N N . ALA B 1 361 ? 8.613 -29.288 -29.321 1.00 29.82 361 ALA B N 1
ATOM 5000 C CA . ALA B 1 361 ? 10.042 -28.854 -29.353 1.00 28.56 361 ALA B CA 1
ATOM 5001 C C . ALA B 1 361 ? 10.172 -27.494 -30.015 1.00 26.49 361 ALA B C 1
ATOM 5002 O O . ALA B 1 361 ? 10.913 -26.631 -29.521 1.00 28.01 361 ALA B O 1
ATOM 5004 N N . VAL B 1 362 ? 9.447 -27.258 -31.105 1.00 24.55 362 VAL B N 1
ATOM 5005 C CA . VAL B 1 362 ? 9.495 -25.942 -31.751 1.00 25.98 362 VAL B CA 1
ATOM 5006 C C . VAL B 1 362 ? 8.919 -24.851 -30.788 1.00 29.55 362 VAL B C 1
ATOM 5007 O O . VAL B 1 362 ? 9.456 -23.717 -30.695 1.00 29.01 362 VAL B O 1
ATOM 5011 N N . GLU B 1 363 ? 7.848 -25.204 -30.077 1.00 30.12 363 GLU B N 1
ATOM 5012 C CA . GLU B 1 363 ? 7.216 -24.301 -29.106 1.00 34.61 363 GLU B CA 1
ATOM 5013 C C . GLU B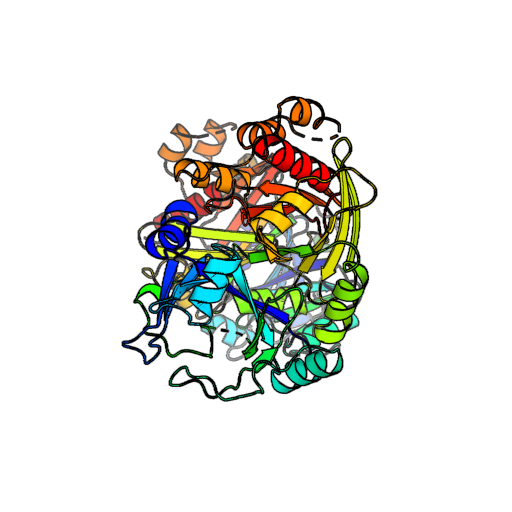 1 363 ? 8.146 -23.913 -27.955 1.00 33.80 363 GLU B C 1
ATOM 5014 O O . GLU B 1 363 ? 8.268 -22.712 -27.631 1.00 35.47 363 GLU B O 1
ATOM 5020 N N . ARG B 1 364 ? 8.797 -24.899 -27.333 1.00 37.74 364 ARG B N 1
ATOM 5021 C CA . ARG B 1 364 ? 9.908 -24.567 -26.396 1.00 40.58 364 ARG B CA 1
ATOM 5022 C C . ARG B 1 364 ? 10.983 -23.651 -26.976 1.00 43.53 364 ARG B C 1
ATOM 5023 O O . ARG B 1 364 ? 11.269 -22.613 -26.402 1.00 44.90 364 ARG B O 1
ATOM 5031 N N . GLU B 1 365 ? 11.558 -24.000 -28.117 1.00 44.66 365 GLU B N 1
ATOM 5032 C CA . GLU B 1 365 ? 12.591 -23.180 -28.734 1.00 47.48 365 GLU B CA 1
ATOM 5033 C C . GLU B 1 365 ? 12.067 -21.736 -28.944 1.00 53.60 365 GLU B C 1
ATOM 5034 O O . GLU B 1 365 ? 12.821 -20.767 -28.937 1.00 54.00 365 GLU B O 1
ATOM 5040 N N . ARG B 1 366 ? 10.763 -21.591 -29.128 1.00 54.26 366 ARG B N 1
ATOM 5041 C CA . ARG B 1 366 ? 10.190 -20.312 -29.525 1.00 52.27 366 ARG B CA 1
ATOM 5042 C C . ARG B 1 366 ? 10.190 -19.342 -28.348 1.00 57.92 366 ARG B C 1
ATOM 5043 O O . ARG B 1 366 ? 10.195 -18.157 -28.566 1.00 61.71 366 ARG B O 1
ATOM 5051 N N . GLU B 1 367 ? 10.210 -19.841 -27.113 1.00 63.53 367 GLU B N 1
ATOM 5052 C CA . GLU B 1 367 ? 10.402 -18.981 -25.933 1.00 69.14 367 GLU B CA 1
ATOM 5053 C C . GLU B 1 367 ? 11.855 -18.527 -25.723 1.00 67.11 367 GLU B C 1
ATOM 5054 O O . GLU B 1 367 ? 12.791 -19.329 -25.633 1.00 60.02 367 GLU B O 1
#

Sequence (670 aa):
PPSDIAYAELYVADDRREASGFLVDSLGFVPLAVAGPATGTHDRRSTVLRSGEVTLVVTQALAPDTPVARYVERHGDSIADLAFGCDDVRSCFDRAVLAGAEALQAPTFATVSGFGDIRHTLVPALLPPDRDWALLPAATGRTGPRPLLDHVAVCLESGTLRSTAEFYEAAFDMPYYSSEYIEVGEQAMDMIFVRNAGGGITFTLIEPDDTRVPGQIDQFLSAHDGPGVQHLAFLVDDIVGSVRSLGDRGVAFLRTPGAYYDLLAIEDLRETNVLADRDEWGYLLQIFTRSPYPRGTLFYEYIQRNGARGFGSSNIKALAEAVEREREMPPSDIAYAELYVADDREASGFLVDSLGFVPLAVAGPATGTHDRRSTVLRSGEVTLVVTQALAPDTPVARYVERHGDSIADLAFGCDDVRSCFDRAVLAGAEALQAPTPSHRAGQDAWFATVSGFGDIRHTLVPALLPPDRDWALLPAATGRTGPRPLLDHVAVCLESGTLRSTAEFYEAAFDMPYYSSEYIEVGEQAMDMIFVRNAGGGITFTLIEPDDTRVPGQIDQFLSAHDGPGVQHLAFLVDDIVGSVRSLGDRGVAFLRTPGAYYDLLTEMADAIEDLRETNVLADRDEWGYLLQIFTRSPYPRGTLFYEYIQRNGARGFGSSNIKALAEAVERERE

Radius of gyration: 27.95 Å; Cα contacts (8 Å, |Δi|>4): 1608; chains: 2; bounding box: 58×88×58 Å

B-factor: mean 35.35, std 13.18, range [14.73, 95.85]

Organism: Streptomyces coelicolor (strain ATCC BAA-471 / A3(2) / M145) (NCBI:txid100226)

Foldseek 3Di:
DFDAFQAWEKQAADCCVVVCCCCLQVNWAWWWKFEVVQPHDFKIWTWTHAQRYIYIYIYTPDDPDPSNVLCVQFHTATQEGETADCDQQVLVVQLVVLVWDFPAPPVCGWTAAFDRHIYRYHHVDDDPPTDIDTDPVNVDDHHNPWDWQAWEKQAEPPCQVVRQVSCCRSPVFHFDDKDWEDDVFWIKIWTWTAHPSRNYIYIYIYTPVVTDDDDSVLLCVLRVHMGTQEIEIEDADVLVSLVVSVVSPWAWQAADCVQLVPDVSVSCNVSRWDWDADPFGIKIKTWTFCPTPSRGHTYMYMYTDGHDDDGNRVVHRRRVSVRVVVD/DFFDAFQAWEKQAQDCCVVVCCCCLQVNWAWWWKFEVVQPHDFKIWTWTDAARYIYIYIYTPDDPDVSNVLCVQFHTATAERETADCDQQVLQVQLVVLPWAFPFHWAAFQAPPGGGTKGWTAAAKRHIYIYHHRPDHRHTYIGTDPCNPPDHHNFWAFQAWEKQAEPPCQVVRQVSCCRSRVFHFDDWDWEDDPQWIKIWTWTAHPSRNYIYIYIYTPPVTDDADSVLLCVLRVHMHTQETEIEDADVLVSLVSSVVSVFAWQAFDCVLLVVVPCPVVVSVSCNVRRWDWFADPFFIKIKTWTQDPTPSSGYTYMYMYTPGHDDDGSVVVNRRRNSSRVVVD